Protein AF-0000000087741088 (afdb_homodimer)

pLDDT: mean 84.02, std 15.39, range [29.59, 98.25]

Radius of gyration: 26.21 Å; Cα contacts (8 Å, |Δi|>4): 753; chains: 2; bounding box: 64×84×69 Å

Structure (mmCIF, N/CA/C/O backbone):
data_AF-0000000087741088-model_v1
#
loop_
_entity.id
_entity.type
_entity.pdbx_description
1 polymer 'Carbohydrate ABC transporter permease'
#
loop_
_atom_site.group_PDB
_atom_site.id
_atom_site.type_symbol
_atom_site.label_atom_id
_atom_site.label_alt_id
_atom_site.label_comp_id
_atom_site.label_asym_id
_atom_site.label_entity_id
_atom_site.label_seq_id
_atom_site.pdbx_PDB_ins_code
_atom_site.Cartn_x
_atom_site.Cartn_y
_atom_site.Cartn_z
_atom_site.occupancy
_atom_site.B_iso_or_equiv
_atom_site.auth_seq_id
_atom_site.auth_comp_id
_atom_site.auth_asym_id
_atom_site.auth_atom_id
_atom_site.pdbx_PDB_model_num
ATOM 1 N N . MET A 1 1 ? 29.594 39.812 37.25 1 29.98 1 MET A N 1
ATOM 2 C CA . MET A 1 1 ? 28.469 40.219 36.375 1 29.98 1 MET A CA 1
ATOM 3 C C . MET A 1 1 ? 27.781 38.969 35.812 1 29.98 1 MET A C 1
ATOM 5 O O . MET A 1 1 ? 28.391 38.219 35.062 1 29.98 1 MET A O 1
ATOM 9 N N . LYS A 1 2 ? 26.781 38.438 36.531 1 37.25 2 LYS A N 1
ATOM 10 C CA . LYS A 1 2 ? 25.906 37.281 36.312 1 37.25 2 LYS A CA 1
ATOM 11 C C . LYS A 1 2 ? 25.109 37.469 35 1 37.25 2 LYS A C 1
ATOM 13 O O . LYS A 1 2 ? 24.359 38.438 34.875 1 37.25 2 LYS A O 1
ATOM 18 N N . LYS A 1 3 ? 25.734 37 33.938 1 39.09 3 LYS A N 1
ATOM 19 C CA . LYS A 1 3 ? 24.984 36.938 32.688 1 39.09 3 LYS A CA 1
ATOM 20 C C . LYS A 1 3 ? 23.609 36.344 32.906 1 39.09 3 LYS A C 1
ATOM 22 O O . LYS A 1 3 ? 23.5 35.188 33.375 1 39.09 3 LYS A O 1
ATOM 27 N N . LYS A 1 4 ? 22.609 37.125 33.219 1 37.03 4 LYS A N 1
ATOM 28 C CA . LYS A 1 4 ? 21.219 36.719 33.188 1 37.03 4 LYS A CA 1
ATOM 29 C C . LYS A 1 4 ? 20.906 35.969 31.891 1 37.03 4 LYS A C 1
ATOM 31 O O . LYS A 1 4 ? 21.031 36.5 30.797 1 37.03 4 LYS A O 1
ATOM 36 N N . GLU A 1 5 ? 21.281 34.719 31.891 1 34.88 5 GLU A N 1
ATOM 37 C CA . GLU A 1 5 ? 20.844 33.875 30.797 1 34.88 5 GLU A CA 1
ATOM 38 C C . GLU A 1 5 ? 19.359 34.094 30.516 1 34.88 5 GLU A C 1
ATOM 40 O O . GLU A 1 5 ? 18.516 33.844 31.391 1 34.88 5 GLU A O 1
ATOM 45 N N . LYS A 1 6 ? 19.016 35.125 29.828 1 36.81 6 LYS A N 1
ATOM 46 C CA . LYS A 1 6 ? 17.641 35.281 29.344 1 36.81 6 LYS A CA 1
ATOM 47 C C . LYS A 1 6 ? 17.109 33.938 28.828 1 36.81 6 LYS A C 1
ATOM 49 O O . LYS A 1 6 ? 17.625 33.406 27.844 1 36.81 6 LYS A O 1
ATOM 54 N N . VAL A 1 7 ? 16.578 33.125 29.656 1 36.62 7 VAL A N 1
ATOM 55 C CA . VAL A 1 7 ? 15.773 31.953 29.266 1 36.62 7 VAL A CA 1
ATOM 56 C C . VAL A 1 7 ? 14.719 32.375 28.25 1 36.62 7 VAL A C 1
ATOM 58 O O . VAL A 1 7 ? 13.828 33.188 28.562 1 36.62 7 VAL A O 1
ATOM 61 N N . VAL A 1 8 ? 15.125 32.719 27.062 1 36.69 8 VAL A N 1
ATOM 62 C CA . VAL A 1 8 ? 14.133 32.906 26 1 36.69 8 VAL A CA 1
ATOM 63 C C . VAL A 1 8 ? 12.992 31.906 26.188 1 36.69 8 VAL A C 1
ATOM 65 O O . VAL A 1 8 ? 13.211 30.703 26.234 1 36.69 8 VAL A O 1
ATOM 68 N N . LYS A 1 9 ? 11.984 32.312 26.828 1 35.44 9 LYS A N 1
ATOM 69 C CA . LYS A 1 9 ? 10.734 31.578 26.906 1 35.44 9 LYS A CA 1
ATOM 70 C C . LYS A 1 9 ? 10.383 30.969 25.547 1 35.44 9 LYS A C 1
ATOM 72 O O . LYS A 1 9 ? 10.219 31.672 24.562 1 35.44 9 LYS A O 1
ATOM 77 N N . GLU A 1 10 ? 10.883 29.797 25.188 1 36.38 10 GLU A N 1
ATOM 78 C CA . GLU A 1 10 ? 10.469 28.938 24.078 1 36.38 10 GLU A CA 1
ATOM 79 C C . GLU A 1 10 ? 8.977 29.062 23.812 1 36.38 10 GLU A C 1
ATOM 81 O O . GLU A 1 10 ? 8.148 28.719 24.656 1 36.38 10 GLU A O 1
ATOM 86 N N . LYS A 1 11 ? 8.539 30.125 23.281 1 36.78 11 LYS A N 1
ATOM 87 C CA . LYS A 1 11 ? 7.133 30.125 22.875 1 36.78 11 LYS A CA 1
ATOM 88 C C . LYS A 1 11 ? 6.742 28.781 22.281 1 36.78 11 LYS A C 1
ATOM 90 O O . LYS A 1 11 ? 7.309 28.359 21.266 1 36.78 11 LYS A O 1
ATOM 95 N N . GLU A 1 12 ? 6.355 27.844 22.984 1 37.19 12 GLU A N 1
ATOM 96 C CA . GLU A 1 12 ? 5.863 26.5 22.688 1 37.19 12 GLU A CA 1
ATOM 97 C C . GLU A 1 12 ? 4.949 26.516 21.453 1 37.19 12 GLU A C 1
ATOM 99 O O . GLU A 1 12 ? 3.992 27.297 21.406 1 37.19 12 GLU A O 1
ATOM 104 N N . TYR A 1 13 ? 5.453 26.5 20.25 1 41.31 13 TYR A N 1
ATOM 105 C CA . TYR A 1 13 ? 4.559 26.188 19.141 1 41.31 13 TYR A CA 1
ATOM 106 C C . TYR A 1 13 ? 3.361 25.375 19.609 1 41.31 13 TYR A C 1
ATOM 108 O O . TYR A 1 13 ? 3.521 24.25 20.094 1 41.31 13 TYR A O 1
ATOM 116 N N . ARG A 1 14 ? 2.342 26.141 20.094 1 41.69 14 ARG A N 1
ATOM 117 C CA . ARG A 1 14 ? 1.127 25.453 20.5 1 41.69 14 ARG A CA 1
ATOM 118 C C . ARG A 1 14 ? 0.384 24.891 19.281 1 41.69 14 ARG A C 1
ATOM 120 O O . ARG A 1 14 ? -0.03 25.656 18.406 1 41.69 14 ARG A O 1
ATOM 127 N N . LYS A 1 15 ? 0.575 23.734 19 1 49.81 15 LYS A N 1
ATOM 128 C CA . LYS A 1 15 ? -0.271 23.125 17.969 1 49.81 15 LYS A CA 1
ATOM 129 C C . LYS A 1 15 ? -1.736 23.5 18.172 1 49.81 15 LYS A C 1
ATOM 131 O O . LYS A 1 15 ? -2.23 23.5 19.297 1 49.81 15 LYS A O 1
ATOM 136 N N . PRO A 1 16 ? -2.291 24.266 17.188 1 49.75 16 PRO A N 1
ATOM 137 C CA . PRO A 1 16 ? -3.682 24.672 17.391 1 49.75 16 PRO A CA 1
ATOM 138 C C . PRO A 1 16 ? -4.555 23.562 17.969 1 49.75 16 PRO A C 1
ATOM 140 O O . PRO A 1 16 ? -4.328 22.391 17.688 1 49.75 16 PRO A O 1
ATOM 143 N N . LEU A 1 17 ? -5.273 23.812 19 1 49.59 17 LEU A N 1
ATOM 144 C CA . LEU A 1 17 ? -6.176 22.938 19.734 1 49.59 17 LEU A CA 1
ATOM 145 C C . LEU A 1 17 ? -7.121 22.203 18.797 1 49.59 17 LEU A C 1
ATOM 147 O O . LEU A 1 17 ? -7.777 22.828 17.953 1 49.59 17 LEU A O 1
ATOM 151 N N . VAL A 1 18 ? -6.848 20.984 18.453 1 60.09 18 VAL A N 1
ATOM 152 C CA . VAL A 1 18 ? -7.73 20.172 17.625 1 60.09 18 VAL A CA 1
ATOM 153 C C . VAL A 1 18 ? -8.828 19.562 18.5 1 60.09 18 VAL A C 1
ATOM 155 O O . VAL A 1 18 ? -8.68 18.453 19.031 1 60.09 18 VAL A O 1
ATOM 158 N N . LYS A 1 19 ? -9.664 20.438 19.281 1 64.56 19 LYS A N 1
ATOM 159 C CA . LYS A 1 19 ? -10.789 19.922 20.062 1 64.56 19 LYS A CA 1
ATOM 160 C C . LYS A 1 19 ? -11.906 19.438 19.156 1 64.56 19 LYS A C 1
ATOM 162 O O . LYS A 1 19 ? -12.25 20.078 18.172 1 64.56 19 LYS A O 1
ATOM 167 N N . ARG A 1 20 ? -12.312 18.156 19.438 1 68 20 ARG A N 1
ATOM 168 C CA . ARG A 1 20 ? -13.438 17.625 18.672 1 68 20 ARG A CA 1
ATOM 169 C C . ARG A 1 20 ? -14.758 18.219 19.156 1 68 20 ARG A C 1
ATOM 171 O O . ARG A 1 20 ? -14.922 18.5 20.344 1 68 20 ARG A O 1
ATOM 178 N N . ARG A 1 21 ? -15.688 18.547 18.219 1 71.5 21 ARG A N 1
ATOM 179 C CA . ARG A 1 21 ? -16.984 19.125 18.5 1 71.5 21 ARG A CA 1
ATOM 180 C C . ARG A 1 21 ? -18.062 18.047 18.625 1 71.5 21 ARG A C 1
ATOM 182 O O . ARG A 1 21 ? -17.922 16.953 18.078 1 71.5 21 ARG A O 1
ATOM 189 N N . LYS A 1 22 ? -19.062 18.25 19.422 1 68.75 22 LYS A N 1
ATOM 190 C CA . LYS A 1 22 ? -20.234 17.391 19.469 1 68.75 22 LYS A CA 1
ATOM 191 C C . LYS A 1 22 ? -21.078 17.531 18.203 1 68.75 22 LYS A C 1
ATOM 193 O O . LYS A 1 22 ? -21.25 18.625 17.688 1 68.75 22 LYS A O 1
ATOM 198 N N . PRO A 1 23 ? -21.375 16.438 17.578 1 59.75 23 PRO A N 1
ATOM 199 C CA . PRO A 1 23 ? -22.172 16.547 16.359 1 59.75 23 PRO A CA 1
ATOM 200 C C . PRO A 1 23 ? -23.531 17.234 16.594 1 59.75 23 PRO A C 1
ATOM 202 O O . PRO A 1 23 ? -24.109 17.094 17.672 1 59.75 23 PRO A O 1
ATOM 205 N N . ASN A 1 24 ? -23.875 18.375 15.953 1 58.97 24 ASN A N 1
ATOM 206 C CA . ASN A 1 24 ? -25.156 19.047 16.078 1 58.97 24 ASN A CA 1
ATOM 207 C C . ASN A 1 24 ? -26.297 18.203 15.508 1 58.97 24 ASN A C 1
ATOM 209 O O . ASN A 1 24 ? -26.781 18.469 14.406 1 58.97 24 ASN A O 1
ATOM 213 N N . ARG A 1 25 ? -26.469 16.953 15.945 1 58.84 25 ARG A N 1
ATOM 214 C CA . ARG A 1 25 ? -27.078 15.992 15.047 1 58.84 25 ARG A CA 1
ATOM 215 C C . ARG A 1 25 ? -28.562 15.836 15.359 1 58.84 25 ARG A C 1
ATOM 217 O O . ARG A 1 25 ? -29.016 16.125 16.469 1 58.84 25 ARG A O 1
ATOM 224 N N . SER A 1 26 ? -29.328 16.172 14.328 1 72.44 26 SER A N 1
ATOM 225 C CA . SER A 1 26 ? -30.641 15.547 14.359 1 72.44 26 SER A CA 1
ATOM 226 C C . SER A 1 26 ? -30.562 14.078 14.766 1 72.44 26 SER A C 1
ATOM 228 O O . SER A 1 26 ? -29.578 13.398 14.461 1 72.44 26 SER A O 1
ATOM 230 N N . ILE A 1 27 ? -31.344 13.781 15.695 1 78 27 ILE A N 1
ATOM 231 C CA . ILE A 1 27 ? -31.375 12.422 16.234 1 78 27 ILE A CA 1
ATOM 232 C C . ILE A 1 27 ? -31.438 11.414 15.094 1 78 27 ILE A C 1
ATOM 234 O O . ILE A 1 27 ? -30.75 10.383 15.133 1 78 27 ILE A O 1
ATOM 238 N N . ILE A 1 28 ? -32.156 11.828 14.094 1 80.56 28 ILE A N 1
ATOM 239 C CA . ILE A 1 28 ? -32.312 10.922 12.961 1 80.56 28 ILE A CA 1
ATOM 240 C C . ILE A 1 28 ? -31.016 10.797 12.188 1 80.56 28 ILE A C 1
ATOM 242 O O . ILE A 1 28 ? -30.625 9.695 11.789 1 80.56 28 ILE A O 1
ATOM 246 N N . GLY A 1 29 ? -30.375 11.898 12.031 1 75.25 29 GLY A N 1
ATOM 247 C CA . GLY A 1 29 ? -29.094 11.883 11.359 1 75.25 29 GLY A CA 1
ATOM 248 C C . GLY A 1 29 ? -28.031 11.094 12.125 1 75.25 29 GLY A C 1
ATOM 249 O O . GLY A 1 29 ? -27.266 10.328 11.531 1 75.25 29 GLY A O 1
ATOM 250 N N . ASP A 1 30 ? -28.156 11.156 13.344 1 75.94 30 ASP A N 1
ATOM 251 C CA . ASP A 1 30 ? -27.219 10.43 14.195 1 75.94 30 ASP A CA 1
ATOM 252 C C . ASP A 1 30 ? -27.453 8.922 14.117 1 75.94 30 ASP A C 1
ATOM 254 O O . ASP A 1 30 ? -26.5 8.141 14.039 1 75.94 30 ASP A O 1
ATOM 258 N N . ILE A 1 31 ? -28.703 8.648 14.164 1 82 31 ILE A N 1
ATOM 259 C CA . ILE A 1 31 ? -29.047 7.23 14.117 1 82 31 ILE A CA 1
ATOM 260 C C . ILE A 1 31 ? -28.562 6.621 12.805 1 82 31 ILE A C 1
ATOM 262 O O . ILE A 1 31 ? -27.969 5.543 12.797 1 82 31 ILE A O 1
ATOM 266 N N . PHE A 1 32 ? -28.75 7.316 11.727 1 80.5 32 PHE A N 1
ATOM 267 C CA . PHE A 1 32 ? -28.328 6.824 10.422 1 80.5 32 PHE A CA 1
ATOM 268 C C . PHE A 1 32 ? -26.812 6.723 10.336 1 80.5 32 PHE A C 1
ATOM 270 O O . PHE A 1 32 ? -26.281 5.766 9.773 1 80.5 32 PHE A O 1
ATOM 277 N N . LEU A 1 33 ? -26.25 7.641 10.922 1 74.38 33 LEU A N 1
ATOM 278 C CA . LEU A 1 33 ? -24.781 7.633 10.922 1 74.38 33 LEU A CA 1
ATOM 279 C C . LEU A 1 33 ? -24.25 6.438 11.695 1 74.38 33 LEU A C 1
ATOM 281 O O . LEU A 1 33 ? -23.359 5.734 11.211 1 74.38 33 LEU A O 1
ATOM 285 N N . TYR A 1 34 ? -24.812 6.18 12.773 1 80.19 34 TYR A N 1
ATOM 286 C CA . TYR A 1 34 ? -24.359 5.07 13.609 1 80.19 34 TYR A CA 1
ATOM 287 C C . TYR A 1 34 ? -24.641 3.73 12.938 1 80.19 34 TYR A C 1
ATOM 289 O O . TYR A 1 34 ? -23.812 2.814 12.992 1 80.19 34 TYR A O 1
ATOM 297 N N . LEU A 1 35 ? -25.734 3.691 12.328 1 84.69 35 LEU A N 1
ATOM 298 C CA . LEU A 1 35 ? -26.094 2.463 11.617 1 84.69 35 LEU A CA 1
ATOM 299 C C . LEU A 1 35 ? -25.141 2.217 10.453 1 84.69 35 LEU A C 1
ATOM 301 O O . LEU A 1 35 ? -24.719 1.081 10.219 1 84.69 35 LEU A O 1
ATOM 305 N N . PHE A 1 36 ? -24.812 3.271 9.836 1 80.38 36 PHE A N 1
ATOM 306 C CA . PHE A 1 36 ? -23.891 3.18 8.703 1 80.38 36 PHE A CA 1
ATOM 307 C C . PHE A 1 36 ? -22.5 2.768 9.172 1 80.38 36 PHE A C 1
ATOM 309 O O . PHE A 1 36 ? -21.891 1.875 8.586 1 80.38 36 PHE A O 1
ATOM 316 N N . LEU A 1 37 ? -22.109 3.365 10.25 1 79 37 LEU A N 1
ATOM 317 C CA . LEU A 1 37 ? -20.797 3.037 10.797 1 79 37 LEU A CA 1
ATOM 318 C C . LEU A 1 37 ? -20.766 1.594 11.297 1 79 37 LEU A C 1
ATOM 320 O O . LEU A 1 37 ? -19.766 0.894 11.109 1 79 37 LEU A O 1
ATOM 324 N N . LEU A 1 38 ? -21.812 1.201 11.844 1 82.62 38 LEU A N 1
ATOM 325 C CA . LEU A 1 38 ? -21.906 -0.168 12.336 1 82.62 38 LEU A CA 1
ATOM 326 C C . LEU A 1 38 ? -21.875 -1.166 11.188 1 82.62 38 LEU A C 1
ATOM 328 O O . LEU A 1 38 ? -21.203 -2.193 11.266 1 82.62 38 LEU A O 1
ATOM 332 N N . PHE A 1 39 ? -22.547 -0.873 10.172 1 85.5 39 PHE A N 1
ATOM 333 C CA . PHE A 1 39 ? -22.578 -1.732 8.992 1 85.5 39 PHE A CA 1
ATOM 334 C C . PHE A 1 39 ? -21.188 -1.894 8.398 1 85.5 39 PHE A C 1
ATOM 336 O O . PHE A 1 39 ? -20.75 -3.012 8.125 1 85.5 39 PHE A O 1
ATOM 343 N N . ILE A 1 40 ? -20.5 -0.818 8.297 1 81.19 40 ILE A N 1
ATOM 344 C CA . ILE A 1 40 ? -19.156 -0.844 7.727 1 81.19 40 ILE A CA 1
ATOM 345 C C . ILE A 1 40 ? -18.219 -1.623 8.648 1 81.19 40 ILE A C 1
ATOM 347 O O . ILE A 1 40 ? -17.391 -2.406 8.18 1 81.19 40 ILE A O 1
ATOM 351 N N . ALA A 1 41 ? -18.484 -1.41 9.898 1 82.12 41 ALA A N 1
ATOM 352 C CA . ALA A 1 41 ? -17.641 -2.102 10.875 1 82.12 41 ALA A CA 1
ATOM 353 C C . ALA A 1 41 ? -17.844 -3.613 10.797 1 82.12 41 ALA A C 1
ATOM 355 O O . ALA A 1 41 ? -16.875 -4.375 10.859 1 82.12 41 ALA A O 1
ATOM 356 N N . ILE A 1 42 ? -19.031 -4.004 10.625 1 84.56 42 ILE A N 1
ATOM 357 C CA . ILE A 1 42 ? -19.344 -5.426 10.562 1 84.56 42 ILE A CA 1
ATOM 358 C C . ILE A 1 42 ? -18.75 -6.031 9.297 1 84.56 42 ILE A C 1
ATOM 360 O O . ILE A 1 42 ? -18.141 -7.105 9.344 1 84.56 42 ILE A O 1
ATOM 364 N N . VAL A 1 43 ? -18.828 -5.359 8.266 1 82.06 43 VAL A N 1
ATOM 365 C CA . VAL A 1 43 ? -18.312 -5.844 6.992 1 82.06 43 VAL A CA 1
ATOM 366 C C . VAL A 1 43 ? -16.797 -5.961 7.062 1 82.06 43 VAL A C 1
ATOM 368 O O . VAL A 1 43 ? -16.219 -6.926 6.559 1 82.06 43 VAL A O 1
ATOM 371 N N . MET A 1 44 ? -16.219 -5.031 7.719 1 79.75 44 MET A N 1
ATOM 372 C CA . MET A 1 44 ? -14.758 -5.016 7.805 1 79.75 44 MET A CA 1
ATOM 373 C C . MET A 1 44 ? -14.258 -6.074 8.781 1 79.75 44 MET A C 1
ATOM 375 O O . MET A 1 44 ? -13.156 -6.605 8.617 1 79.75 44 MET A O 1
ATOM 379 N N . ALA A 1 45 ? -15.117 -6.395 9.758 1 84.88 45 ALA A N 1
ATOM 380 C CA . ALA A 1 45 ? -14.727 -7.371 10.773 1 84.88 45 ALA A CA 1
ATOM 381 C C . ALA A 1 45 ? -14.992 -8.797 10.297 1 84.88 45 ALA A C 1
ATOM 383 O O . ALA A 1 45 ? -14.406 -9.75 10.82 1 84.88 45 ALA A O 1
ATOM 384 N N . PHE A 1 46 ? -15.758 -8.93 9.398 1 87.81 46 PHE A N 1
ATOM 385 C CA . PHE A 1 46 ? -16.25 -10.242 8.969 1 87.81 46 PHE A CA 1
ATOM 386 C C . PHE A 1 46 ? -15.086 -11.125 8.508 1 87.81 46 PHE A C 1
ATOM 388 O O . PHE A 1 46 ? -15.016 -12.297 8.875 1 87.81 46 PHE A O 1
ATOM 395 N N . PRO A 1 47 ? -14.188 -10.617 7.727 1 84.88 47 PRO A N 1
ATOM 396 C CA . PRO A 1 47 ? -13.086 -11.477 7.285 1 84.88 47 PRO A CA 1
ATOM 397 C C . PRO A 1 47 ? -12.281 -12.055 8.445 1 84.88 47 PRO A C 1
ATOM 399 O O . PRO A 1 47 ? -11.852 -13.211 8.391 1 84.88 47 PRO A O 1
ATOM 402 N N . ILE A 1 48 ? -12.102 -11.32 9.422 1 84.69 48 ILE A N 1
ATOM 403 C CA . ILE A 1 48 ? -11.359 -11.781 10.586 1 84.69 48 ILE A CA 1
ATOM 404 C C . ILE A 1 48 ? -12.172 -12.852 11.32 1 84.69 48 ILE A C 1
ATOM 406 O O . ILE A 1 48 ? -11.641 -13.914 11.664 1 84.69 48 ILE A O 1
ATOM 410 N N . ILE A 1 49 ? -13.391 -12.523 11.477 1 89.06 49 ILE A N 1
ATOM 411 C CA . ILE A 1 49 ? -14.281 -13.453 12.172 1 89.06 49 ILE A CA 1
ATOM 412 C C . ILE A 1 49 ? -14.352 -14.773 11.398 1 89.06 49 ILE A C 1
ATOM 414 O O . ILE A 1 49 ? -14.234 -15.844 11.992 1 89.06 49 ILE A O 1
ATOM 418 N N . TYR A 1 50 ? -14.453 -14.672 10.133 1 90.69 50 TYR A N 1
ATOM 419 C CA . TYR A 1 50 ? -14.531 -15.859 9.289 1 90.69 50 TYR A CA 1
ATOM 420 C C . TYR A 1 50 ? -13.242 -16.656 9.344 1 90.69 50 TYR A C 1
ATOM 422 O O . TYR A 1 50 ? -13.266 -17.891 9.422 1 90.69 50 TYR A O 1
ATOM 430 N N . ALA A 1 51 ? -12.148 -15.984 9.273 1 89.06 51 ALA A N 1
ATOM 431 C CA . ALA A 1 51 ? -10.852 -16.656 9.305 1 89.06 51 ALA A CA 1
ATOM 432 C C . ALA A 1 51 ? -10.656 -17.406 10.617 1 89.06 51 ALA A C 1
ATOM 434 O O . ALA A 1 51 ? -10.258 -18.578 10.617 1 89.06 51 ALA A O 1
ATOM 435 N N . VAL A 1 52 ? -10.945 -16.781 11.711 1 91.88 52 VAL A N 1
ATOM 436 C CA . VAL A 1 52 ? -10.805 -17.391 13.023 1 91.88 52 VAL A CA 1
ATOM 437 C C . VAL A 1 52 ? -11.781 -18.562 13.156 1 91.88 52 VAL A C 1
ATOM 439 O O . VAL A 1 52 ? -11.406 -19.641 13.617 1 91.88 52 VAL A O 1
ATOM 442 N N . SER A 1 53 ? -12.969 -18.328 12.695 1 95.12 53 SER A N 1
ATOM 443 C CA . SER A 1 53 ? -13.984 -19.375 12.727 1 95.12 53 SER A CA 1
ATOM 444 C C . SER A 1 53 ? -13.562 -20.578 11.898 1 95.12 53 SER A C 1
ATOM 446 O O . SER A 1 53 ? -13.711 -21.734 12.336 1 95.12 53 SER A O 1
ATOM 448 N N . SER A 1 54 ? -13.031 -20.328 10.75 1 93.81 54 SER A N 1
ATOM 449 C CA . SER A 1 54 ? -12.602 -21.406 9.867 1 93.81 54 SER A CA 1
ATOM 450 C C . SER A 1 54 ? -11.484 -22.234 10.5 1 93.81 54 SER A C 1
ATOM 452 O O . SER A 1 54 ? -11.422 -23.453 10.312 1 93.81 54 SER A O 1
ATOM 454 N N . ALA A 1 55 ? -10.664 -21.578 11.227 1 94.81 55 ALA A N 1
ATOM 455 C CA . ALA A 1 55 ? -9.547 -22.266 11.875 1 94.81 55 ALA A CA 1
ATOM 456 C C . ALA A 1 55 ? -10.039 -23.188 12.992 1 94.81 55 ALA A C 1
ATOM 458 O O . ALA A 1 55 ? -9.328 -24.094 13.414 1 94.81 55 ALA A O 1
ATOM 459 N N . LEU A 1 56 ? -11.258 -22.938 13.422 1 97.19 56 LEU A N 1
ATOM 460 C CA . LEU A 1 56 ? -11.812 -23.688 14.547 1 97.19 56 LEU A CA 1
ATOM 461 C C . LEU A 1 56 ? -12.789 -24.766 14.055 1 97.19 56 LEU A C 1
ATOM 463 O O . LEU A 1 56 ? -13.352 -25.516 14.852 1 97.19 56 LEU A O 1
ATOM 467 N N . LYS A 1 57 ? -12.93 -24.875 12.789 1 96.38 57 LYS A N 1
ATOM 468 C CA . LYS A 1 57 ? -13.844 -25.859 12.211 1 96.38 57 LYS A CA 1
ATOM 469 C C . LYS A 1 57 ? -13.133 -27.188 11.969 1 96.38 57 LYS A C 1
ATOM 471 O O . LYS A 1 57 ? -11.984 -27.219 11.523 1 96.38 57 LYS A O 1
ATOM 476 N N . PRO A 1 58 ? -13.852 -28.266 12.227 1 95 58 PRO A N 1
ATOM 477 C CA . PRO A 1 58 ? -13.328 -29.547 11.734 1 95 58 PRO A CA 1
ATOM 478 C C . PRO A 1 58 ? -13.391 -29.672 10.211 1 95 58 PRO A C 1
ATOM 480 O O . PRO A 1 58 ? -14.086 -28.891 9.555 1 95 58 PRO A O 1
ATOM 483 N N . LEU A 1 59 ? -12.617 -30.594 9.719 1 90.94 59 LEU A N 1
ATOM 484 C CA . LEU A 1 59 ? -12.438 -30.719 8.273 1 90.94 59 LEU A CA 1
ATOM 485 C C . LEU A 1 59 ? -13.773 -30.906 7.574 1 90.94 59 LEU A C 1
ATOM 487 O O . LEU A 1 59 ? -14.008 -30.344 6.5 1 90.94 59 LEU A O 1
ATOM 491 N N . ASP A 1 60 ? -14.617 -31.656 8.109 1 91.44 60 ASP A N 1
ATOM 492 C CA . ASP A 1 60 ? -15.898 -31.953 7.477 1 91.44 60 ASP A CA 1
ATOM 493 C C . ASP A 1 60 ? -16.766 -30.703 7.379 1 91.44 60 ASP A C 1
ATOM 495 O O . ASP A 1 60 ? -17.516 -30.531 6.414 1 91.44 60 ASP A O 1
ATOM 499 N N . GLU A 1 61 ? -16.656 -29.766 8.336 1 94.25 61 GLU A N 1
ATOM 500 C CA . GLU A 1 61 ? -17.438 -28.531 8.32 1 94.25 61 GLU A CA 1
ATOM 501 C C . GLU A 1 61 ? -16.859 -27.516 7.34 1 94.25 61 GLU A C 1
ATOM 503 O O . GLU A 1 61 ? -17.578 -26.641 6.859 1 94.25 61 GLU A O 1
ATOM 508 N N . LEU A 1 62 ? -15.625 -27.672 7.059 1 91.5 62 LEU A N 1
ATOM 509 C CA . LEU A 1 62 ? -14.953 -26.734 6.164 1 91.5 62 LEU A CA 1
ATOM 510 C C . LEU A 1 62 ? -15.414 -26.938 4.723 1 91.5 62 LEU A C 1
ATOM 512 O O . LEU A 1 62 ? -15.359 -26.016 3.912 1 91.5 62 LEU A O 1
ATOM 516 N N . PHE A 1 63 ? -15.938 -28.125 4.48 1 89.5 63 PHE A N 1
ATOM 517 C CA . PHE A 1 63 ? -16.297 -28.438 3.104 1 89.5 63 PHE A CA 1
ATOM 518 C C . PHE A 1 63 ? -17.812 -28.484 2.945 1 89.5 63 PHE A C 1
ATOM 520 O O . PHE A 1 63 ? -18.328 -28.844 1.884 1 89.5 63 PHE A O 1
ATOM 527 N N . LYS A 1 64 ? -18.484 -28.078 3.928 1 87.25 64 LYS A N 1
ATOM 528 C CA . LYS A 1 64 ? -19.938 -28.047 3.846 1 87.25 64 LYS A CA 1
ATOM 529 C C . LYS A 1 64 ? -20.422 -26.891 2.969 1 87.25 64 LYS A C 1
ATOM 531 O O . LYS A 1 64 ? -19.797 -25.828 2.934 1 87.25 64 LYS A O 1
ATOM 536 N N . PHE A 1 65 ? -21.5 -27.141 2.252 1 84.62 65 PHE A N 1
ATOM 537 C CA . PHE A 1 65 ? -22.156 -26.125 1.445 1 84.62 65 PHE A CA 1
ATOM 538 C C . PHE A 1 65 ? -23.641 -26.062 1.757 1 84.62 65 PHE A C 1
ATOM 540 O O . PHE A 1 65 ? -24.328 -27.094 1.765 1 84.62 65 PHE A O 1
ATOM 547 N N . PRO A 1 66 ? -24.141 -24.875 2.15 1 83.69 66 PRO A N 1
ATOM 548 C CA . PRO A 1 66 ? -23.453 -23.578 2.193 1 83.69 66 PRO A CA 1
ATOM 549 C C . PRO A 1 66 ? -22.5 -23.453 3.381 1 83.69 66 PRO A C 1
ATOM 551 O O . PRO A 1 66 ? -22.734 -24.062 4.43 1 83.69 66 PRO A O 1
ATOM 554 N N . PRO A 1 67 ? -21.469 -22.672 3.1 1 85.62 67 PRO A N 1
ATOM 555 C CA . PRO A 1 67 ? -20.484 -22.562 4.176 1 85.62 67 PRO A CA 1
ATOM 556 C C . PRO A 1 67 ? -21.062 -21.969 5.457 1 85.62 67 PRO A C 1
ATOM 558 O O . PRO A 1 67 ? -21.906 -21.062 5.395 1 85.62 67 PRO A O 1
ATOM 561 N N . ARG A 1 68 ? -20.656 -22.578 6.527 1 87.44 68 ARG A N 1
ATOM 562 C CA . ARG A 1 68 ? -21.078 -22.062 7.828 1 87.44 68 ARG A CA 1
ATOM 563 C C . ARG A 1 68 ? -20.109 -20.984 8.32 1 87.44 68 ARG A C 1
ATOM 565 O O . ARG A 1 68 ? -18.891 -21.109 8.188 1 87.44 68 ARG A O 1
ATOM 572 N N . ILE A 1 69 ? -20.719 -20.047 8.914 1 88.44 69 ILE A N 1
ATOM 573 C CA . ILE A 1 69 ? -19.906 -18.938 9.398 1 88.44 69 ILE A CA 1
ATOM 574 C C . ILE A 1 69 ? -19.25 -19.312 10.727 1 88.44 69 ILE A C 1
ATOM 576 O O . ILE A 1 69 ? -18.062 -19.062 10.922 1 88.44 69 ILE A O 1
ATOM 580 N N . PHE A 1 70 ? -20.031 -20.047 11.547 1 93.81 70 PHE A N 1
ATOM 581 C CA . PHE A 1 70 ? -19.5 -20.453 12.844 1 93.81 70 PHE A CA 1
ATOM 582 C C . PHE A 1 70 ? -19.422 -21.969 12.938 1 93.81 70 PHE A C 1
ATOM 584 O O . PHE A 1 70 ? -20.266 -22.688 12.383 1 93.81 70 PHE A O 1
ATOM 591 N N . PRO A 1 71 ? -18.391 -22.422 13.617 1 95.12 71 PRO A N 1
ATOM 592 C CA . PRO A 1 71 ? -18.297 -23.875 13.781 1 95.12 71 PRO A CA 1
ATOM 593 C C . PRO A 1 71 ? -19.406 -24.453 14.656 1 95.12 71 PRO A C 1
ATOM 595 O O . PRO A 1 71 ? -19.797 -23.828 15.648 1 95.12 71 PRO A O 1
ATOM 598 N N . GLN A 1 72 ? -19.859 -25.531 14.32 1 95.19 72 GLN A N 1
ATOM 599 C CA . GLN A 1 72 ? -20.812 -26.266 15.141 1 95.19 72 GLN A CA 1
ATOM 600 C C . GLN A 1 72 ? -20.078 -27.109 16.188 1 95.19 72 GLN A C 1
ATOM 602 O O . GLN A 1 72 ? -20.547 -27.219 17.328 1 95.19 72 GLN A O 1
ATOM 607 N N . ASN A 1 73 ? -18.938 -27.656 15.828 1 96.31 73 ASN A N 1
ATOM 608 C CA . ASN A 1 73 ? -18.062 -28.422 16.703 1 96.31 73 ASN A CA 1
ATOM 609 C C . ASN A 1 73 ? -16.641 -27.859 16.719 1 96.31 73 ASN A C 1
ATOM 611 O O . ASN A 1 73 ? -15.742 -28.422 16.109 1 96.31 73 ASN A O 1
ATOM 615 N N . PRO A 1 74 ? -16.547 -26.812 17.484 1 96.81 74 PRO A N 1
ATOM 616 C CA . PRO A 1 74 ? -15.234 -26.141 17.5 1 96.81 74 PRO A CA 1
ATOM 617 C C . PRO A 1 74 ? -14.102 -27.078 17.922 1 96.81 74 PRO A C 1
ATOM 619 O O . PRO A 1 74 ? -14.297 -27.938 18.781 1 96.81 74 PRO A O 1
ATOM 622 N N . THR A 1 75 ? -12.945 -26.938 17.203 1 97.06 75 THR A N 1
ATOM 623 C CA . THR A 1 75 ? -11.766 -27.75 17.5 1 97.06 75 THR A CA 1
ATOM 624 C C . THR A 1 75 ? -10.492 -26.922 17.359 1 97.06 75 THR A C 1
ATOM 626 O O . THR A 1 75 ? -10.5 -25.859 16.719 1 97.06 75 THR A O 1
ATOM 629 N N . LEU A 1 76 ? -9.453 -27.391 18 1 96.88 76 LEU A N 1
ATOM 630 C CA . LEU A 1 76 ? -8.133 -26.781 17.859 1 96.88 76 LEU A CA 1
ATOM 631 C C . LEU A 1 76 ? -7.199 -27.672 17.047 1 96.88 76 LEU A C 1
ATOM 633 O O . LEU A 1 76 ? -6 -27.406 16.953 1 96.88 76 LEU A O 1
ATOM 637 N N . ASP A 1 77 ? -7.766 -28.625 16.375 1 96.44 77 ASP A N 1
ATOM 638 C CA . ASP A 1 77 ? -6.984 -29.625 15.648 1 96.44 77 ASP A CA 1
ATOM 639 C C . ASP A 1 77 ? -6.199 -28.984 14.508 1 96.44 77 ASP A C 1
ATOM 641 O O . ASP A 1 77 ? -5.082 -29.406 14.203 1 96.44 77 ASP A O 1
ATOM 645 N N . ASN A 1 78 ? -6.797 -28.016 13.906 1 96.19 78 ASN A N 1
ATOM 646 C CA . ASN A 1 78 ? -6.121 -27.359 12.789 1 96.19 78 ASN A CA 1
ATOM 647 C C . ASN A 1 78 ? -4.812 -26.703 13.227 1 96.19 78 ASN A C 1
ATOM 649 O O . ASN A 1 78 ? -3.824 -26.734 12.492 1 96.19 78 ASN A O 1
ATOM 653 N N . PHE A 1 79 ? -4.852 -26.219 14.438 1 95.25 79 PHE A N 1
ATOM 654 C CA . PHE A 1 79 ? -3.637 -25.625 14.984 1 95.25 79 PHE A CA 1
ATOM 655 C C . PHE A 1 79 ? -2.635 -26.719 15.375 1 95.25 79 PHE A C 1
ATOM 657 O O . PHE A 1 79 ? -1.445 -26.609 15.07 1 95.25 79 PHE A O 1
ATOM 664 N N . SER A 1 80 ? -3.109 -27.734 16 1 95.38 80 SER A N 1
ATOM 665 C CA . SER A 1 80 ? -2.236 -28.828 16.406 1 95.38 80 SER A CA 1
ATOM 666 C C . SER A 1 80 ? -1.585 -29.5 15.203 1 95.38 80 SER A C 1
ATOM 668 O O . SER A 1 80 ? -0.377 -29.75 15.195 1 95.38 80 SER A O 1
ATOM 670 N N . ASP A 1 81 ? -2.371 -29.688 14.195 1 94.31 81 ASP A N 1
ATOM 671 C CA . ASP A 1 81 ? -1.862 -30.297 12.977 1 94.31 81 ASP A CA 1
ATOM 672 C C . ASP A 1 81 ? -0.825 -29.406 12.297 1 94.31 81 ASP A C 1
ATOM 674 O O . ASP A 1 81 ? 0.166 -29.906 11.758 1 94.31 81 ASP A O 1
ATOM 678 N N . LEU A 1 82 ? -1.109 -28.141 12.305 1 93.19 82 LEU A N 1
ATOM 679 C CA . LEU A 1 82 ? -0.169 -27.188 11.727 1 93.19 82 LEU A CA 1
ATOM 680 C C . LEU A 1 82 ? 1.183 -27.266 12.43 1 93.19 82 LEU A C 1
ATOM 682 O O . LEU A 1 82 ? 2.225 -27.328 11.766 1 93.19 82 LEU A O 1
ATOM 686 N N . PHE A 1 83 ? 1.155 -27.375 13.742 1 91.5 83 PHE A N 1
ATOM 687 C CA . PHE A 1 83 ? 2.395 -27.406 14.508 1 91.5 83 PHE A CA 1
ATOM 688 C C . PHE A 1 83 ? 3.129 -28.734 14.273 1 91.5 83 PHE A C 1
ATOM 690 O O . PHE A 1 83 ? 4.359 -28.75 14.195 1 91.5 83 PHE A O 1
ATOM 697 N N . VAL A 1 84 ? 2.367 -29.766 14.148 1 92.31 84 VAL A N 1
ATOM 698 C CA . VAL A 1 84 ? 2.961 -31.062 13.859 1 92.31 84 VAL A CA 1
ATOM 699 C C . VAL A 1 84 ? 3.615 -31.047 12.484 1 92.31 84 VAL A C 1
ATOM 701 O O . VAL A 1 84 ? 4.754 -31.484 12.32 1 92.31 84 VAL A O 1
ATOM 704 N N . THR A 1 85 ? 2.906 -30.484 11.531 1 92.25 85 THR A N 1
ATOM 705 C CA . THR A 1 85 ? 3.426 -30.422 10.172 1 92.25 85 THR A CA 1
ATOM 706 C C . THR A 1 85 ? 4.684 -29.547 10.117 1 92.25 85 THR A C 1
ATOM 708 O O . THR A 1 85 ? 5.664 -29.922 9.469 1 92.25 85 THR A O 1
ATOM 711 N N . MET A 1 86 ? 4.66 -28.531 10.797 1 89.94 86 MET A N 1
ATOM 712 C CA . MET A 1 86 ? 5.812 -27.625 10.828 1 89.94 86 MET A CA 1
ATOM 713 C C . MET A 1 86 ? 7 -28.297 11.516 1 89.94 86 MET A C 1
ATOM 715 O O . MET A 1 86 ? 8.148 -28.031 11.164 1 89.94 86 MET A O 1
ATOM 719 N N . GLY A 1 87 ? 6.695 -29.141 12.445 1 90.12 87 GLY A N 1
ATOM 720 C CA . GLY A 1 87 ? 7.73 -29.844 13.188 1 90.12 87 GLY A CA 1
ATOM 721 C C . GLY A 1 87 ? 8.422 -30.922 12.367 1 90.12 87 GLY A C 1
ATOM 722 O O . GLY A 1 87 ? 9.516 -31.375 12.727 1 90.12 87 GLY A O 1
ATOM 723 N N . LYS A 1 88 ? 7.855 -31.25 11.312 1 89.38 88 LYS A N 1
ATOM 724 C CA . LYS A 1 88 ? 8.422 -32.312 10.477 1 89.38 88 LYS A CA 1
ATOM 725 C C . LYS A 1 88 ? 9.445 -31.734 9.5 1 89.38 88 LYS A C 1
ATOM 727 O O . LYS A 1 88 ? 10.195 -32.469 8.867 1 89.38 88 LYS A O 1
ATOM 732 N N . SER A 1 89 ? 9.508 -30.484 9.367 1 87.94 89 SER A N 1
ATOM 733 C CA . SER A 1 89 ? 10.469 -29.844 8.484 1 87.94 89 SER A CA 1
ATOM 734 C C . SER A 1 89 ? 11.867 -29.812 9.102 1 87.94 89 SER A C 1
ATOM 736 O O . SER A 1 89 ? 12.008 -29.781 10.32 1 87.94 89 SER A O 1
ATOM 738 N N . TRP A 1 90 ? 12.852 -29.906 8.281 1 92 90 TRP A N 1
ATOM 739 C CA . TRP A 1 90 ? 14.219 -29.828 8.773 1 92 90 TRP A CA 1
ATOM 740 C C . TRP A 1 90 ? 14.539 -28.422 9.266 1 92 90 TRP A C 1
ATOM 742 O O . TRP A 1 90 ? 15.469 -28.219 10.055 1 92 90 TRP A O 1
ATOM 752 N N . VAL A 1 91 ? 13.875 -27.422 8.773 1 94.81 91 VAL A N 1
ATOM 753 C CA . VAL A 1 91 ? 13.969 -26.062 9.305 1 94.81 91 VAL A CA 1
ATOM 754 C C . VAL A 1 91 ? 12.898 -25.844 10.367 1 94.81 91 VAL A C 1
ATOM 756 O O . VAL A 1 91 ? 11.711 -26.094 10.125 1 94.81 91 VAL A O 1
ATOM 759 N N . THR A 1 92 ? 13.344 -25.391 11.492 1 91.88 92 THR A N 1
ATOM 760 C CA . THR A 1 92 ? 12.438 -25.266 12.625 1 91.88 92 THR A CA 1
ATOM 761 C C . THR A 1 92 ? 11.523 -24.047 12.453 1 91.88 92 THR A C 1
ATOM 763 O O . THR A 1 92 ? 11.891 -23.078 11.773 1 91.88 92 THR A O 1
ATOM 766 N N . PHE A 1 93 ? 10.359 -24.156 13.109 1 89.62 93 PHE A N 1
ATOM 767 C CA . PHE A 1 93 ? 9.398 -23.062 13.117 1 89.62 93 PHE A CA 1
ATOM 768 C C . PHE A 1 93 ? 10.055 -21.781 13.641 1 89.62 93 PHE A C 1
ATOM 770 O O . PHE A 1 93 ? 9.836 -20.703 13.094 1 89.62 93 PHE A O 1
ATOM 777 N N . SER A 1 94 ? 10.828 -21.938 14.672 1 91.88 94 SER A N 1
ATOM 778 C CA . SER A 1 94 ? 11.461 -20.797 15.312 1 91.88 94 SER A CA 1
ATOM 779 C C . SER A 1 94 ? 12.422 -20.094 14.359 1 91.88 94 SER A C 1
ATOM 781 O O . SER A 1 94 ? 12.586 -18.875 14.43 1 91.88 94 SER A O 1
ATOM 783 N N . ARG A 1 95 ? 12.969 -20.797 13.453 1 95.69 95 ARG A N 1
ATOM 784 C CA . ARG A 1 95 ? 13.875 -20.188 12.477 1 95.69 95 ARG A CA 1
ATOM 785 C C . ARG A 1 95 ? 13.109 -19.344 11.477 1 95.69 95 ARG A C 1
ATOM 787 O O . ARG A 1 95 ? 13.5 -18.203 11.188 1 95.69 95 ARG A O 1
ATOM 794 N N . TYR A 1 96 ? 11.984 -19.828 11.031 1 94.5 96 TYR A N 1
ATOM 795 C CA . TYR A 1 96 ? 11.133 -19.047 10.133 1 94.5 96 TYR A CA 1
ATOM 796 C C . TYR A 1 96 ? 10.648 -17.781 10.805 1 94.5 96 TYR A C 1
ATOM 798 O O . TYR A 1 96 ? 10.641 -16.703 10.195 1 94.5 96 TYR A O 1
ATOM 806 N N . LEU A 1 97 ? 10.289 -17.984 12.055 1 92.5 97 LEU A N 1
ATOM 807 C CA . LEU A 1 97 ? 9.812 -16.844 12.828 1 92.5 97 LEU A CA 1
ATOM 808 C C . LEU A 1 97 ? 10.922 -15.805 13.016 1 92.5 97 LEU A C 1
ATOM 810 O O . LEU A 1 97 ? 10.695 -14.609 12.828 1 92.5 97 LEU A O 1
ATOM 814 N N . PHE A 1 98 ? 12.062 -16.25 13.359 1 96.06 98 PHE A N 1
ATOM 815 C CA . PHE A 1 98 ? 13.203 -15.359 13.539 1 96.06 98 PHE A CA 1
ATOM 816 C C . PHE A 1 98 ? 13.5 -14.602 12.25 1 96.06 98 PHE A C 1
ATOM 818 O O . PHE A 1 98 ? 13.688 -13.383 12.266 1 96.06 98 PHE A O 1
ATOM 825 N N . ASN A 1 99 ? 13.562 -15.328 11.164 1 97.69 99 ASN A N 1
ATOM 826 C CA . ASN A 1 99 ? 13.836 -14.695 9.883 1 97.69 99 ASN A CA 1
ATOM 827 C C . ASN A 1 99 ? 12.836 -13.586 9.586 1 97.69 99 ASN A C 1
ATOM 829 O O . ASN A 1 99 ? 13.219 -12.492 9.172 1 97.69 99 ASN A O 1
ATOM 833 N N . THR A 1 100 ? 11.57 -13.859 9.852 1 96.38 100 THR A N 1
ATOM 834 C CA . THR A 1 100 ? 10.508 -12.906 9.562 1 96.38 100 THR A CA 1
ATOM 835 C C . THR A 1 100 ? 10.617 -11.68 10.469 1 96.38 100 THR A C 1
ATOM 837 O O . THR A 1 100 ? 10.523 -10.547 9.992 1 96.38 100 THR A O 1
ATOM 840 N N . VAL A 1 101 ? 10.875 -11.93 11.734 1 95 101 VAL A N 1
ATOM 841 C CA . VAL A 1 101 ? 11 -10.844 12.695 1 95 101 VAL A CA 1
ATOM 842 C C . VAL A 1 101 ? 12.219 -9.984 12.352 1 95 101 VAL A C 1
ATOM 844 O O . VAL A 1 101 ? 12.141 -8.758 12.336 1 95 101 VAL A O 1
ATOM 847 N N . TRP A 1 102 ? 13.289 -10.641 12.031 1 97.69 102 TRP A N 1
ATOM 848 C CA . TRP A 1 102 ? 14.531 -9.945 11.719 1 97.69 102 TRP A CA 1
ATOM 849 C C . TRP A 1 102 ? 14.367 -9.086 10.469 1 97.69 102 TRP A C 1
ATOM 851 O O . TRP A 1 102 ? 14.68 -7.895 10.477 1 97.69 102 TRP A O 1
ATOM 861 N N . ILE A 1 103 ? 13.852 -9.641 9.438 1 98.12 103 ILE A N 1
ATOM 862 C CA . ILE A 1 103 ? 13.656 -8.938 8.172 1 98.12 103 ILE A CA 1
ATOM 863 C C . ILE A 1 103 ? 12.688 -7.77 8.375 1 98.12 103 ILE A C 1
ATOM 865 O O . ILE A 1 103 ? 12.945 -6.652 7.918 1 98.12 103 ILE A O 1
ATOM 869 N N . THR A 1 104 ? 11.617 -8.023 9.102 1 96.75 104 THR A N 1
ATOM 870 C CA . THR A 1 104 ? 10.594 -7 9.312 1 96.75 104 THR A CA 1
ATOM 871 C C . THR A 1 104 ? 11.148 -5.855 10.164 1 96.75 104 THR A C 1
ATOM 873 O O . THR A 1 104 ? 10.969 -4.684 9.828 1 96.75 104 THR A O 1
ATOM 876 N N . PHE A 1 105 ? 11.836 -6.23 11.234 1 96.88 105 PHE A N 1
ATOM 877 C CA . PHE A 1 105 ? 12.359 -5.219 12.148 1 96.88 105 PHE A CA 1
ATOM 878 C C . PHE A 1 105 ? 13.461 -4.406 11.477 1 96.88 105 PHE A C 1
ATOM 880 O O . PHE A 1 105 ? 13.383 -3.176 11.422 1 96.88 105 PHE A O 1
ATOM 887 N N . ALA A 1 106 ? 14.43 -5.059 10.961 1 98.25 106 ALA A N 1
ATOM 888 C CA . ALA A 1 106 ? 15.57 -4.375 10.352 1 98.25 106 ALA A CA 1
ATOM 889 C C . ALA A 1 106 ? 15.133 -3.57 9.133 1 98.25 106 ALA A C 1
ATOM 891 O O . ALA A 1 106 ? 15.57 -2.436 8.938 1 98.25 106 ALA A O 1
ATOM 892 N N . GLY A 1 107 ? 14.266 -4.176 8.312 1 98.19 107 GLY A N 1
ATOM 893 C CA . GLY A 1 107 ? 13.758 -3.475 7.141 1 98.19 107 GLY A CA 1
ATOM 894 C C . GLY A 1 107 ? 12.953 -2.238 7.488 1 98.19 107 GLY A C 1
ATOM 895 O O . GLY A 1 107 ? 13.156 -1.174 6.902 1 98.19 107 GLY A O 1
ATOM 896 N N . THR A 1 108 ? 12.039 -2.361 8.43 1 96.94 108 THR A N 1
ATOM 897 C CA . THR A 1 108 ? 11.195 -1.247 8.844 1 96.94 108 THR A CA 1
ATOM 898 C C . THR A 1 108 ? 12.023 -0.153 9.508 1 96.94 108 THR A C 1
ATOM 900 O O . THR A 1 108 ? 11.836 1.033 9.227 1 96.94 108 THR A O 1
ATOM 903 N N . PHE A 1 109 ? 12.93 -0.565 10.367 1 97.62 109 PHE A N 1
ATOM 904 C CA . PHE A 1 109 ? 13.781 0.384 11.078 1 97.62 109 PHE A CA 1
ATOM 905 C C . PHE A 1 109 ? 14.617 1.199 10.102 1 97.62 109 PHE A C 1
ATOM 907 O O . PHE A 1 109 ? 14.648 2.43 10.18 1 97.62 109 PHE A O 1
ATOM 914 N N . GLY A 1 110 ? 15.297 0.55 9.219 1 97.06 110 GLY A N 1
ATOM 915 C CA . GLY A 1 110 ? 16.078 1.246 8.211 1 97.06 110 GLY A CA 1
ATOM 916 C C . GLY A 1 110 ? 15.234 2.129 7.305 1 97.06 110 GLY A C 1
ATOM 917 O O . GLY A 1 110 ? 15.633 3.252 6.984 1 97.06 110 GLY A O 1
ATOM 918 N N . HIS A 1 111 ? 14.094 1.628 6.914 1 96.62 111 HIS A N 1
ATOM 919 C CA . HIS A 1 111 ? 13.156 2.391 6.094 1 96.62 111 HIS A CA 1
ATOM 920 C C . HIS A 1 111 ? 12.734 3.678 6.797 1 96.62 111 HIS A C 1
ATOM 922 O O . HIS A 1 111 ? 12.742 4.75 6.188 1 96.62 111 HIS A O 1
ATOM 928 N N . LEU A 1 112 ? 12.406 3.543 8.031 1 96.94 112 LEU A N 1
ATOM 929 C CA . LEU A 1 112 ? 11.945 4.684 8.82 1 96.94 112 LEU A CA 1
ATOM 930 C C . LEU A 1 112 ? 13.039 5.742 8.93 1 96.94 112 LEU A C 1
ATOM 932 O O . LEU A 1 112 ? 12.797 6.922 8.664 1 96.94 112 LEU A O 1
ATOM 936 N N . ILE A 1 113 ? 14.219 5.336 9.234 1 95.5 113 ILE A N 1
ATOM 937 C CA . ILE A 1 113 ? 15.312 6.266 9.484 1 95.5 113 ILE A CA 1
ATOM 938 C C . ILE A 1 113 ? 15.719 6.949 8.18 1 95.5 113 ILE A C 1
ATOM 940 O O . ILE A 1 113 ? 15.781 8.18 8.109 1 95.5 113 ILE A O 1
ATOM 944 N N . ILE A 1 114 ? 15.914 6.203 7.168 1 92.44 114 ILE A N 1
ATOM 945 C CA . ILE A 1 114 ? 16.422 6.738 5.91 1 92.44 114 ILE A CA 1
ATOM 946 C C . ILE A 1 114 ? 15.352 7.609 5.254 1 92.44 114 ILE A C 1
ATOM 948 O O . ILE A 1 114 ? 15.641 8.727 4.812 1 92.44 114 ILE A O 1
ATOM 952 N N . ALA A 1 115 ? 14.164 7.129 5.234 1 94.06 115 ALA A N 1
ATOM 953 C CA . ALA A 1 115 ? 13.07 7.891 4.637 1 94.06 115 ALA A CA 1
ATOM 954 C C . ALA A 1 115 ? 12.844 9.195 5.391 1 94.06 115 ALA A C 1
ATOM 956 O O . ALA A 1 115 ? 12.641 10.25 4.773 1 94.06 115 ALA A O 1
ATOM 957 N N . SER A 1 116 ? 12.883 9.133 6.676 1 95.88 116 SER A N 1
ATOM 958 C CA . SER A 1 116 ? 12.617 10.32 7.48 1 95.88 116 SER A CA 1
ATOM 959 C C . SER A 1 116 ? 13.727 11.359 7.328 1 95.88 116 SER A C 1
ATOM 961 O O . SER A 1 116 ? 13.453 12.555 7.238 1 95.88 116 SER A O 1
ATOM 963 N N . MET A 1 117 ? 14.922 10.859 7.316 1 92.38 117 MET A N 1
ATOM 964 C CA . MET A 1 117 ? 16.047 11.781 7.137 1 92.38 117 MET A CA 1
ATOM 965 C C . MET A 1 117 ? 15.977 12.461 5.773 1 92.38 117 MET A C 1
ATOM 967 O O . MET A 1 117 ? 16.141 13.68 5.676 1 92.38 117 MET A O 1
ATOM 971 N N . ALA A 1 118 ? 15.781 11.703 4.785 1 90.56 118 ALA A N 1
ATOM 972 C CA . ALA A 1 118 ? 15.664 12.273 3.445 1 90.56 118 ALA A CA 1
ATOM 973 C C . ALA A 1 118 ? 14.469 13.219 3.354 1 90.56 118 ALA A C 1
ATOM 975 O O . ALA A 1 118 ? 14.57 14.289 2.754 1 90.56 118 ALA A O 1
ATOM 976 N N . ALA A 1 119 ? 13.391 12.828 3.939 1 92.81 119 ALA A N 1
ATOM 977 C CA . ALA A 1 119 ? 12.18 13.641 3.938 1 92.81 119 ALA A CA 1
ATOM 978 C C . ALA A 1 119 ? 12.414 14.984 4.633 1 92.81 119 ALA A C 1
ATOM 980 O O . ALA A 1 119 ? 11.922 16.016 4.18 1 92.81 119 ALA A O 1
ATOM 981 N N . PHE A 1 120 ? 13.203 14.969 5.684 1 92.94 120 PHE A N 1
ATOM 982 C CA . PHE A 1 120 ? 13.516 16.172 6.441 1 92.94 120 PHE A CA 1
ATOM 983 C C . PHE A 1 120 ? 14.25 17.188 5.566 1 92.94 120 PHE A C 1
ATOM 985 O O . PHE A 1 120 ? 13.836 18.344 5.473 1 92.94 120 PHE A O 1
ATOM 992 N N . VAL A 1 121 ? 15.172 16.656 4.91 1 88.94 121 VAL A N 1
ATOM 993 C CA . VAL A 1 121 ? 15.984 17.531 4.062 1 88.94 121 VAL A CA 1
ATOM 994 C C . VAL A 1 121 ? 15.148 18.047 2.893 1 88.94 121 VAL A C 1
ATOM 996 O O . VAL A 1 121 ? 15.156 19.234 2.594 1 88.94 121 VAL A O 1
ATOM 999 N N . LEU A 1 122 ? 14.383 17.234 2.348 1 89.44 122 LEU A N 1
ATOM 1000 C CA . LEU A 1 122 ? 13.609 17.609 1.165 1 89.44 122 LEU A CA 1
ATOM 1001 C C . LEU A 1 122 ? 12.453 18.531 1.535 1 89.44 122 LEU A C 1
ATOM 1003 O O . LEU A 1 122 ? 12.055 19.375 0.733 1 89.44 122 LEU A O 1
ATOM 1007 N N . ALA A 1 123 ? 11.969 18.422 2.736 1 90.5 123 ALA A N 1
ATOM 1008 C CA . ALA A 1 123 ? 10.805 19.188 3.17 1 90.5 123 ALA A CA 1
ATOM 1009 C C . ALA A 1 123 ? 11.211 20.578 3.666 1 90.5 123 ALA A C 1
ATOM 1011 O O . ALA A 1 123 ? 10.477 21.547 3.484 1 90.5 123 ALA A O 1
ATOM 1012 N N . LYS A 1 124 ? 12.383 20.641 4.215 1 89.88 124 LYS A N 1
ATOM 1013 C CA . LYS A 1 124 ? 12.664 21.859 4.969 1 89.88 124 LYS A CA 1
ATOM 1014 C C . LYS A 1 124 ? 13.805 22.656 4.336 1 89.88 124 LYS A C 1
ATOM 1016 O O . LYS A 1 124 ? 14.016 23.828 4.66 1 89.88 124 LYS A O 1
ATOM 1021 N N . TYR A 1 125 ? 14.477 22.047 3.475 1 86 125 TYR A N 1
ATOM 1022 C CA . TYR A 1 125 ? 15.625 22.734 2.881 1 86 125 TYR A CA 1
ATOM 1023 C C . TYR A 1 125 ? 15.461 22.859 1.37 1 86 125 TYR A C 1
ATOM 1025 O O . TYR A 1 125 ? 14.867 21.984 0.73 1 86 125 TYR A O 1
ATOM 1033 N N . ASP A 1 126 ? 15.961 23.953 0.906 1 84.19 126 ASP A N 1
ATOM 1034 C CA . ASP A 1 126 ? 15.945 24.203 -0.533 1 84.19 126 ASP A CA 1
ATOM 1035 C C . ASP A 1 126 ? 17.328 24 -1.143 1 84.19 126 ASP A C 1
ATOM 1037 O O . ASP A 1 126 ? 18.312 24.531 -0.646 1 84.19 126 ASP A O 1
ATOM 1041 N N . PHE A 1 127 ? 17.438 23.109 -2.008 1 82.44 127 PHE A N 1
ATOM 1042 C CA . PHE A 1 127 ? 18.688 22.859 -2.73 1 82.44 127 PHE A CA 1
ATOM 1043 C C . PHE A 1 127 ? 18.406 22.422 -4.16 1 82.44 127 PHE A C 1
ATOM 1045 O O . PHE A 1 127 ? 17.344 21.859 -4.445 1 82.44 127 PHE A O 1
ATOM 1052 N N . PRO A 1 128 ? 19.328 22.734 -5.004 1 82.94 128 PRO A N 1
ATOM 1053 C CA . PRO A 1 128 ? 19.109 22.375 -6.41 1 82.94 128 PRO A CA 1
ATOM 1054 C C . PRO A 1 128 ? 18.969 20.875 -6.617 1 82.94 128 PRO A C 1
ATOM 1056 O O . PRO A 1 128 ? 19.75 20.094 -6.066 1 82.94 128 PRO A O 1
ATOM 1059 N N . GLY A 1 129 ? 17.922 20.469 -7.336 1 84.5 129 GLY A N 1
ATOM 1060 C CA . GL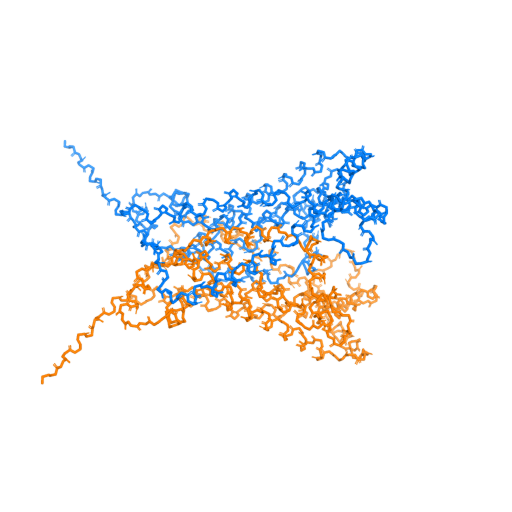Y A 1 129 ? 17.703 19.078 -7.664 1 84.5 129 GLY A CA 1
ATOM 1061 C C . GLY A 1 129 ? 16.828 18.344 -6.664 1 84.5 129 GLY A C 1
ATOM 1062 O O . GLY A 1 129 ? 16.5 17.172 -6.855 1 84.5 129 GLY A O 1
ATOM 1063 N N . GLY A 1 130 ? 16.531 19.047 -5.586 1 86.38 130 GLY A N 1
ATOM 1064 C CA . GLY A 1 130 ? 15.719 18.406 -4.566 1 86.38 130 GLY A CA 1
ATOM 1065 C C . GLY A 1 130 ? 14.344 18 -5.07 1 86.38 130 GLY A C 1
ATOM 1066 O O . GLY A 1 130 ? 13.906 16.875 -4.84 1 86.38 130 GLY A O 1
ATOM 1067 N N . GLN A 1 131 ? 13.797 18.828 -5.844 1 84.25 131 GLN A N 1
ATOM 1068 C CA . GLN A 1 131 ? 12.469 18.562 -6.387 1 84.25 131 GLN A CA 1
ATOM 1069 C C . GLN A 1 131 ? 12.523 17.438 -7.43 1 84.25 131 GLN A C 1
ATOM 1071 O O . GLN A 1 131 ? 11.641 16.578 -7.469 1 84.25 131 GLN A O 1
ATOM 1076 N N . THR A 1 132 ? 13.516 17.516 -8.203 1 84.81 132 THR A N 1
ATOM 1077 C CA . THR A 1 132 ? 13.688 16.484 -9.219 1 84.81 132 THR A CA 1
ATOM 1078 C C . THR A 1 132 ? 13.914 15.117 -8.562 1 84.81 132 THR A C 1
ATOM 1080 O O . THR A 1 132 ? 13.352 14.117 -9.008 1 84.81 132 THR A O 1
ATOM 1083 N N . PHE A 1 133 ? 14.688 15.102 -7.559 1 87.12 133 PHE A N 1
ATOM 1084 C CA . PHE A 1 133 ? 14.938 13.875 -6.816 1 87.12 133 PHE A CA 1
ATOM 1085 C C . PHE A 1 133 ? 13.641 13.305 -6.262 1 87.12 133 PHE A C 1
ATOM 1087 O O . PHE A 1 133 ? 13.359 12.117 -6.426 1 87.12 133 PHE A O 1
ATOM 1094 N N . PHE A 1 134 ? 12.914 14.148 -5.68 1 87 134 PHE A N 1
ATOM 1095 C CA . PHE A 1 134 ? 11.656 13.719 -5.09 1 87 134 PHE A CA 1
ATOM 1096 C C . PHE A 1 134 ? 10.719 13.172 -6.16 1 87 134 PHE A C 1
ATOM 1098 O O . PHE A 1 134 ? 10.062 12.141 -5.953 1 87 134 PHE A O 1
ATOM 1105 N N . LYS A 1 135 ? 10.703 13.766 -7.312 1 83.5 135 LYS A N 1
ATOM 1106 C CA . LYS A 1 135 ? 9.852 13.32 -8.414 1 83.5 135 LYS A CA 1
ATOM 1107 C C . LYS A 1 135 ? 10.273 11.938 -8.898 1 83.5 135 LYS A C 1
ATOM 1109 O O . LYS A 1 135 ? 9.422 11.07 -9.133 1 83.5 135 LYS A O 1
ATOM 1114 N N . ILE A 1 136 ? 11.484 11.711 -8.969 1 83.81 136 ILE A N 1
ATOM 1115 C CA . ILE A 1 136 ? 11.992 10.43 -9.445 1 83.81 136 ILE A CA 1
ATOM 1116 C C . ILE A 1 136 ? 11.609 9.32 -8.461 1 83.81 136 ILE A C 1
ATOM 1118 O O . ILE A 1 136 ? 11.125 8.266 -8.867 1 83.81 136 ILE A O 1
ATOM 1122 N N . ILE A 1 137 ? 11.766 9.57 -7.223 1 82.81 137 ILE A N 1
ATOM 1123 C CA . ILE A 1 137 ? 11.5 8.562 -6.203 1 82.81 137 ILE A CA 1
ATOM 1124 C C . ILE A 1 137 ? 10 8.258 -6.16 1 82.81 137 ILE A C 1
ATOM 1126 O O . ILE A 1 137 ? 9.602 7.094 -6.047 1 82.81 137 ILE A O 1
ATOM 1130 N N . THR A 1 138 ? 9.273 9.25 -6.293 1 79.31 138 THR A N 1
ATOM 1131 C CA . THR A 1 138 ? 7.836 9.055 -6.137 1 79.31 138 THR A CA 1
ATOM 1132 C C . THR A 1 138 ? 7.246 8.375 -7.367 1 79.31 138 THR A C 1
ATOM 1134 O O . THR A 1 138 ? 6.289 7.602 -7.258 1 79.31 138 THR A O 1
ATOM 1137 N N . VAL A 1 139 ? 7.84 8.633 -8.539 1 81 139 VAL A N 1
ATOM 1138 C CA . VAL A 1 139 ? 7.414 7.914 -9.734 1 81 139 VAL A CA 1
ATOM 1139 C C . VAL A 1 139 ? 7.664 6.418 -9.555 1 81 139 VAL A C 1
ATOM 1141 O O . VAL A 1 139 ? 6.879 5.59 -10.031 1 81 139 VAL A O 1
ATOM 1144 N N . ALA A 1 140 ? 8.672 6.109 -8.859 1 79.06 140 ALA A N 1
ATOM 1145 C CA . ALA A 1 140 ? 9.031 4.711 -8.641 1 79.06 140 ALA A CA 1
ATOM 1146 C C . ALA A 1 140 ? 7.957 3.986 -7.84 1 79.06 140 ALA A C 1
ATOM 1148 O O . ALA A 1 140 ? 7.84 2.76 -7.906 1 79.06 140 ALA A O 1
ATOM 1149 N N . MET A 1 141 ? 7.16 4.691 -7.055 1 76.81 141 MET A N 1
ATOM 1150 C CA . MET A 1 141 ? 6.082 4.102 -6.27 1 76.81 141 MET A CA 1
ATOM 1151 C C . MET A 1 141 ? 4.984 3.555 -7.18 1 76.81 141 MET A C 1
ATOM 1153 O O . MET A 1 141 ? 4.191 2.707 -6.762 1 76.81 141 MET A O 1
ATOM 1157 N N . MET A 1 142 ? 5.008 4.031 -8.359 1 75.38 142 MET A N 1
ATOM 1158 C CA . MET A 1 142 ? 3.93 3.656 -9.273 1 75.38 142 MET A CA 1
ATOM 1159 C C . MET A 1 142 ? 4.23 2.326 -9.953 1 75.38 142 MET A C 1
ATOM 1161 O O . MET A 1 142 ? 3.371 1.763 -10.625 1 75.38 142 MET A O 1
ATOM 1165 N N . PHE A 1 143 ? 5.426 1.914 -9.672 1 76.44 143 PHE A N 1
ATOM 1166 C CA . PHE A 1 143 ? 5.797 0.639 -10.273 1 76.44 143 PHE A CA 1
ATOM 1167 C C . PHE A 1 143 ? 5.234 -0.525 -9.469 1 76.44 143 PHE A C 1
ATOM 1169 O O . PHE A 1 143 ? 5.184 -0.471 -8.234 1 76.44 143 PHE A O 1
ATOM 1176 N N . THR A 1 144 ? 4.805 -1.559 -10.203 1 71.31 144 THR A N 1
ATOM 1177 C CA . THR A 1 144 ? 4.387 -2.791 -9.539 1 71.31 144 THR A CA 1
ATOM 1178 C C . THR A 1 144 ? 5.582 -3.701 -9.289 1 71.31 144 THR A C 1
ATOM 1180 O O . THR A 1 144 ? 6.66 -3.496 -9.852 1 71.31 144 THR A O 1
ATOM 1183 N N . GLY A 1 145 ? 5.387 -4.598 -8.469 1 71.81 145 GLY A N 1
ATOM 1184 C CA . GLY A 1 145 ? 6.418 -5.578 -8.172 1 71.81 145 GLY A CA 1
ATOM 1185 C C . GLY A 1 145 ? 6.852 -6.375 -9.391 1 71.81 145 GLY A C 1
ATOM 1186 O O . GLY A 1 145 ? 8.023 -6.711 -9.531 1 71.81 145 GLY A O 1
ATOM 1187 N N . TYR A 1 146 ? 5.988 -6.543 -10.219 1 72 146 TYR A N 1
ATOM 1188 C CA . TYR A 1 146 ? 6.285 -7.312 -11.422 1 72 146 TYR A CA 1
ATOM 1189 C C . TYR A 1 146 ? 7.285 -6.582 -12.312 1 72 146 TYR A C 1
ATOM 1191 O O . TYR A 1 146 ? 8.156 -7.207 -12.922 1 72 146 TYR A O 1
ATOM 1199 N N . VAL A 1 147 ? 7.207 -5.328 -12.297 1 74.25 147 VAL A N 1
ATOM 1200 C CA . VAL A 1 147 ? 8.07 -4.508 -13.141 1 74.25 147 VAL A CA 1
ATOM 1201 C C . VAL A 1 147 ? 9.469 -4.441 -12.531 1 74.25 147 VAL A C 1
ATOM 1203 O O . VAL A 1 147 ? 10.469 -4.426 -13.258 1 74.25 147 VAL A O 1
ATOM 1206 N N . THR A 1 148 ? 9.5 -4.527 -11.258 1 82.5 148 THR A N 1
ATOM 1207 C CA . THR A 1 148 ? 10.773 -4.246 -10.602 1 82.5 148 THR A CA 1
ATOM 1208 C C . THR A 1 148 ? 11.516 -5.543 -10.289 1 82.5 148 THR A C 1
ATOM 1210 O O . THR A 1 148 ? 12.711 -5.52 -9.977 1 82.5 148 THR A O 1
ATOM 1213 N N . GLN A 1 149 ? 10.867 -6.625 -10.477 1 84 149 GLN A N 1
ATOM 1214 C CA . GLN A 1 149 ? 11.43 -7.887 -10 1 84 149 GLN A CA 1
ATOM 1215 C C . GLN A 1 149 ? 12.75 -8.203 -10.695 1 84 149 GLN A C 1
ATOM 1217 O O . GLN A 1 149 ? 13.758 -8.469 -10.039 1 84 149 GLN A O 1
ATOM 1222 N N . ILE A 1 150 ? 12.789 -8.141 -12 1 83.12 150 ILE A N 1
ATOM 1223 C CA . ILE A 1 150 ? 13.953 -8.547 -12.766 1 83.12 150 ILE A CA 1
ATOM 1224 C C . ILE A 1 150 ? 15.086 -7.543 -12.57 1 83.12 150 ILE A C 1
ATOM 1226 O O . ILE A 1 150 ? 16.203 -7.922 -12.188 1 83.12 150 ILE A O 1
ATOM 1230 N N . PRO A 1 151 ? 14.82 -6.273 -12.719 1 85.44 151 PRO A N 1
ATOM 1231 C CA . PRO A 1 151 ? 15.898 -5.309 -12.484 1 85.44 151 PRO A CA 1
ATOM 1232 C C . PRO A 1 151 ? 16.469 -5.395 -11.062 1 85.44 151 PRO A C 1
ATOM 1234 O O . PRO A 1 151 ? 17.672 -5.281 -10.875 1 85.44 151 PRO A O 1
ATOM 1237 N N . ASN A 1 152 ? 15.633 -5.578 -10.141 1 88 152 ASN A N 1
ATOM 1238 C CA . ASN A 1 152 ? 16.109 -5.695 -8.766 1 88 152 ASN A CA 1
ATOM 1239 C C . ASN A 1 152 ? 16.953 -6.945 -8.578 1 88 152 ASN A C 1
ATOM 1241 O O . ASN A 1 152 ? 17.953 -6.918 -7.855 1 88 152 ASN A O 1
ATOM 1245 N N . TYR A 1 153 ? 16.531 -8.008 -9.219 1 89.62 153 TYR A N 1
ATOM 1246 C CA . TYR A 1 153 ? 17.328 -9.234 -9.141 1 89.62 153 TYR A CA 1
ATOM 1247 C C . TYR A 1 153 ? 18.734 -9.016 -9.695 1 89.62 153 TYR A C 1
ATOM 1249 O O . TYR A 1 153 ? 19.719 -9.461 -9.102 1 89.62 153 TYR A O 1
ATOM 1257 N N . LEU A 1 154 ? 18.781 -8.367 -10.797 1 88.31 154 LEU A N 1
ATOM 1258 C CA . LEU A 1 154 ? 20.078 -8.125 -11.438 1 88.31 154 LEU A CA 1
ATOM 1259 C C . LEU A 1 154 ? 20.984 -7.293 -10.531 1 88.31 154 LEU A C 1
ATOM 1261 O O . LEU A 1 154 ? 22.172 -7.598 -10.391 1 88.31 154 LEU A O 1
ATOM 1265 N N . ILE A 1 155 ? 20.375 -6.312 -9.898 1 89.69 155 ILE A N 1
ATOM 1266 C CA . ILE A 1 155 ? 21.141 -5.457 -9 1 89.69 155 ILE A CA 1
ATOM 1267 C C . ILE A 1 155 ? 21.609 -6.266 -7.789 1 89.69 155 ILE A C 1
ATOM 1269 O O . ILE A 1 155 ? 22.781 -6.246 -7.434 1 89.69 155 ILE A O 1
ATOM 1273 N N . LEU A 1 156 ? 20.766 -6.977 -7.242 1 93.56 156 LEU A N 1
ATOM 1274 C CA . LEU A 1 156 ? 21.062 -7.742 -6.035 1 93.56 156 LEU A CA 1
ATOM 1275 C C . LEU A 1 156 ? 22.078 -8.852 -6.332 1 93.56 156 LEU A C 1
ATOM 1277 O O . LEU A 1 156 ? 22.922 -9.156 -5.492 1 93.56 156 LEU A O 1
ATOM 1281 N N . ASN A 1 157 ? 21.891 -9.461 -7.461 1 93.25 157 ASN A N 1
ATOM 1282 C CA . ASN A 1 157 ? 22.828 -10.492 -7.871 1 93.25 157 ASN A CA 1
ATOM 1283 C C . ASN A 1 157 ? 24.234 -9.93 -8.047 1 93.25 157 ASN A C 1
ATOM 1285 O O . ASN A 1 157 ? 25.219 -10.531 -7.594 1 93.25 157 ASN A O 1
ATOM 1289 N N . LYS A 1 158 ? 24.359 -8.797 -8.672 1 91.19 158 LYS A N 1
ATOM 1290 C CA . LYS A 1 158 ? 25.641 -8.148 -8.867 1 91.19 158 LYS A CA 1
ATOM 1291 C C . LYS A 1 158 ? 26.297 -7.789 -7.531 1 91.19 158 LYS A C 1
ATOM 1293 O O . LYS A 1 158 ? 27.516 -7.879 -7.383 1 91.19 158 LYS A O 1
ATOM 1298 N N . LEU A 1 159 ? 25.5 -7.484 -6.531 1 94 159 LEU A N 1
ATOM 1299 C CA . LEU A 1 159 ? 26 -7.09 -5.219 1 94 159 LEU A CA 1
ATOM 1300 C C . LEU A 1 159 ? 26.281 -8.312 -4.355 1 94 159 LEU A C 1
ATOM 1302 O O . LEU A 1 159 ? 26.859 -8.195 -3.271 1 94 159 LEU A O 1
ATOM 1306 N N . GLY A 1 160 ? 25.859 -9.438 -4.809 1 96.44 160 GLY A N 1
ATOM 1307 C CA . GLY A 1 160 ? 26.078 -10.672 -4.066 1 96.44 160 GLY A CA 1
ATOM 1308 C C . GLY A 1 160 ? 25.109 -10.844 -2.906 1 96.44 160 GLY A C 1
ATOM 1309 O O . GLY A 1 160 ? 25.438 -11.516 -1.923 1 96.44 160 GLY A O 1
ATOM 1310 N N . TRP A 1 161 ? 23.953 -10.234 -3.051 1 97.19 161 TRP A N 1
ATOM 1311 C CA . TRP A 1 161 ? 23.031 -10.25 -1.919 1 97.19 161 TRP A CA 1
ATOM 1312 C C . TRP A 1 161 ? 21.938 -11.289 -2.127 1 97.19 161 TRP A C 1
ATOM 1314 O O . TRP A 1 161 ? 21.125 -11.523 -1.234 1 97.19 161 TRP A O 1
ATOM 1324 N N . ILE A 1 162 ? 21.938 -11.984 -3.229 1 97.12 162 ILE A N 1
ATOM 1325 C CA . ILE A 1 162 ? 20.953 -13.055 -3.453 1 97.12 162 ILE A CA 1
ATOM 1326 C C . ILE A 1 162 ? 21.125 -14.133 -2.387 1 97.12 162 ILE A C 1
ATOM 1328 O O . ILE A 1 162 ? 22.25 -14.469 -2.008 1 97.12 162 ILE A O 1
ATOM 1332 N N . ASP A 1 163 ? 19.984 -14.586 -1.915 1 98.19 163 ASP A N 1
ATOM 1333 C CA . ASP A 1 163 ? 19.906 -15.664 -0.932 1 98.19 163 ASP A CA 1
ATOM 1334 C C . ASP A 1 163 ? 20.406 -15.195 0.436 1 98.19 163 ASP A C 1
ATOM 1336 O O . ASP A 1 163 ? 20.922 -15.992 1.22 1 98.19 163 ASP A O 1
ATOM 1340 N N . THR A 1 164 ? 20.391 -13.867 0.627 1 97.94 164 THR A N 1
ATOM 1341 C CA . THR A 1 164 ? 20.641 -13.297 1.945 1 97.94 164 THR A CA 1
ATOM 1342 C C . THR A 1 164 ? 19.484 -12.422 2.396 1 97.94 164 THR A C 1
ATOM 1344 O O . THR A 1 164 ? 18.641 -12.031 1.585 1 97.94 164 THR A O 1
ATOM 1347 N N . TYR A 1 165 ? 19.516 -12.102 3.74 1 97.88 165 TYR A N 1
ATOM 1348 C CA . TYR A 1 165 ? 18.469 -11.234 4.285 1 97.88 165 TYR A CA 1
ATOM 1349 C C . TYR A 1 165 ? 18.547 -9.844 3.676 1 97.88 165 TYR A C 1
ATOM 1351 O O . TYR A 1 165 ? 17.547 -9.141 3.584 1 97.88 165 TYR A O 1
ATOM 1359 N N . TRP A 1 166 ? 19.688 -9.508 3.186 1 97.38 166 TRP A N 1
ATOM 1360 C CA . TRP A 1 166 ? 19.922 -8.164 2.674 1 97.38 166 TRP A CA 1
ATOM 1361 C C . TRP A 1 166 ? 19.141 -7.922 1.388 1 97.38 166 TRP A C 1
ATOM 1363 O O . TRP A 1 166 ? 18.812 -6.781 1.058 1 97.38 166 TRP A O 1
ATOM 1373 N N . ALA A 1 167 ? 18.797 -9.023 0.741 1 97.12 167 ALA A N 1
ATOM 1374 C CA . ALA A 1 167 ? 18.047 -8.93 -0.509 1 97.12 167 ALA A CA 1
ATOM 1375 C C . ALA A 1 167 ? 16.641 -8.391 -0.264 1 97.12 167 ALA A C 1
ATOM 1377 O O . ALA A 1 167 ? 15.977 -7.91 -1.19 1 97.12 167 ALA A O 1
ATOM 1378 N N . ILE A 1 168 ? 16.203 -8.453 0.991 1 97.06 168 ILE A N 1
ATOM 1379 C CA . ILE A 1 168 ? 14.883 -7.961 1.341 1 97.06 168 ILE A CA 1
ATOM 1380 C C . ILE A 1 168 ? 15 -6.684 2.164 1 97.06 168 ILE A C 1
ATOM 1382 O O . ILE A 1 168 ? 14.273 -5.715 1.933 1 97.06 168 ILE A O 1
ATOM 1386 N N . ILE A 1 169 ? 15.977 -6.605 3.029 1 97.5 169 ILE A N 1
ATOM 1387 C CA . ILE A 1 169 ? 16.109 -5.539 4.02 1 97.5 169 ILE A CA 1
ATOM 1388 C C . ILE A 1 169 ? 16.531 -4.246 3.334 1 97.5 169 ILE A C 1
ATOM 1390 O O . ILE A 1 169 ? 15.922 -3.195 3.541 1 97.5 169 ILE A O 1
ATOM 1394 N N . ILE A 1 170 ? 17.5 -4.289 2.498 1 94.12 170 ILE A N 1
ATOM 1395 C CA . ILE A 1 170 ? 18.078 -3.07 1.944 1 94.12 170 ILE A CA 1
ATOM 1396 C C . ILE A 1 170 ? 17.109 -2.432 0.958 1 94.12 170 ILE A C 1
ATOM 1398 O O . ILE A 1 170 ? 16.891 -1.218 0.985 1 94.12 170 ILE A O 1
ATOM 1402 N N . PRO A 1 171 ? 16.484 -3.23 0.106 1 91.44 171 PRO A N 1
ATOM 1403 C CA . PRO A 1 171 ? 15.477 -2.611 -0.758 1 91.44 171 PRO A CA 1
ATOM 1404 C C . PRO A 1 171 ? 14.344 -1.963 0.03 1 91.44 171 PRO A C 1
ATOM 1406 O O . PRO A 1 171 ? 13.766 -0.962 -0.412 1 91.44 171 PRO A O 1
ATOM 1409 N N . ALA A 1 172 ? 14.039 -2.51 1.144 1 93.19 172 ALA A N 1
ATOM 1410 C CA . ALA A 1 172 ? 13.008 -1.909 1.988 1 93.19 172 ALA A CA 1
ATOM 1411 C C . ALA A 1 172 ? 13.414 -0.507 2.434 1 93.19 172 ALA A C 1
ATOM 1413 O O . ALA A 1 172 ? 12.562 0.375 2.576 1 93.19 172 ALA A O 1
ATOM 1414 N N . PHE A 1 173 ? 14.688 -0.266 2.572 1 92.56 173 PHE A N 1
ATOM 1415 C CA . PHE A 1 173 ? 15.188 1.044 2.973 1 92.56 173 PHE A CA 1
ATOM 1416 C C . PHE A 1 173 ? 14.836 2.1 1.933 1 92.56 173 PHE A C 1
ATOM 1418 O O . PHE A 1 173 ? 14.578 3.256 2.275 1 92.56 173 PHE A O 1
ATOM 1425 N N . ALA A 1 174 ? 14.812 1.635 0.746 1 86.12 174 ALA A N 1
ATOM 1426 C CA . ALA A 1 174 ? 14.711 2.564 -0.375 1 86.12 174 ALA A CA 1
ATOM 1427 C C . ALA A 1 174 ? 13.273 2.656 -0.881 1 86.12 174 ALA A C 1
ATOM 1429 O O . ALA A 1 174 ? 13.023 3.211 -1.954 1 86.12 174 ALA A O 1
ATOM 1430 N N . SER A 1 175 ? 12.344 2.086 -0.147 1 87.62 175 SER A N 1
ATOM 1431 C CA . SER A 1 175 ? 10.961 2.166 -0.585 1 87.62 175 SER A CA 1
ATOM 1432 C C . SER A 1 175 ? 10.492 3.613 -0.681 1 87.62 175 SER A C 1
ATOM 1434 O O . SER A 1 175 ? 10.68 4.395 0.253 1 87.62 175 SER A O 1
ATOM 1436 N N . PRO A 1 176 ? 9.859 3.977 -1.774 1 87.31 176 PRO A N 1
ATOM 1437 C CA . PRO A 1 176 ? 9.461 5.371 -1.969 1 87.31 176 PRO A CA 1
ATOM 1438 C C . PRO A 1 176 ? 8.312 5.789 -1.051 1 87.31 176 PRO A C 1
ATOM 1440 O O . PRO A 1 176 ? 8.148 6.98 -0.764 1 87.31 176 PRO A O 1
ATOM 1443 N N . MET A 1 177 ? 7.523 4.891 -0.63 1 87.38 177 MET A N 1
ATOM 1444 C CA . MET A 1 177 ? 6.332 5.195 0.16 1 87.38 177 MET A CA 1
ATOM 1445 C C . MET A 1 177 ? 6.699 5.957 1.427 1 87.38 177 MET A C 1
ATOM 1447 O O . MET A 1 177 ? 6.043 6.938 1.779 1 87.38 177 MET A O 1
ATOM 1451 N N . GLY A 1 178 ? 7.711 5.496 2.07 1 91.19 178 GLY A N 1
ATOM 1452 C CA . GLY A 1 178 ? 8.117 6.152 3.303 1 91.19 178 GLY A CA 1
ATOM 1453 C C . GLY A 1 178 ? 8.57 7.586 3.096 1 91.19 178 GLY A C 1
ATOM 1454 O O . GLY A 1 178 ? 8.18 8.484 3.85 1 91.19 178 GLY A O 1
ATOM 1455 N N . LEU A 1 179 ? 9.391 7.746 2.102 1 91.12 179 LEU A N 1
ATOM 1456 C CA . LEU A 1 179 ? 9.867 9.094 1.791 1 91.12 179 LEU A CA 1
ATOM 1457 C C . LEU A 1 179 ? 8.703 10.016 1.441 1 91.12 179 LEU A C 1
ATOM 1459 O O . LEU A 1 179 ? 8.625 11.141 1.936 1 91.12 179 LEU A O 1
ATOM 1463 N N . PHE A 1 180 ? 7.891 9.5 0.658 1 88 180 PHE A N 1
ATOM 1464 C CA . PHE A 1 180 ? 6.746 10.281 0.213 1 88 180 PHE A CA 1
ATOM 1465 C C . PHE A 1 180 ? 5.867 10.68 1.396 1 88 180 PHE A C 1
ATOM 1467 O O . PHE A 1 180 ? 5.555 11.852 1.575 1 88 180 PHE A O 1
ATOM 1474 N N . LEU A 1 181 ? 5.5 9.766 2.188 1 86.69 181 LEU A N 1
ATOM 1475 C CA . LEU A 1 181 ? 4.609 9.992 3.324 1 86.69 181 LEU A CA 1
ATOM 1476 C C . LEU A 1 181 ? 5.254 10.938 4.332 1 86.69 181 LEU A C 1
ATOM 1478 O O . LEU A 1 181 ? 4.629 11.906 4.766 1 86.69 181 LEU A O 1
ATOM 1482 N N . MET A 1 182 ? 6.453 10.672 4.68 1 91.44 182 MET A N 1
ATOM 1483 C CA . MET A 1 182 ? 7.145 11.484 5.676 1 91.44 182 MET A CA 1
ATOM 1484 C C . MET A 1 182 ? 7.324 12.914 5.18 1 91.44 182 MET A C 1
ATOM 1486 O O . MET A 1 182 ? 7.148 13.867 5.941 1 91.44 182 MET A O 1
ATOM 1490 N N . LYS A 1 183 ? 7.699 13.031 3.977 1 91 183 LYS A N 1
ATOM 1491 C CA . LYS A 1 183 ? 7.883 14.367 3.428 1 91 183 LYS A CA 1
ATOM 1492 C C . LYS A 1 183 ? 6.582 15.164 3.471 1 91 183 LYS A C 1
ATOM 1494 O O . LYS A 1 183 ? 6.582 16.344 3.809 1 91 183 LYS A O 1
ATOM 1499 N N . GLN A 1 184 ? 5.527 14.523 3.115 1 82.75 184 GLN A N 1
ATOM 1500 C CA . GLN A 1 184 ? 4.227 15.188 3.117 1 82.75 184 GLN A CA 1
ATOM 1501 C C . GLN A 1 184 ? 3.879 15.711 4.508 1 82.75 184 GLN A C 1
ATOM 1503 O O . GLN A 1 184 ? 3.383 16.828 4.648 1 82.75 184 GLN A O 1
ATOM 1508 N N . PHE A 1 185 ? 4.148 15 5.484 1 83.75 185 PHE A N 1
ATOM 1509 C CA . PHE A 1 185 ? 3.838 15.398 6.852 1 83.75 185 PHE A CA 1
ATOM 1510 C C . PHE A 1 185 ? 4.812 16.469 7.336 1 83.75 185 PHE A C 1
ATOM 1512 O O . PHE A 1 185 ? 4.41 17.422 8 1 83.75 185 PHE A O 1
ATOM 1519 N N . MET A 1 186 ? 6.023 16.344 6.988 1 89 186 MET A N 1
ATOM 1520 C CA . MET A 1 186 ? 7.047 17.281 7.453 1 89 186 MET A CA 1
ATOM 1521 C C . MET A 1 186 ? 6.891 18.641 6.773 1 89 186 MET A C 1
ATOM 1523 O O . MET A 1 186 ? 7.246 19.672 7.352 1 89 186 MET A O 1
ATOM 1527 N N . GLU A 1 187 ? 6.422 18.594 5.625 1 85.44 187 GLU A N 1
ATOM 1528 C CA . GLU A 1 187 ? 6.156 19.844 4.922 1 85.44 187 GLU A CA 1
ATOM 1529 C C . GLU A 1 187 ? 5.129 20.688 5.672 1 85.44 187 GLU A C 1
ATOM 1531 O O . GLU A 1 187 ? 5.16 21.922 5.598 1 85.44 187 GLU A O 1
ATOM 1536 N N . GLY A 1 188 ? 4.312 20.062 6.383 1 78.31 188 GLY A N 1
ATOM 1537 C CA . GLY A 1 188 ? 3.279 20.766 7.129 1 78.31 188 GLY A CA 1
ATOM 1538 C C . GLY A 1 188 ? 3.799 21.406 8.406 1 78.31 188 GLY A C 1
ATOM 1539 O O . GLY A 1 188 ? 3.133 22.266 8.984 1 78.31 188 GLY A O 1
ATOM 1540 N N . LEU A 1 189 ? 4.988 21.109 8.773 1 82.5 189 LEU A N 1
ATOM 1541 C CA . LEU A 1 189 ? 5.598 21.703 9.961 1 82.5 189 LEU A CA 1
ATOM 1542 C C . LEU A 1 189 ? 6.137 23.094 9.656 1 82.5 189 LEU A C 1
ATOM 1544 O O . LEU A 1 189 ? 6.82 23.297 8.648 1 82.5 189 LEU A O 1
ATOM 1548 N N . PRO A 1 190 ? 5.797 24.047 10.5 1 84.19 190 PRO A N 1
ATOM 1549 C CA . PRO A 1 190 ? 6.352 25.375 10.281 1 84.19 190 PRO A CA 1
ATOM 1550 C C . PRO A 1 190 ? 7.879 25.391 10.312 1 84.19 190 PRO A C 1
ATOM 1552 O O . PRO A 1 190 ? 8.484 24.859 11.242 1 84.19 190 PRO A O 1
ATOM 1555 N N . THR A 1 191 ? 8.406 26.031 9.352 1 86.62 191 THR A N 1
ATOM 1556 C CA . THR A 1 191 ? 9.859 26.125 9.266 1 86.62 191 THR A CA 1
ATOM 1557 C C . THR A 1 191 ? 10.414 26.984 10.406 1 86.62 191 THR A C 1
ATOM 1559 O O . THR A 1 191 ? 11.57 26.812 10.805 1 86.62 191 THR A O 1
ATOM 1562 N N . SER A 1 192 ? 9.609 27.812 10.906 1 87.62 192 SER A N 1
ATOM 1563 C CA . SER A 1 192 ? 10 28.688 12.008 1 87.62 192 SER A CA 1
ATOM 1564 C C . SER A 1 192 ? 10.445 27.875 13.227 1 87.62 192 SER A C 1
ATOM 1566 O O . SER A 1 192 ? 11.289 28.328 14 1 87.62 192 SER A O 1
ATOM 1568 N N . LEU A 1 193 ? 9.867 26.719 13.344 1 85.62 193 LEU A N 1
ATOM 1569 C CA . LEU A 1 193 ? 10.258 25.844 14.438 1 85.62 193 LEU A CA 1
ATOM 1570 C C . LEU A 1 193 ? 11.711 25.406 14.281 1 85.62 193 LEU A C 1
ATOM 1572 O O . LEU A 1 193 ? 12.445 25.328 15.273 1 85.62 193 LEU A O 1
ATOM 1576 N N . ILE A 1 194 ? 12.039 25.188 13.133 1 88.62 194 ILE A N 1
ATOM 1577 C CA . ILE A 1 194 ? 13.398 24.75 12.836 1 88.62 194 ILE A CA 1
ATOM 1578 C C . ILE A 1 194 ? 14.359 25.922 12.992 1 88.62 194 ILE A C 1
ATOM 1580 O O . ILE A 1 194 ? 15.414 25.797 13.609 1 88.62 194 ILE A O 1
ATOM 1584 N N . GLU A 1 195 ? 14.016 27.031 12.539 1 88.69 195 GLU A N 1
ATOM 1585 C CA . GLU A 1 195 ? 14.836 28.234 12.625 1 88.69 195 GLU A CA 1
ATOM 1586 C C . GLU A 1 195 ? 15.078 28.641 14.078 1 88.69 195 GLU A C 1
ATOM 1588 O O . GLU A 1 195 ? 16.188 29.016 14.445 1 88.69 195 GLU A O 1
ATOM 1593 N N . ALA A 1 196 ? 14 28.594 14.797 1 90.06 196 ALA A N 1
ATOM 1594 C CA . ALA A 1 196 ? 14.102 28.938 16.203 1 90.06 196 ALA A CA 1
ATOM 1595 C C . ALA A 1 196 ? 15.094 28.031 16.922 1 90.06 196 ALA A C 1
ATOM 1597 O O . ALA A 1 196 ? 15.914 28.484 17.719 1 90.06 196 ALA A O 1
ATOM 1598 N N . ALA A 1 197 ? 15.055 26.812 16.609 1 91 197 ALA A N 1
ATOM 1599 C CA . ALA A 1 197 ? 15.969 25.844 17.234 1 91 197 ALA A CA 1
ATOM 1600 C C . ALA A 1 197 ? 17.406 26.109 16.797 1 91 197 ALA A C 1
ATOM 1602 O O . ALA A 1 197 ? 18.328 25.969 17.609 1 91 197 ALA A O 1
ATOM 1603 N N . LYS A 1 198 ? 17.562 26.469 15.625 1 90.06 198 LYS A N 1
ATOM 1604 C CA . LYS A 1 198 ? 18.891 26.75 15.109 1 90.06 198 LYS A CA 1
ATOM 1605 C C . LYS A 1 198 ? 19.469 28.016 15.758 1 90.06 198 LYS A C 1
ATOM 1607 O O . LYS A 1 198 ? 20.656 28.078 16.047 1 90.06 198 LYS A O 1
ATOM 1612 N N . ILE A 1 199 ? 18.641 28.938 15.906 1 91.5 199 ILE A N 1
ATOM 1613 C CA . ILE A 1 199 ? 19.031 30.156 16.594 1 91.5 199 ILE A CA 1
ATOM 1614 C C . ILE A 1 199 ? 19.484 29.844 18.016 1 91.5 199 ILE A C 1
ATOM 1616 O O . ILE A 1 199 ? 20.453 30.422 18.516 1 91.5 199 ILE A O 1
ATOM 1620 N N . ASP A 1 200 ? 18.891 28.812 18.641 1 92.94 200 ASP A N 1
ATOM 1621 C CA . ASP A 1 200 ? 19.25 28.375 19.984 1 92.94 200 ASP A CA 1
ATOM 1622 C C . ASP A 1 200 ? 20.484 27.5 19.969 1 92.94 200 ASP A C 1
ATOM 1624 O O . ASP A 1 200 ? 20.922 27 21.016 1 92.94 200 ASP A O 1
ATOM 1628 N N . GLY A 1 201 ? 20.984 27.234 18.828 1 92.12 201 GLY A N 1
ATOM 1629 C CA . GLY A 1 201 ? 22.266 26.547 18.734 1 92.12 201 GLY A CA 1
ATOM 1630 C C . GLY A 1 201 ? 22.125 25.078 18.422 1 92.12 201 GLY A C 1
ATOM 1631 O O . GLY A 1 201 ? 23.109 24.328 18.453 1 92.12 201 GLY A O 1
ATOM 1632 N N . ALA A 1 202 ? 20.938 24.672 18.125 1 92.75 202 ALA A N 1
ATOM 1633 C CA . ALA A 1 202 ? 20.734 23.25 17.828 1 92.75 202 ALA A CA 1
ATOM 1634 C C . ALA A 1 202 ? 21.297 22.891 16.453 1 92.75 202 ALA A C 1
ATOM 1636 O O . ALA A 1 202 ? 21.156 23.656 15.492 1 92.75 202 ALA A O 1
ATOM 1637 N N . ASN A 1 203 ? 21.969 21.75 16.438 1 91.5 203 ASN A N 1
ATOM 1638 C CA . ASN A 1 203 ? 22.406 21.266 15.133 1 91.5 203 ASN A CA 1
ATOM 1639 C C . ASN A 1 203 ? 21.312 20.484 14.414 1 91.5 203 ASN A C 1
ATOM 1641 O O . ASN A 1 203 ? 20.234 20.281 14.961 1 91.5 203 ASN A O 1
ATOM 1645 N N . GLU A 1 204 ? 21.562 20.016 13.195 1 89.06 204 GLU A N 1
ATOM 1646 C CA . GLU A 1 204 ? 20.547 19.375 12.352 1 89.06 204 GLU A CA 1
ATOM 1647 C C . GLU A 1 204 ? 20.062 18.062 12.953 1 89.06 204 GLU A C 1
ATOM 1649 O O . GLU A 1 204 ? 18.891 17.734 12.859 1 89.06 204 GLU A O 1
ATOM 1654 N N . TRP A 1 205 ? 20.969 17.391 13.508 1 91.75 205 TRP A N 1
ATOM 1655 C CA . TRP A 1 205 ? 20.641 16.109 14.109 1 91.75 205 TRP A CA 1
ATOM 1656 C C . TRP A 1 205 ? 19.703 16.297 15.305 1 91.75 205 TRP A C 1
ATOM 1658 O O . TRP A 1 205 ? 18.719 15.547 15.461 1 91.75 205 TRP A O 1
ATOM 1668 N N . ARG A 1 206 ? 20 17.25 16.078 1 93.12 206 ARG A N 1
ATOM 1669 C CA . ARG A 1 206 ? 19.156 17.562 17.234 1 93.12 206 ARG A CA 1
ATOM 1670 C C . ARG A 1 206 ? 17.781 18.031 16.797 1 93.12 206 ARG A C 1
ATOM 1672 O O . ARG A 1 206 ? 16.766 17.609 17.344 1 93.12 206 ARG A O 1
ATOM 1679 N N . VAL A 1 207 ? 17.797 18.922 15.789 1 94.06 207 VAL A N 1
ATOM 1680 C CA . VAL A 1 207 ? 16.531 19.422 15.258 1 94.06 207 VAL A CA 1
ATOM 1681 C C . VAL A 1 207 ? 15.688 18.266 14.742 1 94.06 207 VAL A C 1
ATOM 1683 O O . VAL A 1 207 ? 14.492 18.172 15.039 1 94.06 207 VAL A O 1
ATOM 1686 N N . PHE A 1 208 ? 16.359 17.359 14.078 1 94.88 208 PHE A N 1
ATOM 1687 C CA . PHE A 1 208 ? 15.688 16.203 13.484 1 94.88 208 PHE A CA 1
ATOM 1688 C C . PHE A 1 208 ? 15.086 15.32 14.562 1 94.88 208 PHE A C 1
ATOM 1690 O O . PHE A 1 208 ? 13.883 15.039 14.539 1 94.88 208 PHE A O 1
ATOM 1697 N N . TRP A 1 209 ? 15.766 15.039 15.586 1 95.19 209 TRP A N 1
ATOM 1698 C CA . TRP A 1 209 ? 15.352 14.016 16.547 1 95.19 209 TRP A CA 1
ATOM 1699 C C . TRP A 1 209 ? 14.453 14.617 17.625 1 95.19 209 TRP A C 1
ATOM 1701 O O . TRP A 1 209 ? 13.562 13.945 18.141 1 95.19 209 TRP A O 1
ATOM 1711 N N . THR A 1 210 ? 14.625 15.898 17.938 1 94.5 210 THR A N 1
ATOM 1712 C CA . THR A 1 210 ? 13.938 16.438 19.109 1 94.5 210 THR A CA 1
ATOM 1713 C C . THR A 1 210 ? 12.773 17.328 18.703 1 94.5 210 THR A C 1
ATOM 1715 O O . THR A 1 210 ? 11.859 17.562 19.484 1 94.5 210 THR A O 1
ATOM 1718 N N . ILE A 1 211 ? 12.805 17.734 17.469 1 93 211 ILE A N 1
ATOM 1719 C CA . ILE A 1 211 ? 11.766 18.672 17.062 1 93 211 ILE A CA 1
ATOM 1720 C C . ILE A 1 211 ? 10.93 18.047 15.938 1 93 211 ILE A C 1
ATOM 1722 O O . ILE A 1 211 ? 9.727 17.844 16.094 1 93 211 ILE A O 1
ATOM 1726 N N . VAL A 1 212 ? 11.555 17.641 14.898 1 94.06 212 VAL A N 1
ATOM 1727 C CA . VAL A 1 212 ? 10.828 17.219 13.703 1 94.06 212 VAL A CA 1
ATOM 1728 C C . VAL A 1 212 ? 10.148 15.883 13.953 1 94.06 212 VAL A C 1
ATOM 1730 O O . VAL A 1 212 ? 8.922 15.773 13.836 1 94.06 212 VAL A O 1
ATOM 1733 N N . MET A 1 213 ? 10.875 14.914 14.391 1 94.69 213 MET A N 1
ATOM 1734 C CA . MET A 1 213 ? 10.359 13.555 14.508 1 94.69 213 MET A CA 1
ATOM 1735 C C . MET A 1 2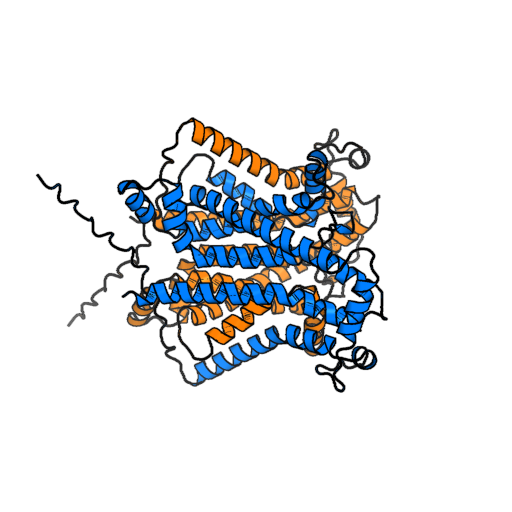13 ? 9.242 13.477 15.539 1 94.69 213 MET A C 1
ATOM 1737 O O . MET A 1 213 ? 8.195 12.867 15.289 1 94.69 213 MET A O 1
ATOM 1741 N N . PRO A 1 214 ? 9.414 14.133 16.672 1 91.81 214 PRO A N 1
ATOM 1742 C CA . PRO A 1 214 ? 8.312 14.086 17.625 1 91.81 214 PRO A CA 1
ATOM 1743 C C . PRO A 1 214 ? 7.031 14.727 17.094 1 91.81 214 PRO A C 1
ATOM 1745 O O . PRO A 1 214 ? 5.93 14.312 17.469 1 91.81 214 PRO A O 1
ATOM 1748 N N . ASN A 1 215 ? 7.195 15.695 16.234 1 87.25 215 ASN A N 1
ATOM 1749 C CA . ASN A 1 215 ? 6.027 16.422 15.734 1 87.25 215 ASN A CA 1
ATOM 1750 C C . ASN A 1 215 ? 5.355 15.695 14.578 1 87.25 215 ASN A C 1
ATOM 1752 O O . ASN A 1 215 ? 4.234 16.031 14.195 1 87.25 215 ASN A O 1
ATOM 1756 N N . VAL A 1 216 ? 5.992 14.664 14.047 1 89.62 216 VAL A N 1
ATOM 1757 C CA . VAL A 1 216 ? 5.383 13.914 12.953 1 89.62 216 VAL A CA 1
ATOM 1758 C C . VAL A 1 216 ? 5.176 12.461 13.375 1 89.62 216 VAL A C 1
ATOM 1760 O O . VAL A 1 216 ? 5.266 11.547 12.547 1 89.62 216 VAL A O 1
ATOM 1763 N N . LYS A 1 217 ? 4.949 12.234 14.578 1 88.5 217 LYS A N 1
ATOM 1764 C CA . LYS A 1 217 ? 4.746 10.906 15.148 1 88.5 217 LYS A CA 1
ATOM 1765 C C . LYS A 1 217 ? 3.643 10.148 14.414 1 88.5 217 LYS A C 1
ATOM 1767 O O . LYS A 1 217 ? 3.801 8.977 14.078 1 88.5 217 LYS A O 1
ATOM 1772 N N . PRO A 1 218 ? 2.506 10.781 14.086 1 80.69 218 PRO A N 1
ATOM 1773 C CA . PRO A 1 218 ? 1.484 10.047 13.328 1 80.69 218 PRO A CA 1
ATOM 1774 C C . PRO A 1 218 ? 2.002 9.523 11.992 1 80.69 218 PRO A C 1
ATOM 1776 O O . PRO A 1 218 ? 1.609 8.438 11.555 1 80.69 218 PRO A O 1
ATOM 1779 N N . ALA A 1 219 ? 2.875 10.328 11.438 1 86.56 219 ALA A N 1
ATOM 1780 C CA . ALA A 1 219 ? 3.418 9.938 10.141 1 86.56 219 ALA A CA 1
ATOM 1781 C C . ALA A 1 219 ? 4.305 8.703 10.258 1 86.56 219 ALA A C 1
ATOM 1783 O O . ALA A 1 219 ? 4.168 7.758 9.477 1 86.56 219 ALA A O 1
ATOM 1784 N N . TRP A 1 220 ? 5.207 8.727 11.18 1 92.31 220 TRP A N 1
ATOM 1785 C CA . TRP A 1 220 ? 6.121 7.586 11.203 1 92.31 220 TRP A CA 1
ATOM 1786 C C . TRP A 1 220 ? 5.461 6.363 11.828 1 92.31 220 TRP A C 1
ATOM 1788 O O . TRP A 1 220 ? 5.832 5.227 11.523 1 92.31 220 TRP A O 1
ATOM 1798 N N . MET A 1 221 ? 4.441 6.531 12.602 1 86.81 221 MET A N 1
ATOM 1799 C CA . MET A 1 221 ? 3.639 5.383 13.008 1 86.81 221 MET A CA 1
ATOM 1800 C C . MET A 1 221 ? 2.932 4.762 11.805 1 86.81 221 MET A C 1
ATOM 1802 O O . MET A 1 221 ? 2.848 3.539 11.695 1 86.81 221 MET A O 1
ATOM 1806 N N . THR A 1 222 ? 2.359 5.648 11.031 1 84.31 222 THR A N 1
ATOM 1807 C CA . THR A 1 222 ? 1.727 5.18 9.805 1 84.31 222 THR A CA 1
ATOM 1808 C C . THR A 1 222 ? 2.732 4.438 8.93 1 84.31 222 THR A C 1
ATOM 1810 O O . THR A 1 222 ? 2.424 3.371 8.391 1 84.31 222 THR A O 1
ATOM 1813 N N . LEU A 1 223 ? 3.906 4.973 8.828 1 91.38 223 LEU A N 1
ATOM 1814 C CA . LEU A 1 223 ? 4.969 4.332 8.062 1 91.38 223 LEU A CA 1
ATOM 1815 C C . LEU A 1 223 ? 5.289 2.951 8.617 1 91.38 223 LEU A C 1
ATOM 1817 O O . LEU A 1 223 ? 5.434 1.989 7.863 1 91.38 223 LEU A O 1
ATOM 1821 N N . ILE A 1 224 ? 5.379 2.885 9.906 1 91.5 224 ILE A N 1
ATOM 1822 C CA . ILE A 1 224 ? 5.672 1.61 10.547 1 91.5 224 ILE A CA 1
ATOM 1823 C C . ILE A 1 224 ? 4.578 0.599 10.219 1 91.5 224 ILE A C 1
ATOM 1825 O O . ILE A 1 224 ? 4.871 -0.548 9.867 1 91.5 224 ILE A O 1
ATOM 1829 N N . ILE A 1 225 ? 3.42 1.003 10.273 1 86.06 225 ILE A N 1
ATOM 1830 C CA . ILE A 1 225 ? 2.289 0.116 10.023 1 86.06 225 ILE A CA 1
ATOM 1831 C C . ILE A 1 225 ? 2.363 -0.428 8.602 1 86.06 225 ILE A C 1
ATOM 1833 O O . ILE A 1 225 ? 2.297 -1.641 8.391 1 86.06 225 ILE A O 1
ATOM 1837 N N . PHE A 1 226 ? 2.562 0.407 7.676 1 86 226 PHE A N 1
ATOM 1838 C CA . PHE A 1 226 ? 2.586 -0.018 6.281 1 86 226 PHE A CA 1
ATOM 1839 C C . PHE A 1 226 ? 3.826 -0.856 5.992 1 86 226 PHE A C 1
ATOM 1841 O O . PHE A 1 226 ? 3.762 -1.832 5.242 1 86 226 PHE A O 1
ATOM 1848 N N . SER A 1 227 ? 4.922 -0.448 6.539 1 92.44 227 SER A N 1
ATOM 1849 C CA . SER A 1 227 ? 6.164 -1.186 6.328 1 92.44 227 SER A CA 1
ATOM 1850 C C . SER A 1 227 ? 6.078 -2.59 6.918 1 92.44 227 SER A C 1
ATOM 1852 O O . SER A 1 227 ? 6.457 -3.566 6.27 1 92.44 227 SER A O 1
ATOM 1854 N N . VAL A 1 228 ? 5.59 -2.648 8.141 1 91 228 VAL A N 1
ATOM 1855 C CA . VAL A 1 228 ? 5.461 -3.943 8.797 1 91 228 VAL A CA 1
ATOM 1856 C C . VAL A 1 228 ? 4.488 -4.828 8.016 1 91 228 VAL A C 1
ATOM 1858 O O . VAL A 1 228 ? 4.75 -6.016 7.809 1 91 228 VAL A O 1
ATOM 1861 N N . GLN A 1 229 ? 3.402 -4.23 7.602 1 86.62 229 GLN A N 1
ATOM 1862 C CA . GLN A 1 229 ? 2.439 -5 6.82 1 86.62 229 GLN A CA 1
ATOM 1863 C C . GLN A 1 229 ? 3.092 -5.594 5.574 1 86.62 229 GLN A C 1
ATOM 1865 O O . GLN A 1 229 ? 2.885 -6.77 5.262 1 86.62 229 GLN A O 1
ATOM 1870 N N . GLY A 1 230 ? 3.828 -4.855 4.914 1 89.25 230 GLY A N 1
ATOM 1871 C CA . GLY A 1 230 ? 4.488 -5.316 3.703 1 89.25 230 GLY A CA 1
ATOM 1872 C C . GLY A 1 230 ? 5.57 -6.348 3.969 1 89.25 230 GLY A C 1
ATOM 1873 O O . GLY A 1 230 ? 5.613 -7.391 3.312 1 89.25 230 GLY A O 1
ATOM 1874 N N . LEU A 1 231 ? 6.395 -6.141 4.938 1 94.31 231 LEU A N 1
ATOM 1875 C CA . LEU A 1 231 ? 7.566 -6.977 5.168 1 94.31 231 LEU A CA 1
ATOM 1876 C C . LEU A 1 231 ? 7.184 -8.258 5.895 1 94.31 231 LEU A C 1
ATOM 1878 O O . LEU A 1 231 ? 7.754 -9.32 5.637 1 94.31 231 LEU A O 1
ATOM 1882 N N . TRP A 1 232 ? 6.246 -8.164 6.797 1 92.25 232 TRP A N 1
ATOM 1883 C CA . TRP A 1 232 ? 5.805 -9.344 7.527 1 92.25 232 TRP A CA 1
ATOM 1884 C C . TRP A 1 232 ? 5.188 -10.375 6.582 1 92.25 232 TRP A C 1
ATOM 1886 O O . TRP A 1 232 ? 5.359 -11.578 6.77 1 92.25 232 TRP A O 1
ATOM 1896 N N . ASN A 1 233 ? 4.578 -9.906 5.598 1 90.12 233 ASN A N 1
ATOM 1897 C CA . ASN A 1 233 ? 3.857 -10.773 4.676 1 90.12 233 ASN A CA 1
ATOM 1898 C C . ASN A 1 233 ? 4.707 -11.133 3.463 1 90.12 233 ASN A C 1
ATOM 1900 O O . ASN A 1 233 ? 4.262 -11.875 2.586 1 90.12 233 ASN A O 1
ATOM 1904 N N . ASN A 1 234 ? 5.859 -10.648 3.441 1 91.75 234 ASN A N 1
ATOM 1905 C CA . ASN A 1 234 ? 6.75 -10.93 2.32 1 91.75 234 ASN A CA 1
ATOM 1906 C C . ASN A 1 234 ? 7.262 -12.367 2.359 1 91.75 234 ASN A C 1
ATOM 1908 O O . ASN A 1 234 ? 7.895 -12.781 3.332 1 91.75 234 ASN A O 1
ATOM 1912 N N . ARG A 1 235 ? 7.082 -13.109 1.339 1 91.81 235 ARG A N 1
ATOM 1913 C CA . ARG A 1 235 ? 7.535 -14.492 1.249 1 91.81 235 ARG A CA 1
ATOM 1914 C C . ARG A 1 235 ? 9.039 -14.562 1.021 1 91.81 235 ARG A C 1
ATOM 1916 O O . ARG A 1 235 ? 9.672 -15.586 1.3 1 91.81 235 ARG A O 1
ATOM 1923 N N . ALA A 1 236 ? 9.617 -13.57 0.474 1 93.19 236 ALA A N 1
ATOM 1924 C CA . ALA A 1 236 ? 11.047 -13.406 0.223 1 93.19 236 ALA A CA 1
ATOM 1925 C C . ALA A 1 236 ? 11.555 -14.461 -0.758 1 93.19 236 ALA A C 1
ATOM 1927 O O . ALA A 1 236 ? 12.742 -14.484 -1.091 1 93.19 236 ALA A O 1
ATOM 1928 N N . SER A 1 237 ? 10.766 -15.281 -1.334 1 92.81 237 SER A N 1
ATOM 1929 C CA . SER A 1 237 ? 11.164 -16.469 -2.086 1 92.81 237 SER A CA 1
ATOM 1930 C C . SER A 1 237 ? 11.719 -16.094 -3.455 1 92.81 237 SER A C 1
ATOM 1932 O O . SER A 1 237 ? 12.352 -16.906 -4.121 1 92.81 237 SER A O 1
ATOM 1934 N N . THR A 1 238 ? 11.547 -14.898 -3.859 1 90.25 238 THR A N 1
ATOM 1935 C CA . THR A 1 238 ? 12.078 -14.469 -5.148 1 90.25 238 THR A CA 1
ATOM 1936 C C . THR A 1 238 ? 13.594 -14.305 -5.078 1 90.25 238 THR A C 1
ATOM 1938 O O . THR A 1 238 ? 14.297 -14.547 -6.066 1 90.25 238 THR A O 1
ATOM 1941 N N . TYR A 1 239 ? 14.078 -14 -3.877 1 95.62 239 TYR A N 1
ATOM 1942 C CA . TYR A 1 239 ? 15.484 -13.641 -3.793 1 95.62 239 TYR A CA 1
ATOM 1943 C C . TYR A 1 239 ? 16.219 -14.555 -2.818 1 95.62 239 TYR A C 1
ATOM 1945 O O . TYR A 1 239 ? 17.453 -14.609 -2.814 1 95.62 239 TYR A O 1
ATOM 1953 N N . ILE A 1 240 ? 15.445 -15.195 -1.988 1 97.44 240 ILE A N 1
ATOM 1954 C CA . ILE A 1 240 ? 16.031 -16.109 -1.014 1 97.44 240 ILE A CA 1
ATOM 1955 C C . ILE A 1 240 ? 15.664 -17.547 -1.365 1 97.44 240 ILE A C 1
ATOM 1957 O O . ILE A 1 240 ? 14.484 -17.922 -1.346 1 97.44 240 ILE A O 1
ATOM 1961 N N . TYR A 1 241 ? 16.734 -18.344 -1.535 1 97 241 TYR A N 1
ATOM 1962 C CA . TYR A 1 241 ? 16.5 -19.703 -2.021 1 97 241 TYR A CA 1
ATOM 1963 C C . TYR A 1 241 ? 16.688 -20.719 -0.903 1 97 241 TYR A C 1
ATOM 1965 O O . TYR A 1 241 ? 15.992 -21.734 -0.855 1 97 241 TYR A O 1
ATOM 1973 N N . SER A 1 242 ? 17.562 -20.438 -0.016 1 97.44 242 SER A N 1
ATOM 1974 C CA . SER A 1 242 ? 17.812 -21.344 1.094 1 97.44 242 SER A CA 1
ATOM 1975 C C . SER A 1 242 ? 16.609 -21.406 2.033 1 97.44 242 SER A C 1
ATOM 1977 O O . SER A 1 242 ? 16.125 -20.375 2.504 1 97.44 242 SER A O 1
ATOM 1979 N N . GLU A 1 243 ? 16.219 -22.547 2.32 1 96 243 GLU A N 1
ATOM 1980 C CA . GLU A 1 243 ? 15.016 -22.75 3.131 1 96 243 GLU A CA 1
ATOM 1981 C C . GLU A 1 243 ? 15.188 -22.156 4.527 1 96 243 GLU A C 1
ATOM 1983 O O . GLU A 1 243 ? 14.25 -21.578 5.074 1 96 243 GLU A O 1
ATOM 1988 N N . GLU A 1 244 ? 16.344 -22.266 5.02 1 96.75 244 GLU A N 1
ATOM 1989 C CA . GLU A 1 244 ? 16.578 -21.828 6.395 1 96.75 244 GLU A CA 1
ATOM 1990 C C . GLU A 1 244 ? 16.531 -20.312 6.508 1 96.75 244 GLU A C 1
ATOM 1992 O O . GLU A 1 244 ? 16.516 -19.766 7.617 1 96.75 244 GLU A O 1
ATOM 1997 N N . ARG A 1 245 ? 16.484 -19.625 5.371 1 97.5 245 ARG A N 1
ATOM 1998 C CA . ARG A 1 245 ? 16.453 -18.172 5.391 1 97.5 245 ARG A CA 1
ATOM 1999 C C . ARG A 1 245 ? 15.078 -17.641 4.969 1 97.5 245 ARG A C 1
ATOM 2001 O O . ARG A 1 245 ? 14.844 -16.438 4.953 1 97.5 245 ARG A O 1
ATOM 2008 N N . LYS A 1 246 ? 14.18 -18.547 4.699 1 96.94 246 LYS A N 1
ATOM 2009 C CA . LYS A 1 246 ? 12.852 -18.156 4.23 1 96.94 246 LYS A CA 1
ATOM 2010 C C . LYS A 1 246 ? 11.992 -17.641 5.383 1 96.94 246 LYS A C 1
ATOM 2012 O O . LYS A 1 246 ? 12.328 -17.844 6.551 1 96.94 246 LYS A O 1
ATOM 2017 N N . THR A 1 247 ? 10.938 -16.984 5.02 1 96.38 247 THR A N 1
ATOM 2018 C CA . THR A 1 247 ? 10.094 -16.344 6.02 1 96.38 247 THR A CA 1
ATOM 2019 C C . THR A 1 247 ? 8.953 -17.281 6.441 1 96.38 247 THR A C 1
ATOM 2021 O O . THR A 1 247 ? 8.711 -18.297 5.801 1 96.38 247 THR A O 1
ATOM 2024 N N . LEU A 1 248 ? 8.367 -16.891 7.535 1 92.81 248 LEU A N 1
ATOM 2025 C CA . LEU A 1 248 ? 7.266 -17.656 8.109 1 92.81 248 LEU A CA 1
ATOM 2026 C C . LEU A 1 248 ? 6.102 -17.75 7.125 1 92.81 248 LEU A C 1
ATOM 2028 O O . LEU A 1 248 ? 5.52 -18.828 6.953 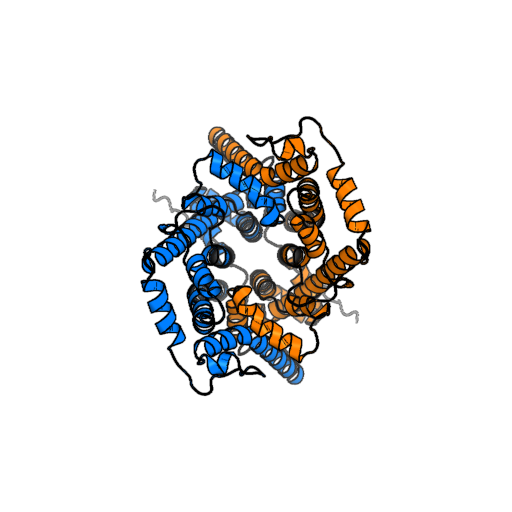1 92.81 248 LEU A O 1
ATOM 2032 N N . VAL A 1 249 ? 5.762 -16.688 6.465 1 91.25 249 VAL A N 1
ATOM 2033 C CA . VAL A 1 249 ? 4.633 -16.672 5.539 1 91.25 249 VAL A CA 1
ATOM 2034 C C . VAL A 1 249 ? 4.895 -17.625 4.383 1 91.25 249 VAL A C 1
ATOM 2036 O O . VAL A 1 249 ? 3.984 -18.328 3.934 1 91.25 249 VAL A O 1
ATOM 2039 N N . TYR A 1 250 ? 6.102 -17.656 3.949 1 93.25 250 TYR A N 1
ATOM 2040 C CA . TYR A 1 250 ? 6.457 -18.625 2.918 1 93.25 250 TYR A CA 1
ATOM 2041 C C . TYR A 1 250 ? 6.195 -20.047 3.389 1 93.25 250 TYR A C 1
ATOM 2043 O O . TYR A 1 250 ? 5.523 -20.828 2.703 1 93.25 250 TYR A O 1
ATOM 2051 N N . ALA A 1 251 ? 6.73 -20.391 4.508 1 92.12 251 ALA A N 1
ATOM 2052 C CA . ALA A 1 251 ? 6.598 -21.75 5.043 1 92.12 251 ALA A CA 1
ATOM 2053 C C . ALA A 1 251 ? 5.129 -22.125 5.215 1 92.12 251 ALA A C 1
ATOM 2055 O O . ALA A 1 251 ? 4.715 -23.234 4.844 1 92.12 251 ALA A O 1
ATOM 2056 N N . LEU A 1 252 ? 4.355 -21.203 5.715 1 89.19 252 LEU A N 1
ATOM 2057 C CA . LEU A 1 252 ? 2.941 -21.453 5.977 1 89.19 252 LEU A CA 1
ATOM 2058 C C . LEU A 1 252 ? 2.166 -21.609 4.676 1 89.19 252 LEU A C 1
ATOM 2060 O O . LEU A 1 252 ? 1.277 -22.469 4.578 1 89.19 252 LEU A O 1
ATOM 2064 N N . GLN A 1 253 ? 2.545 -20.859 3.707 1 87.12 253 GLN A N 1
ATOM 2065 C CA . GLN A 1 253 ? 1.866 -20.969 2.42 1 87.12 253 GLN A CA 1
ATOM 2066 C C . GLN A 1 253 ? 2.236 -22.266 1.706 1 87.12 253 GLN A C 1
ATOM 2068 O O . GLN A 1 253 ? 1.435 -22.812 0.945 1 87.12 253 GLN A O 1
ATOM 2073 N N . GLN A 1 254 ? 3.406 -22.719 1.988 1 89.44 254 GLN A N 1
ATOM 2074 C CA . GLN A 1 254 ? 3.773 -24.031 1.452 1 89.44 254 GLN A CA 1
ATOM 2075 C C . GLN A 1 254 ? 2.893 -25.125 2.035 1 89.44 254 GLN A C 1
ATOM 2077 O O . GLN A 1 254 ? 2.5 -26.062 1.326 1 89.44 254 GLN A O 1
ATOM 2082 N N . ILE A 1 255 ? 2.656 -25.031 3.256 1 88 255 ILE A N 1
ATOM 2083 C CA . ILE A 1 255 ? 1.785 -26 3.906 1 88 255 ILE A CA 1
ATOM 2084 C C . ILE A 1 255 ? 0.376 -25.906 3.326 1 88 255 ILE A C 1
ATOM 2086 O O . ILE A 1 255 ? -0.248 -26.922 3.016 1 88 255 ILE A O 1
ATOM 2090 N N . GLN A 1 256 ? -0.118 -24.703 3.182 1 84.69 256 GLN A N 1
ATOM 2091 C CA . GLN A 1 256 ? -1.443 -24.469 2.619 1 84.69 256 GLN A CA 1
ATOM 2092 C C . GLN A 1 256 ? -1.549 -25.016 1.203 1 84.69 256 GLN A C 1
ATOM 2094 O O . GLN A 1 256 ? -2.615 -25.484 0.79 1 84.69 256 GLN A O 1
ATOM 2099 N N . ALA A 1 257 ? -0.424 -25.094 0.514 1 84.94 257 ALA A N 1
ATOM 2100 C CA . ALA A 1 257 ? -0.394 -25.547 -0.872 1 84.94 257 ALA A CA 1
ATOM 2101 C C . ALA A 1 257 ? -0.415 -27.078 -0.943 1 84.94 257 ALA A C 1
ATOM 2103 O O . ALA A 1 257 ? -0.518 -27.656 -2.029 1 84.94 257 ALA A O 1
ATOM 2104 N N . GLY A 1 258 ? -0.379 -27.734 0.117 1 85.12 258 GLY A N 1
ATOM 2105 C CA . GLY A 1 258 ? -0.348 -29.188 0.179 1 85.12 258 GLY A CA 1
ATOM 2106 C C . GLY A 1 258 ? -1.68 -29.828 -0.164 1 85.12 258 GLY A C 1
ATOM 2107 O O . GLY A 1 258 ? -1.831 -31.047 -0.068 1 85.12 258 GLY A O 1
ATOM 2108 N N . GLY A 1 259 ? -2.721 -29.094 -0.559 1 83.5 259 GLY A N 1
ATOM 2109 C CA . GLY A 1 259 ? -3.947 -29.656 -1.093 1 83.5 259 GLY A CA 1
ATOM 2110 C C . GLY A 1 259 ? -5.094 -29.641 -0.099 1 83.5 259 GLY A C 1
ATOM 2111 O O . GLY A 1 259 ? -5.023 -28.969 0.927 1 83.5 259 GLY A O 1
ATOM 2112 N N . ILE A 1 260 ? -6.082 -30.453 -0.404 1 84.81 260 ILE A N 1
ATOM 2113 C CA . ILE A 1 260 ? -7.352 -30.469 0.311 1 84.81 260 ILE A CA 1
ATOM 2114 C C . ILE A 1 260 ? -7.137 -30.969 1.739 1 84.81 260 ILE A C 1
ATOM 2116 O O . ILE A 1 260 ? -7.785 -30.484 2.674 1 84.81 260 ILE A O 1
ATOM 2120 N N . ALA A 1 261 ? -6.172 -31.828 1.885 1 86.19 261 ALA A N 1
ATOM 2121 C CA . ALA A 1 261 ? -5.887 -32.406 3.197 1 86.19 261 ALA A CA 1
ATOM 2122 C C . ALA A 1 261 ? -5.379 -31.328 4.164 1 86.19 261 ALA A C 1
ATOM 2124 O O . ALA A 1 261 ? -5.445 -31.516 5.383 1 86.19 261 ALA A O 1
ATOM 2125 N N . ARG A 1 262 ? -4.918 -30.203 3.645 1 91.56 262 ARG A N 1
ATOM 2126 C CA . ARG A 1 262 ? -4.309 -29.172 4.484 1 91.56 262 ARG A CA 1
ATOM 2127 C C . ARG A 1 262 ? -5.23 -27.969 4.637 1 91.56 262 ARG A C 1
ATOM 2129 O O . ARG A 1 262 ? -4.809 -26.922 5.117 1 91.56 262 ARG A O 1
ATOM 2136 N N . THR A 1 263 ? -6.465 -28.203 4.332 1 90.62 263 THR A N 1
ATOM 2137 C CA . THR A 1 263 ? -7.395 -27.078 4.332 1 90.62 263 THR A CA 1
ATOM 2138 C C . THR A 1 263 ? -7.566 -26.516 5.738 1 90.62 263 THR A C 1
ATOM 2140 O O . THR A 1 263 ? -7.566 -25.297 5.93 1 90.62 263 THR A O 1
ATOM 2143 N N . GLY A 1 264 ? -7.699 -27.422 6.645 1 93.19 264 GLY A N 1
ATOM 2144 C CA . GLY A 1 264 ? -7.789 -26.984 8.031 1 93.19 264 GLY A CA 1
ATOM 2145 C C . GLY A 1 264 ? -6.547 -26.25 8.5 1 93.19 264 GLY A C 1
ATOM 2146 O O . GLY A 1 264 ? -6.645 -25.188 9.117 1 93.19 264 GLY A O 1
ATOM 2147 N N . GLN A 1 265 ? -5.379 -26.75 8.133 1 92.38 265 GLN A N 1
ATOM 2148 C CA . GLN A 1 265 ? -4.121 -26.094 8.484 1 92.38 265 GLN A CA 1
ATOM 2149 C C . GLN A 1 265 ? -4.004 -24.734 7.812 1 92.38 265 GLN A C 1
ATOM 2151 O O . GLN A 1 265 ? -3.488 -23.781 8.406 1 92.38 265 GLN A O 1
ATOM 2156 N N . GLY A 1 266 ? -4.508 -24.75 6.633 1 90.56 266 GLY A N 1
ATOM 2157 C CA . GLY A 1 266 ? -4.516 -23.484 5.922 1 90.56 266 GLY A CA 1
ATOM 2158 C C . GLY A 1 266 ? -5.316 -22.406 6.633 1 90.56 266 GLY A C 1
ATOM 2159 O O . GLY A 1 266 ? -4.898 -21.25 6.688 1 90.56 266 GLY A O 1
ATOM 2160 N N . ALA A 1 267 ? -6.43 -22.812 7.176 1 91 267 ALA A N 1
ATOM 2161 C CA . ALA A 1 267 ? -7.25 -21.875 7.941 1 91 267 ALA A CA 1
ATOM 2162 C C . ALA A 1 267 ? -6.512 -21.391 9.188 1 91 267 ALA A C 1
ATOM 2164 O O . ALA A 1 267 ? -6.559 -20.203 9.516 1 91 267 ALA A O 1
ATOM 2165 N N . ALA A 1 268 ? -5.852 -22.25 9.773 1 92.31 268 ALA A N 1
ATOM 2166 C CA . ALA A 1 268 ? -5.062 -21.891 10.953 1 92.31 268 ALA A CA 1
ATOM 2167 C C . ALA A 1 268 ? -3.922 -20.938 10.586 1 92.31 268 ALA A C 1
ATOM 2169 O O . ALA A 1 268 ? -3.615 -20.016 11.328 1 92.31 268 ALA A O 1
ATOM 2170 N N . VAL A 1 269 ? -3.307 -21.188 9.453 1 88.75 269 VAL A N 1
ATOM 2171 C CA . VAL A 1 269 ? -2.215 -20.359 8.945 1 88.75 269 VAL A CA 1
ATOM 2172 C C . VAL A 1 269 ? -2.68 -18.922 8.82 1 88.75 269 VAL A C 1
ATOM 2174 O O . VAL A 1 269 ? -1.967 -18 9.219 1 88.75 269 VAL A O 1
ATOM 2177 N N . LEU A 1 270 ? -3.861 -18.703 8.336 1 87.56 270 LEU A N 1
ATOM 2178 C CA . LEU A 1 270 ? -4.383 -17.359 8.133 1 87.56 270 LEU A CA 1
ATOM 2179 C C . LEU A 1 270 ? -4.477 -16.609 9.453 1 87.56 270 LEU A C 1
ATOM 2181 O O . LEU A 1 270 ? -4.129 -15.43 9.523 1 87.56 270 LEU A O 1
ATOM 2185 N N . VAL A 1 271 ? -4.844 -17.297 10.438 1 88.38 271 VAL A N 1
ATOM 2186 C CA . VAL A 1 271 ? -4.992 -16.688 11.75 1 88.38 271 VAL A CA 1
ATOM 2187 C C . VAL A 1 271 ? -3.615 -16.344 12.312 1 88.38 271 VAL A C 1
ATOM 2189 O O . VAL A 1 271 ? -3.404 -15.234 12.82 1 88.38 271 VAL A O 1
ATOM 2192 N N . VAL A 1 272 ? -2.672 -17.219 12.156 1 87.19 272 VAL A N 1
ATOM 2193 C CA . VAL A 1 272 ? -1.334 -17.031 12.711 1 87.19 272 VAL A CA 1
ATOM 2194 C C . VAL A 1 272 ? -0.65 -15.852 12.016 1 87.19 272 VAL A C 1
ATOM 2196 O O . VAL A 1 272 ? -0.014 -15.023 12.672 1 87.19 272 VAL A O 1
ATOM 2199 N N . VAL A 1 273 ? -0.799 -15.766 10.781 1 84.38 273 VAL A N 1
ATOM 2200 C CA . VAL A 1 273 ? -0.123 -14.742 9.992 1 84.38 273 VAL A CA 1
ATOM 2201 C C . VAL A 1 273 ? -0.689 -13.367 10.328 1 84.38 273 VAL A C 1
ATOM 2203 O O . VAL A 1 273 ? 0.034 -12.367 10.312 1 84.38 273 VAL A O 1
ATOM 2206 N N . MET A 1 274 ? -1.898 -13.266 10.781 1 86.75 274 MET A N 1
ATOM 2207 C CA . MET A 1 274 ? -2.553 -11.977 11 1 86.75 274 MET A CA 1
ATOM 2208 C C . MET A 1 274 ? -2.227 -11.43 12.383 1 86.75 274 MET A C 1
ATOM 2210 O O . MET A 1 274 ? -2.352 -10.227 12.625 1 86.75 274 MET A O 1
ATOM 2214 N N . ILE A 1 275 ? -1.793 -12.211 13.266 1 86.62 275 ILE A N 1
ATOM 2215 C CA . ILE A 1 275 ? -1.683 -11.844 14.672 1 86.62 275 ILE A CA 1
ATOM 2216 C C . ILE A 1 275 ? -0.635 -10.75 14.844 1 86.62 275 ILE A C 1
ATOM 2218 O O . ILE A 1 275 ? -0.881 -9.742 15.516 1 86.62 275 ILE A O 1
ATOM 2222 N N . VAL A 1 276 ? 0.463 -10.844 14.195 1 84 276 VAL A N 1
ATOM 2223 C CA . VAL A 1 276 ? 1.577 -9.93 14.43 1 84 276 VAL A CA 1
ATOM 2224 C C . VAL A 1 276 ? 1.249 -8.555 13.867 1 84 276 VAL A C 1
ATOM 2226 O O . VAL A 1 276 ? 1.334 -7.547 14.578 1 84 276 VAL A O 1
ATOM 2229 N N . PRO A 1 277 ? 0.793 -8.523 12.648 1 84.25 277 PRO A N 1
ATOM 2230 C CA . PRO A 1 277 ? 0.425 -7.199 12.148 1 84.25 277 PRO A CA 1
ATOM 2231 C C . PRO A 1 277 ? -0.684 -6.543 12.969 1 84.25 277 PRO A C 1
ATOM 2233 O O . PRO A 1 277 ? -0.659 -5.332 13.188 1 84.25 277 PRO A O 1
ATOM 2236 N N . ILE A 1 278 ? -1.558 -7.32 13.492 1 84.19 278 ILE A N 1
ATOM 2237 C CA . ILE A 1 278 ? -2.654 -6.781 14.289 1 84.19 278 ILE A CA 1
ATOM 2238 C C . ILE A 1 278 ? -2.113 -6.219 15.602 1 84.19 278 ILE A C 1
ATOM 2240 O O . ILE A 1 278 ? -2.492 -5.121 16.016 1 84.19 278 ILE A O 1
ATOM 2244 N N . ILE A 1 279 ? -1.22 -6.883 16.203 1 85.56 279 ILE A N 1
ATOM 2245 C CA . ILE A 1 279 ? -0.634 -6.445 17.469 1 85.56 279 ILE A CA 1
ATOM 2246 C C . ILE A 1 279 ? 0.153 -5.156 17.25 1 85.56 279 ILE A C 1
ATOM 2248 O O . ILE A 1 279 ? 0.03 -4.211 18.031 1 85.56 279 ILE A O 1
ATOM 2252 N N . ILE A 1 280 ? 0.873 -5.098 16.219 1 83.25 280 ILE A N 1
ATOM 2253 C CA . ILE A 1 280 ? 1.677 -3.914 15.93 1 83.25 280 ILE A CA 1
ATOM 2254 C C . ILE A 1 280 ? 0.762 -2.725 15.648 1 83.25 280 ILE A C 1
ATOM 2256 O O . ILE A 1 280 ? 1.041 -1.603 16.078 1 83.25 280 ILE A O 1
ATOM 2260 N N . PHE A 1 281 ? -0.263 -3.006 14.992 1 81.75 281 PHE A N 1
ATOM 2261 C CA . PHE A 1 281 ? -1.22 -1.938 14.719 1 81.75 281 PHE A CA 1
ATOM 2262 C C . PHE A 1 281 ? -1.815 -1.401 16.016 1 81.75 281 PHE A C 1
ATOM 2264 O O . PHE A 1 281 ? -1.878 -0.187 16.219 1 81.75 281 PHE A O 1
ATOM 2271 N N . VAL A 1 282 ? -2.238 -2.268 16.844 1 80.44 282 VAL A N 1
ATOM 2272 C CA . VAL A 1 282 ? -2.891 -1.875 18.078 1 80.44 282 VAL A CA 1
ATOM 2273 C C . VAL A 1 282 ? -1.915 -1.076 18.953 1 80.44 282 VAL A C 1
ATOM 2275 O O . VAL A 1 282 ? -2.293 -0.07 19.547 1 80.44 282 VAL A O 1
ATOM 2278 N N . LEU A 1 283 ? -0.695 -1.374 18.875 1 80.94 283 LEU A N 1
ATOM 2279 C CA . LEU A 1 283 ? 0.318 -0.682 19.672 1 80.94 283 LEU A CA 1
ATOM 2280 C C . LEU A 1 283 ? 0.646 0.678 19.062 1 80.94 283 LEU A C 1
ATOM 2282 O O . LEU A 1 283 ? 0.855 1.652 19.781 1 80.94 283 LEU A O 1
ATOM 2286 N N . SER A 1 284 ? 0.641 0.729 17.766 1 78.5 284 SER A N 1
ATOM 2287 C CA . SER A 1 284 ? 0.979 1.97 17.062 1 78.5 284 SER A CA 1
ATOM 2288 C C . SER A 1 284 ? -0.166 2.975 17.141 1 78.5 284 SER A C 1
ATOM 2290 O O . SER A 1 284 ? 0.063 4.168 17.359 1 78.5 284 SER A O 1
ATOM 2292 N N . GLU A 1 285 ? -1.325 2.504 16.969 1 74.69 285 GLU A N 1
ATOM 2293 C CA . GLU A 1 285 ? -2.5 3.371 16.938 1 74.69 285 GLU A CA 1
ATOM 2294 C C . GLU A 1 285 ? -2.734 4.023 18.297 1 74.69 285 GLU A C 1
ATOM 2296 O O . GLU A 1 285 ? -3.141 5.188 18.375 1 74.69 285 GLU A O 1
ATOM 2301 N N . SER A 1 286 ? -2.502 3.381 19.375 1 72.94 286 SER A N 1
ATOM 2302 C CA . SER A 1 286 ? -2.645 3.947 20.719 1 72.94 286 SER A CA 1
ATOM 2303 C C . SER A 1 286 ? -1.718 5.145 20.906 1 72.94 286 SER A C 1
ATOM 2305 O O . SER A 1 286 ? -2.088 6.125 21.562 1 72.94 286 SER A O 1
ATOM 2307 N N . GLN A 1 287 ? -0.691 5.07 20.219 1 71 287 GLN A N 1
ATOM 2308 C CA . GLN A 1 287 ? 0.281 6.152 20.359 1 71 287 GLN A CA 1
ATOM 2309 C C . GLN A 1 287 ? -0.124 7.355 19.516 1 71 287 GLN A C 1
ATOM 2311 O O . GLN A 1 287 ? 0.102 8.5 19.906 1 71 287 GLN A O 1
ATOM 2316 N N . ILE A 1 288 ? -0.7 7.043 18.438 1 67.94 288 ILE A N 1
ATOM 2317 C CA . ILE A 1 288 ? -1.15 8.109 17.562 1 67.94 288 ILE A CA 1
ATOM 2318 C C . ILE A 1 288 ? -2.254 8.914 18.234 1 67.94 288 ILE A C 1
ATOM 2320 O O . ILE A 1 288 ? -2.221 10.148 18.234 1 67.94 288 ILE A O 1
ATOM 2324 N N . LEU A 1 289 ? -3.15 8.273 18.875 1 63.56 289 LEU A N 1
ATOM 2325 C CA . LEU A 1 289 ? -4.281 8.906 19.531 1 63.56 289 LEU A CA 1
ATOM 2326 C C . LEU A 1 289 ? -3.816 9.727 20.734 1 63.56 289 LEU A C 1
ATOM 2328 O O . LEU A 1 289 ? -4.348 10.805 21 1 63.56 289 LEU A O 1
ATOM 2332 N N . GLU A 1 290 ? -2.848 9.25 21.328 1 61.31 290 GLU A N 1
ATOM 2333 C CA . GLU A 1 290 ? -2.314 9.953 22.5 1 61.31 290 GLU A CA 1
ATOM 2334 C C . GLU A 1 290 ? -1.618 11.242 22.094 1 61.31 290 GLU A C 1
ATOM 2336 O O . GLU A 1 290 ? -1.745 12.266 22.766 1 61.31 290 GLU A O 1
ATOM 2341 N N . THR A 1 291 ? -0.914 11.148 21.016 1 54.38 291 THR A N 1
ATOM 2342 C CA . THR A 1 291 ? -0.177 12.312 20.547 1 54.38 291 THR A CA 1
ATOM 2343 C C . THR A 1 291 ? -1.136 13.406 20.078 1 54.38 291 THR A C 1
ATOM 2345 O O . THR A 1 291 ? -0.914 14.594 20.359 1 54.38 291 THR A O 1
ATOM 2348 N N . MET A 1 292 ? -2.17 12.961 19.547 1 53.09 292 MET A N 1
ATOM 2349 C CA . MET A 1 292 ? -3.154 13.93 19.062 1 53.09 292 MET A CA 1
ATOM 2350 C C . MET A 1 292 ? -3.936 14.539 20.219 1 53.09 292 MET A C 1
ATOM 2352 O O . MET A 1 292 ? -4.246 15.734 20.203 1 53.09 292 MET A O 1
ATOM 2356 N N . ALA A 1 293 ? -4.215 13.711 21.25 1 51.19 293 ALA A N 1
ATOM 2357 C CA . ALA A 1 293 ? -4.922 14.18 22.438 1 51.19 293 ALA A CA 1
ATOM 2358 C C . ALA A 1 293 ? -4.062 15.148 23.234 1 51.19 293 ALA A C 1
ATOM 2360 O O . ALA A 1 293 ? -4.574 16.125 23.797 1 51.19 293 ALA A O 1
ATOM 2361 N N . SER A 1 294 ? -2.836 14.797 23.344 1 48.62 294 SER A N 1
ATOM 2362 C CA . SER A 1 294 ? -1.94 15.617 24.141 1 48.62 294 SER A CA 1
ATOM 2363 C C . SER A 1 294 ? -1.668 16.953 23.469 1 48.62 294 SER A C 1
ATOM 2365 O O . SER A 1 294 ? -1.395 17.953 24.141 1 48.62 294 SER A O 1
ATOM 2367 N N . SER A 1 295 ? -1.639 16.906 22.297 1 46.47 295 SER A N 1
ATOM 2368 C CA . SER A 1 295 ? -1.446 18.172 21.594 1 46.47 295 SER A CA 1
ATOM 2369 C C . SER A 1 295 ? -2.623 19.125 21.828 1 46.47 295 SER A C 1
ATOM 2371 O O . SER A 1 295 ? -2.471 20.344 21.75 1 46.47 295 SER A O 1
ATOM 2373 N N . GLY A 1 296 ? -3.816 18.547 22.141 1 40.5 296 GLY A N 1
ATOM 2374 C CA . GLY A 1 296 ? -4.992 19.328 22.5 1 40.5 296 GLY A CA 1
ATOM 2375 C C . GLY A 1 296 ? -4.992 19.766 23.953 1 40.5 296 GLY A C 1
ATOM 2376 O O . GLY A 1 296 ? -5.676 20.719 24.312 1 40.5 296 GLY A O 1
ATOM 2377 N N . LEU A 1 297 ? -4.613 18.906 24.875 1 37.69 297 LEU A N 1
ATOM 2378 C CA . LEU A 1 297 ? -4.789 19.203 26.297 1 37.69 297 LEU A CA 1
ATOM 2379 C C . LEU A 1 297 ? -3.811 20.281 26.75 1 37.69 297 LEU A C 1
ATOM 2381 O O . LEU A 1 297 ? -3.967 20.859 27.828 1 37.69 297 LEU A O 1
ATOM 2385 N N . LYS A 1 298 ? -2.699 20.516 26.312 1 35.94 298 LYS A N 1
ATOM 2386 C CA . LYS A 1 298 ? -1.848 21.469 27.047 1 35.94 298 LYS A CA 1
ATOM 2387 C C . LYS A 1 298 ? -2.352 22.891 26.891 1 35.94 298 LYS A C 1
ATOM 2389 O O . LYS A 1 298 ? -1.659 23.844 27.25 1 35.94 298 LYS A O 1
ATOM 2394 N N . ASP A 1 299 ? -3.518 23.203 26.469 1 32.88 299 ASP A N 1
ATOM 2395 C CA . ASP A 1 299 ? -3.979 24.5 26.953 1 32.88 299 ASP A CA 1
ATOM 2396 C C . ASP A 1 299 ? -4.719 24.359 28.281 1 32.88 299 ASP A C 1
ATOM 2398 O O . ASP A 1 299 ? -5.438 23.391 28.5 1 32.88 299 ASP A O 1
ATOM 2402 N N . MET B 1 1 ? -32.062 52.375 8.68 1 29.59 1 MET B N 1
ATOM 2403 C CA . MET B 1 1 ? -30.984 51.969 9.578 1 29.59 1 MET B CA 1
ATOM 2404 C C . MET B 1 1 ? -30.188 50.812 8.984 1 29.59 1 MET B C 1
ATOM 2406 O O . MET B 1 1 ? -30.719 49.719 8.781 1 29.59 1 MET B O 1
ATOM 2410 N N . LYS B 1 2 ? -29.172 51.125 8.141 1 38.31 2 LYS B N 1
ATOM 2411 C CA . LYS B 1 2 ? -28.266 50.25 7.383 1 38.31 2 LYS B CA 1
ATOM 2412 C C . LYS B 1 2 ? -27.422 49.406 8.312 1 38.31 2 LYS B C 1
ATOM 2414 O O . LYS B 1 2 ? -26.688 49.906 9.172 1 38.31 2 LYS B O 1
ATOM 2419 N N . LYS B 1 3 ? -27.984 48.219 8.547 1 40.75 3 LYS B N 1
ATOM 2420 C CA . LYS B 1 3 ? -27.188 47.25 9.281 1 40.75 3 LYS B CA 1
ATOM 2421 C C . LYS B 1 3 ? -25.781 47.125 8.688 1 40.75 3 LYS B C 1
ATOM 2423 O O . LYS B 1 3 ? -25.625 46.844 7.508 1 40.75 3 LYS B O 1
ATOM 2428 N N . LYS B 1 4 ? -24.859 47.875 9.203 1 39.03 4 LYS B N 1
ATOM 2429 C CA . LYS B 1 4 ? -23.438 47.656 8.969 1 39.03 4 LYS B CA 1
ATOM 2430 C C . LYS B 1 4 ? -23.078 46.188 9.133 1 39.03 4 LYS B C 1
ATOM 2432 O O . LYS B 1 4 ? -23.188 45.625 10.227 1 39.03 4 LYS B O 1
ATOM 2437 N N . GLU B 1 5 ? -23.328 45.438 8.109 1 34.75 5 GLU B N 1
ATOM 2438 C CA . GLU B 1 5 ? -22.812 44.062 8.133 1 34.75 5 GLU B CA 1
ATOM 2439 C C . GLU B 1 5 ? -21.328 44.062 8.484 1 34.75 5 GLU B C 1
ATOM 2441 O O . GLU B 1 5 ? -20.5 44.656 7.781 1 34.75 5 GLU B O 1
ATOM 2446 N N . LYS B 1 6 ? -20.969 44.125 9.734 1 33.88 6 LYS B N 1
ATOM 2447 C CA . LYS B 1 6 ? -19.594 43.906 10.141 1 33.88 6 LYS B CA 1
ATOM 2448 C C . LYS B 1 6 ? -18.984 42.719 9.375 1 33.88 6 LYS B C 1
ATOM 2450 O O . LYS B 1 6 ? -19.438 41.594 9.5 1 33.88 6 LYS B O 1
ATOM 2455 N N . VAL B 1 7 ? -18.422 42.938 8.281 1 36.72 7 VAL B N 1
ATOM 2456 C CA . VAL B 1 7 ? -17.547 42 7.594 1 36.72 7 VAL B CA 1
ATOM 2457 C C . VAL B 1 7 ? -16.516 41.438 8.57 1 36.72 7 VAL B C 1
ATOM 2459 O O . VAL B 1 7 ? -15.688 42.188 9.094 1 36.72 7 VAL B O 1
ATOM 2462 N N . VAL B 1 8 ? -16.969 40.625 9.477 1 35.88 8 VAL B N 1
ATOM 2463 C CA . VAL B 1 8 ? -15.977 39.906 10.273 1 35.88 8 VAL B CA 1
ATOM 2464 C C . VAL B 1 8 ? -14.766 39.562 9.406 1 35.88 8 VAL B C 1
ATOM 2466 O O . VAL B 1 8 ? -14.906 38.906 8.375 1 35.88 8 VAL B O 1
ATOM 2469 N N . LYS B 1 9 ? -13.797 40.375 9.422 1 35.69 9 LYS B N 1
ATOM 2470 C CA . LYS B 1 9 ? -12.508 40.031 8.805 1 35.69 9 LYS B CA 1
ATOM 2471 C C . LYS B 1 9 ? -12.094 38.594 9.102 1 35.69 9 LYS B C 1
ATOM 2473 O O . LYS B 1 9 ? -11.953 38.219 10.266 1 35.69 9 LYS B O 1
ATOM 2478 N N . GLU B 1 10 ? -12.516 37.625 8.352 1 36.56 10 GLU B N 1
ATOM 2479 C CA . GLU B 1 10 ? -12.031 36.25 8.297 1 36.56 10 GLU B CA 1
ATOM 2480 C C . GLU B 1 10 ? -10.539 36.156 8.602 1 36.56 10 GLU B C 1
ATOM 2482 O O . GLU B 1 10 ? -9.719 36.719 7.855 1 36.56 10 GLU B O 1
ATOM 2487 N N . LYS B 1 11 ? -10.133 36.375 9.797 1 36.69 11 LYS B N 1
ATOM 2488 C CA . LYS B 1 11 ? -8.727 36.094 10.062 1 36.69 11 LYS B CA 1
ATOM 2489 C C . LYS B 1 11 ? -8.258 34.844 9.336 1 36.69 11 LYS B C 1
ATOM 2491 O O . LYS B 1 11 ? -8.781 33.75 9.57 1 36.69 11 LYS B O 1
ATOM 2496 N N . GLU B 1 12 ? -7.836 34.906 8.188 1 37.19 12 GLU B N 1
ATOM 2497 C CA . GLU B 1 12 ? -7.258 33.906 7.305 1 37.19 12 GLU B CA 1
ATOM 2498 C C . GLU B 1 12 ? -6.316 32.969 8.07 1 37.19 12 GLU B C 1
ATOM 2500 O O . GLU B 1 12 ? -5.41 33.438 8.766 1 37.19 12 GLU B O 1
ATOM 2505 N N . TYR B 1 13 ? -6.777 31.938 8.758 1 41.12 13 TYR B N 1
ATOM 2506 C CA . TYR B 1 13 ? -5.859 30.891 9.195 1 41.12 13 TYR B CA 1
ATOM 2507 C C . TYR B 1 13 ? -4.621 30.844 8.305 1 41.12 13 TYR B C 1
ATOM 2509 O O . TYR B 1 13 ? -4.723 30.562 7.109 1 41.12 13 TYR B O 1
ATOM 2517 N N . ARG B 1 14 ? -3.658 31.734 8.664 1 41.31 14 ARG B N 1
ATOM 2518 C CA . ARG B 1 14 ? -2.41 31.703 7.906 1 41.31 14 ARG B CA 1
ATOM 2519 C C . ARG B 1 14 ? -1.617 30.438 8.203 1 41.31 14 ARG B C 1
ATOM 2521 O O . ARG B 1 14 ? -1.229 30.188 9.352 1 41.31 14 ARG B O 1
ATOM 2528 N N . LYS B 1 15 ? -1.733 29.5 7.434 1 49.5 15 LYS B N 1
ATOM 2529 C CA . LYS B 1 15 ? -0.852 28.344 7.578 1 49.5 15 LYS B CA 1
ATOM 2530 C C . LYS B 1 15 ? 0.597 28.781 7.781 1 49.5 15 LYS B C 1
ATOM 2532 O O . LYS B 1 15 ? 1.074 29.703 7.109 1 49.5 15 LYS B O 1
ATOM 2537 N N . PRO B 1 16 ? 1.145 28.469 8.977 1 49.53 16 PRO B N 1
ATOM 2538 C CA . PRO B 1 16 ? 2.516 28.922 9.227 1 49.53 16 PRO B CA 1
ATOM 2539 C C . PRO B 1 16 ? 3.426 28.75 8.016 1 49.53 16 PRO B C 1
ATOM 2541 O O . PRO B 1 16 ? 3.254 27.797 7.242 1 49.53 16 PRO B O 1
ATOM 2544 N N . LEU B 1 17 ? 4.121 29.734 7.578 1 49.28 17 LEU B N 1
ATOM 2545 C CA . LEU B 1 17 ? 5.051 29.828 6.457 1 49.28 17 LEU B CA 1
ATOM 2546 C C . LEU B 1 17 ? 6.039 28.672 6.473 1 49.28 17 LEU B C 1
ATOM 2548 O O . LEU B 1 17 ? 6.691 28.422 7.488 1 49.28 17 LEU B O 1
ATOM 2552 N N . VAL B 1 18 ? 5.824 27.656 5.715 1 60.22 18 VAL B N 1
ATOM 2553 C CA . VAL B 1 18 ? 6.75 26.547 5.594 1 60.22 18 VAL B CA 1
ATOM 2554 C C . VAL B 1 18 ? 7.859 26.891 4.602 1 60.22 18 VAL B C 1
ATOM 2556 O O . VAL B 1 18 ? 7.746 26.594 3.41 1 60.22 18 VAL B O 1
ATOM 2559 N N . LYS B 1 19 ? 8.641 28.094 4.805 1 64.06 19 LYS B N 1
ATOM 2560 C CA . LYS B 1 19 ? 9.758 28.438 3.932 1 64.06 19 LYS B CA 1
ATOM 2561 C C . LYS B 1 19 ? 10.922 27.469 4.125 1 64.06 19 LYS B C 1
ATOM 2563 O O . LYS B 1 19 ? 11.258 27.109 5.258 1 64.06 19 LYS B O 1
ATOM 2568 N N . ARG B 1 20 ? 11.375 26.938 2.967 1 68.06 20 ARG B N 1
ATOM 2569 C CA . ARG B 1 20 ? 12.539 26.062 3.033 1 68.06 20 ARG B CA 1
ATOM 2570 C C . ARG B 1 20 ? 13.812 26.875 3.242 1 68.06 20 ARG B C 1
ATOM 2572 O O . ARG B 1 20 ? 13.938 28 2.746 1 68.06 20 ARG B O 1
ATOM 2579 N N . ARG B 1 21 ? 14.758 26.391 4.09 1 71.19 21 ARG B N 1
ATOM 2580 C CA . ARG B 1 21 ? 16.031 27.047 4.406 1 71.19 21 ARG B CA 1
ATOM 2581 C C . ARG B 1 21 ? 17.141 26.516 3.51 1 71.19 21 ARG B C 1
ATOM 2583 O O . ARG B 1 21 ? 17.062 25.406 2.998 1 71.19 21 ARG B O 1
ATOM 2590 N N . LYS B 1 22 ? 18.125 27.312 3.193 1 68.75 22 LYS B N 1
ATOM 2591 C CA . LYS B 1 22 ? 19.328 26.859 2.506 1 68.75 22 LYS B CA 1
ATOM 2592 C C . LYS B 1 22 ? 20.188 25.984 3.418 1 68.75 22 LYS B C 1
ATOM 2594 O O . LYS B 1 22 ? 20.297 26.25 4.617 1 68.75 22 LYS B O 1
ATOM 2599 N N . PRO B 1 23 ? 20.547 24.828 2.955 1 59.28 23 PRO B N 1
ATOM 2600 C CA . PRO B 1 23 ? 21.359 23.984 3.812 1 59.28 23 PRO B CA 1
ATOM 2601 C C . PRO B 1 23 ? 22.672 24.656 4.227 1 59.28 23 PRO B C 1
ATOM 2603 O O . PRO B 1 23 ? 23.25 25.438 3.457 1 59.28 23 PRO B O 1
ATOM 2606 N N . ASN B 1 24 ? 22.969 24.875 5.508 1 58.38 24 ASN B N 1
ATOM 2607 C CA . ASN B 1 24 ? 24.219 25.453 5.984 1 58.38 24 ASN B CA 1
ATOM 2608 C C . ASN B 1 24 ? 25.406 24.531 5.723 1 58.38 24 ASN B C 1
ATOM 2610 O O . ASN B 1 24 ? 26.391 24.562 6.465 1 58.38 24 ASN B O 1
ATOM 2614 N N . ARG B 1 25 ? 25.547 23.953 4.574 1 59.41 25 ARG B N 1
ATOM 2615 C CA . ARG B 1 25 ? 26.359 22.734 4.594 1 59.41 25 ARG B CA 1
ATOM 2616 C C . ARG B 1 25 ? 27.781 23.031 4.125 1 59.41 25 ARG B C 1
ATOM 2618 O O . ARG B 1 25 ? 28.031 24.062 3.502 1 59.41 25 ARG B O 1
ATOM 2625 N N . SER B 1 26 ? 28.656 22.469 4.887 1 72.38 26 SER B N 1
ATOM 2626 C CA . SER B 1 26 ? 30 22.25 4.371 1 72.38 26 SER B CA 1
ATOM 2627 C C . SER B 1 26 ? 29.969 21.688 2.953 1 72.38 26 SER B C 1
ATOM 2629 O O . SER B 1 26 ? 29.031 20.953 2.592 1 72.38 26 SER B O 1
ATOM 2631 N N . ILE B 1 27 ? 30.719 22.281 2.145 1 78 27 ILE B N 1
ATOM 2632 C CA . ILE B 1 27 ? 30.812 21.891 0.742 1 78 27 ILE B CA 1
ATOM 2633 C C . ILE B 1 27 ? 30.938 20.375 0.637 1 78 27 ILE B C 1
ATOM 2635 O O . ILE B 1 27 ? 30.297 19.75 -0.215 1 78 27 ILE B O 1
ATOM 2639 N N . ILE B 1 28 ? 31.672 19.859 1.589 1 80.62 28 ILE B N 1
ATOM 2640 C CA . ILE B 1 28 ? 31.906 18.422 1.557 1 80.62 28 ILE B CA 1
ATOM 2641 C C . ILE B 1 28 ? 30.625 17.672 1.907 1 80.62 28 ILE B C 1
ATOM 2643 O O . ILE B 1 28 ? 30.297 16.672 1.271 1 80.62 28 ILE B O 1
ATOM 2647 N N . GLY B 1 29 ? 29.953 18.203 2.867 1 75.19 29 GLY B N 1
ATOM 2648 C CA . GLY B 1 29 ? 28.688 17.594 3.236 1 75.19 29 GLY B CA 1
ATOM 2649 C C . GLY B 1 29 ? 27.641 17.672 2.133 1 75.19 29 GLY B C 1
ATOM 2650 O O . GLY B 1 29 ? 26.938 16.703 1.874 1 75.19 29 GLY B O 1
ATOM 2651 N N . ASP B 1 30 ? 27.734 18.672 1.443 1 75.94 30 ASP B N 1
ATOM 2652 C CA . ASP B 1 30 ? 26.797 18.875 0.334 1 75.94 30 ASP B CA 1
ATOM 2653 C C . ASP B 1 30 ? 27.109 17.906 -0.812 1 75.94 30 ASP B C 1
ATOM 2655 O O . ASP B 1 30 ? 26.188 17.328 -1.397 1 75.94 30 ASP B O 1
ATOM 2659 N N . ILE B 1 31 ? 28.359 17.844 -1.047 1 82 31 ILE B N 1
ATOM 2660 C CA . ILE B 1 31 ? 28.766 16.969 -2.141 1 82 31 ILE B CA 1
ATOM 2661 C C . ILE B 1 31 ? 28.359 15.523 -1.833 1 82 31 ILE B C 1
ATOM 2663 O O . ILE B 1 31 ? 27.797 14.836 -2.693 1 82 31 ILE B O 1
ATOM 2667 N N . PHE B 1 32 ? 28.531 15.102 -0.619 1 80.56 32 PHE B N 1
ATOM 2668 C CA . PHE B 1 32 ? 28.172 13.75 -0.221 1 80.56 32 PHE B CA 1
ATOM 2669 C C . PHE B 1 32 ? 26.656 13.547 -0.281 1 80.56 32 PHE B C 1
ATOM 2671 O O . PHE B 1 32 ? 26.188 12.492 -0.707 1 80.56 32 PHE B O 1
ATOM 2678 N N . LEU B 1 33 ? 26.031 14.539 0.085 1 74.38 33 LEU B N 1
ATOM 2679 C CA . LEU B 1 33 ? 24.578 14.461 0.058 1 74.38 33 LEU B CA 1
ATOM 2680 C C . LEU B 1 33 ? 24.062 14.32 -1.373 1 74.38 33 LEU B C 1
ATOM 2682 O O . LEU B 1 33 ? 23.219 13.477 -1.657 1 74.38 33 LEU B O 1
ATOM 2686 N N . TYR B 1 34 ? 24.609 15.055 -2.221 1 79.69 34 TYR B N 1
ATOM 2687 C CA . TYR B 1 34 ? 24.188 15.023 -3.613 1 79.69 34 TYR B CA 1
ATOM 2688 C C . TYR B 1 34 ? 24.547 13.688 -4.262 1 79.69 34 TYR B C 1
ATOM 2690 O O . TYR B 1 34 ? 23.766 13.141 -5.039 1 79.69 34 TYR B O 1
ATOM 2698 N N . LEU B 1 35 ? 25.656 13.227 -3.906 1 84.5 35 LEU B N 1
ATOM 2699 C CA . LEU B 1 35 ? 26.078 11.938 -4.445 1 84.5 35 LEU B CA 1
ATOM 2700 C C . LEU B 1 35 ? 25.172 10.82 -3.949 1 84.5 35 LEU B C 1
ATOM 2702 O O . LEU B 1 35 ? 24.812 9.922 -4.715 1 84.5 35 LEU B O 1
ATOM 2706 N N . PHE B 1 36 ? 24.828 10.953 -2.742 1 80.25 36 PHE B N 1
ATOM 2707 C CA . PHE B 1 36 ? 23.938 9.953 -2.143 1 80.25 36 PHE B CA 1
ATOM 2708 C C . PHE B 1 36 ? 22.562 10 -2.777 1 80.25 36 PHE B C 1
ATOM 2710 O O . PHE B 1 36 ? 22 8.961 -3.133 1 80.25 36 PHE B O 1
ATOM 2717 N N . LEU B 1 37 ? 22.109 11.211 -2.971 1 78.75 37 LEU B N 1
ATOM 2718 C CA . LEU B 1 37 ? 20.797 11.383 -3.592 1 78.75 37 LEU B CA 1
ATOM 2719 C C . LEU B 1 37 ? 20.812 10.891 -5.035 1 78.75 37 LEU B C 1
ATOM 2721 O O . LEU B 1 37 ? 19.859 10.266 -5.492 1 78.75 37 LEU B O 1
ATOM 2725 N N . LEU B 1 38 ? 21.859 11.148 -5.66 1 82.5 38 LEU B N 1
ATOM 2726 C CA . LEU B 1 38 ? 22 10.711 -7.047 1 82.5 38 LEU B CA 1
ATOM 2727 C C . LEU B 1 38 ? 22.047 9.188 -7.133 1 82.5 38 LEU B C 1
ATOM 2729 O O . LEU B 1 38 ? 21.422 8.594 -8.008 1 82.5 38 LEU B O 1
ATOM 2733 N N . PHE B 1 39 ? 22.734 8.594 -6.273 1 85.44 39 PHE B N 1
ATOM 2734 C CA . PHE B 1 39 ? 22.844 7.137 -6.238 1 85.44 39 PHE B CA 1
ATOM 2735 C C . PHE B 1 39 ? 21.469 6.5 -6.027 1 85.44 39 PHE B C 1
ATOM 2737 O O . PHE B 1 39 ? 21.094 5.582 -6.754 1 85.44 39 PHE B O 1
ATOM 2744 N N . ILE B 1 40 ? 20.75 7.039 -5.121 1 80.75 40 ILE B N 1
ATOM 2745 C CA . ILE B 1 40 ? 19.422 6.504 -4.816 1 80.75 40 ILE B CA 1
ATOM 2746 C C . ILE B 1 40 ? 18.484 6.715 -6.012 1 80.75 40 ILE B C 1
ATOM 2748 O O . ILE B 1 40 ? 17.703 5.828 -6.359 1 80.75 40 ILE B O 1
ATOM 2752 N N . ALA B 1 41 ? 18.703 7.848 -6.598 1 82 41 ALA B N 1
ATOM 2753 C CA . ALA B 1 41 ? 17.875 8.164 -7.762 1 82 41 ALA B CA 1
ATOM 2754 C C . ALA B 1 41 ? 18.141 7.188 -8.906 1 82 41 ALA B C 1
ATOM 2756 O O . ALA B 1 41 ? 17.203 6.727 -9.562 1 82 41 ALA B O 1
ATOM 2757 N N . ILE B 1 42 ? 19.344 6.871 -9.094 1 84.5 42 ILE B N 1
ATOM 2758 C CA . ILE B 1 42 ? 19.734 5.969 -10.172 1 84.5 42 ILE B CA 1
ATOM 2759 C C . ILE B 1 42 ? 19.188 4.57 -9.898 1 84.5 42 ILE B C 1
ATOM 2761 O O . ILE B 1 42 ? 18.625 3.926 -10.789 1 84.5 42 ILE B O 1
ATOM 2765 N N . VAL B 1 43 ? 19.266 4.172 -8.727 1 82.12 43 VAL B N 1
ATOM 2766 C CA . VAL B 1 43 ? 18.812 2.84 -8.352 1 82.12 43 VAL B CA 1
ATOM 2767 C C . VAL B 1 43 ? 17.297 2.75 -8.516 1 82.12 43 VAL B C 1
ATOM 2769 O O . VAL B 1 43 ? 16.766 1.734 -8.984 1 82.12 43 VAL B O 1
ATOM 2772 N N . MET B 1 44 ? 16.656 3.803 -8.188 1 79.62 44 MET B N 1
ATOM 2773 C CA . MET B 1 44 ? 15.195 3.812 -8.258 1 79.62 44 MET B CA 1
ATOM 2774 C C . MET B 1 44 ? 14.719 3.918 -9.703 1 79.62 44 MET B C 1
ATOM 2776 O O . MET B 1 44 ? 13.648 3.412 -10.039 1 79.62 44 MET B O 1
ATOM 2780 N N . ALA B 1 45 ? 15.57 4.539 -10.531 1 84.81 45 ALA B N 1
ATOM 2781 C CA . ALA B 1 45 ? 15.195 4.734 -11.938 1 84.81 45 ALA B CA 1
ATOM 2782 C C . ALA B 1 45 ? 15.539 3.502 -12.766 1 84.81 45 ALA B C 1
ATOM 2784 O O . ALA B 1 45 ? 14.984 3.309 -13.852 1 84.81 45 ALA B O 1
ATOM 2785 N N . PHE B 1 46 ? 16.344 2.734 -12.312 1 87.88 46 PHE B N 1
ATOM 2786 C CA . PHE B 1 46 ? 16.891 1.627 -13.078 1 87.88 46 PHE B CA 1
ATOM 2787 C C . PHE B 1 46 ? 15.789 0.674 -13.523 1 87.88 46 PHE B C 1
ATOM 2789 O O . PHE B 1 46 ? 15.766 0.245 -14.68 1 87.88 46 PHE B O 1
ATOM 2796 N N . PRO B 1 47 ? 14.875 0.325 -12.672 1 85.12 47 PRO B N 1
ATOM 2797 C CA . PRO B 1 47 ? 13.828 -0.6 -13.109 1 85.12 47 PRO B CA 1
ATOM 2798 C C . PRO B 1 47 ? 13.031 -0.063 -14.289 1 85.12 47 PRO B C 1
ATOM 2800 O O . PRO B 1 47 ? 12.656 -0.827 -15.188 1 85.12 47 PRO B O 1
ATOM 2803 N N . ILE B 1 48 ? 12.797 1.147 -14.297 1 84.88 48 ILE B N 1
ATOM 2804 C CA . ILE B 1 48 ? 12.055 1.758 -15.398 1 84.88 48 ILE B CA 1
ATOM 2805 C C . ILE B 1 48 ? 12.898 1.722 -16.672 1 84.88 48 ILE B C 1
ATOM 2807 O O . ILE B 1 48 ? 12.414 1.329 -17.734 1 84.88 48 ILE B O 1
ATOM 2811 N N . ILE B 1 49 ? 14.102 2.104 -16.484 1 89.06 49 ILE B N 1
ATOM 2812 C CA . ILE B 1 49 ? 15.016 2.131 -17.625 1 89.06 49 ILE B CA 1
ATOM 2813 C C . ILE B 1 49 ? 15.172 0.724 -18.203 1 89.06 49 ILE B C 1
ATOM 2815 O O . ILE B 1 49 ? 15.094 0.532 -19.406 1 89.06 49 ILE B O 1
ATOM 2819 N N . TYR B 1 50 ? 15.297 -0.217 -17.328 1 90.81 50 TYR B N 1
ATOM 2820 C CA . TYR B 1 50 ? 15.461 -1.602 -17.75 1 90.81 50 TYR B CA 1
ATOM 2821 C C . TYR B 1 50 ? 14.203 -2.107 -18.453 1 90.81 50 TYR B C 1
ATOM 2823 O O . TYR B 1 50 ? 14.281 -2.797 -19.469 1 90.81 50 TYR B O 1
ATOM 2831 N N . ALA B 1 51 ? 13.086 -1.812 -17.906 1 89.06 51 ALA B N 1
ATOM 2832 C CA . ALA B 1 51 ? 11.82 -2.258 -18.484 1 89.06 51 ALA B CA 1
ATOM 2833 C C . ALA B 1 51 ? 11.633 -1.686 -19.891 1 89.06 51 ALA B C 1
ATOM 2835 O O . ALA B 1 51 ? 11.289 -2.414 -20.828 1 89.06 51 ALA B O 1
ATOM 2836 N N . VAL B 1 52 ? 11.859 -0.414 -20.062 1 91.88 52 VAL B N 1
ATOM 2837 C CA . VAL B 1 52 ? 11.719 0.241 -21.359 1 91.88 52 VAL B CA 1
ATOM 2838 C C . VAL B 1 52 ? 12.75 -0.322 -22.328 1 91.88 52 VAL B C 1
ATOM 2840 O O . VAL B 1 52 ? 12.414 -0.625 -23.484 1 91.88 52 VAL B O 1
ATOM 2843 N N . SER B 1 53 ? 13.938 -0.484 -21.844 1 95.12 53 SER B N 1
ATOM 2844 C CA . SER B 1 53 ? 15 -1.051 -22.656 1 95.12 53 SER B CA 1
ATOM 2845 C C . SER B 1 53 ? 14.656 -2.463 -23.125 1 95.12 53 SER B C 1
ATOM 2847 O O . SER B 1 53 ? 14.852 -2.807 -24.281 1 95.12 53 SER B O 1
ATOM 2849 N N . SER B 1 54 ? 14.141 -3.242 -22.234 1 93.81 54 SER B N 1
ATOM 2850 C CA . SER B 1 54 ? 13.781 -4.621 -22.562 1 93.81 54 SER B CA 1
ATOM 2851 C C . SER B 1 54 ? 12.688 -4.672 -23.625 1 93.81 54 SER B C 1
ATOM 2853 O O . SER B 1 54 ? 12.688 -5.559 -24.484 1 93.81 54 SER B O 1
ATOM 2855 N N . ALA B 1 55 ? 11.82 -3.74 -23.578 1 94.75 55 ALA B N 1
ATOM 2856 C CA . ALA B 1 55 ? 10.727 -3.697 -24.531 1 94.75 55 ALA B CA 1
ATOM 2857 C C . ALA B 1 55 ? 11.234 -3.346 -25.922 1 94.75 55 ALA B C 1
ATOM 2859 O O . ALA B 1 55 ? 10.562 -3.605 -26.922 1 94.75 55 ALA B O 1
ATOM 2860 N N . LEU B 1 56 ? 12.43 -2.795 -25.969 1 97.19 56 LEU B N 1
ATOM 2861 C CA . LEU B 1 56 ? 12.992 -2.344 -27.234 1 97.19 56 LEU B CA 1
ATOM 2862 C C . LEU B 1 56 ? 14.023 -3.336 -27.766 1 97.19 56 LEU B C 1
ATOM 2864 O O . LEU B 1 56 ? 14.602 -3.135 -28.828 1 97.19 56 LEU B O 1
ATOM 2868 N N . LYS B 1 57 ? 14.211 -4.402 -27.078 1 96.38 57 LYS B N 1
ATOM 2869 C CA . LYS B 1 57 ? 15.18 -5.414 -27.484 1 96.38 57 LYS B CA 1
ATOM 2870 C C . LYS B 1 57 ? 14.547 -6.449 -28.406 1 96.38 57 LYS B C 1
ATOM 2872 O O . LYS B 1 57 ? 13.406 -6.871 -28.188 1 96.38 57 LYS B O 1
ATOM 2877 N N . PRO B 1 58 ? 15.312 -6.871 -29.406 1 95 58 PRO B N 1
ATOM 2878 C CA . PRO B 1 58 ? 14.867 -8.062 -30.125 1 95 58 PRO B CA 1
ATOM 2879 C C . PRO B 1 58 ? 14.969 -9.336 -29.281 1 95 58 PRO B C 1
ATOM 2881 O O . PRO B 1 58 ? 15.648 -9.344 -28.25 1 95 58 PRO B O 1
ATOM 2884 N N . LEU B 1 59 ? 14.273 -10.328 -29.75 1 90.94 59 LEU B N 1
ATOM 2885 C CA . LEU B 1 59 ? 14.133 -11.555 -28.969 1 90.94 59 LEU B CA 1
ATOM 2886 C C . LEU B 1 59 ? 15.492 -12.164 -28.656 1 90.94 59 LEU B C 1
ATOM 2888 O O . LEU B 1 59 ? 15.719 -12.656 -27.547 1 90.94 59 LEU B O 1
ATOM 2892 N N . ASP B 1 60 ? 16.359 -12.148 -29.562 1 91.38 60 ASP B N 1
ATOM 2893 C CA . ASP B 1 60 ? 17.672 -12.773 -29.375 1 91.38 60 ASP B CA 1
ATOM 2894 C C . ASP B 1 60 ? 18.484 -12.047 -28.297 1 91.38 60 ASP B C 1
ATOM 2896 O O . ASP B 1 60 ? 19.25 -12.672 -27.562 1 91.38 60 ASP B O 1
ATOM 2900 N N . GLU B 1 61 ? 18.281 -10.727 -28.141 1 94.25 61 GLU B N 1
ATOM 2901 C CA . GLU B 1 61 ? 19 -9.945 -27.141 1 94.25 61 GLU B CA 1
ATOM 2902 C C . GLU B 1 61 ? 18.391 -10.141 -25.75 1 94.25 61 GLU B C 1
ATOM 2904 O O . GLU B 1 61 ? 19.078 -9.938 -24.734 1 94.25 61 GLU B O 1
ATOM 2909 N N . LEU B 1 62 ? 17.188 -10.523 -25.734 1 91.5 62 LEU B N 1
ATOM 2910 C CA . LEU B 1 62 ? 16.5 -10.695 -24.469 1 91.5 62 LEU B CA 1
ATOM 2911 C C . LEU B 1 62 ? 17 -11.938 -23.734 1 91.5 62 LEU B C 1
ATOM 2913 O O . LEU B 1 62 ? 16.906 -12.016 -22.516 1 91.5 62 LEU B O 1
ATOM 2917 N N . PHE B 1 63 ? 17.578 -12.812 -24.531 1 89.5 63 PHE B N 1
ATOM 2918 C CA . PHE B 1 63 ? 17.984 -14.07 -23.922 1 89.5 63 PHE B CA 1
ATOM 2919 C C . PHE B 1 63 ? 19.5 -14.148 -23.828 1 89.5 63 PHE B C 1
ATOM 2921 O O . PHE B 1 63 ? 20.062 -15.188 -23.453 1 89.5 63 PHE B O 1
ATOM 2928 N N . LYS B 1 64 ? 20.125 -13.102 -24.078 1 87.25 64 LYS B N 1
ATOM 2929 C CA . LYS B 1 64 ? 21.578 -13.078 -23.969 1 87.25 64 LYS B CA 1
ATOM 2930 C C . LYS B 1 64 ? 22.031 -13.055 -22.516 1 87.25 64 LYS B C 1
ATOM 2932 O O . LYS B 1 64 ? 21.344 -12.477 -21.656 1 87.25 64 LYS B O 1
ATOM 2937 N N . PHE B 1 65 ? 23.141 -13.719 -22.25 1 84.56 65 PHE B N 1
ATOM 2938 C CA . PHE B 1 65 ? 23.766 -13.711 -20.938 1 84.56 65 PHE B CA 1
ATOM 2939 C C . PHE B 1 65 ? 25.234 -13.352 -21.047 1 84.56 65 PHE B C 1
ATOM 2941 O O . PHE B 1 65 ? 25.969 -13.938 -21.844 1 84.56 65 PHE B O 1
ATOM 2948 N N . PRO B 1 66 ? 25.656 -12.281 -20.328 1 83.44 66 PRO B N 1
ATOM 2949 C CA . PRO B 1 66 ? 24.906 -11.5 -19.344 1 83.44 66 PRO B CA 1
ATOM 2950 C C . PRO B 1 66 ? 23.922 -10.539 -20 1 83.44 66 PRO B C 1
ATOM 2952 O O . PRO B 1 66 ? 24.156 -10.055 -21.109 1 83.44 66 PRO B O 1
ATOM 2955 N N . PRO B 1 67 ? 22.859 -10.336 -19.234 1 85.62 67 PRO B N 1
ATOM 2956 C CA . PRO B 1 67 ? 21.828 -9.461 -19.812 1 85.62 67 PRO B CA 1
ATOM 2957 C C . PRO B 1 67 ? 22.359 -8.062 -20.109 1 85.62 67 PRO B C 1
ATOM 2959 O O . PRO B 1 67 ? 23.141 -7.508 -19.328 1 85.62 67 PRO B O 1
ATOM 2962 N N . ARG B 1 68 ? 21.953 -7.598 -21.25 1 87.5 68 ARG B N 1
ATOM 2963 C CA . ARG B 1 68 ? 22.297 -6.234 -21.625 1 87.5 68 ARG B CA 1
ATOM 2964 C C . ARG B 1 68 ? 21.281 -5.234 -21.078 1 87.5 68 ARG B C 1
ATOM 2966 O O . ARG B 1 68 ? 20.078 -5.488 -21.125 1 87.5 68 ARG B O 1
ATOM 2973 N N . ILE B 1 69 ? 21.812 -4.152 -20.703 1 88.5 69 ILE B N 1
ATOM 2974 C CA . ILE B 1 69 ? 20.938 -3.129 -20.141 1 88.5 69 ILE B CA 1
ATOM 2975 C C . ILE B 1 69 ? 20.266 -2.352 -21.266 1 88.5 69 ILE B C 1
ATOM 2977 O O . ILE B 1 69 ? 19.062 -2.109 -21.234 1 88.5 69 ILE B O 1
ATOM 2981 N N . PHE B 1 70 ? 21.062 -2.121 -22.328 1 93.75 70 PHE B N 1
ATOM 2982 C CA . PHE B 1 70 ? 20.531 -1.369 -23.453 1 93.75 70 PHE B CA 1
ATOM 2983 C C . PHE B 1 70 ? 20.531 -2.219 -24.719 1 93.75 70 PHE B C 1
ATOM 2985 O O . PHE B 1 70 ? 21.422 -3.049 -24.922 1 93.75 70 PHE B O 1
ATOM 2992 N N . PRO B 1 71 ? 19.516 -2.002 -25.516 1 95.19 71 PRO B N 1
ATOM 2993 C CA . PRO B 1 71 ? 19.484 -2.758 -26.766 1 95.19 71 PRO B CA 1
ATOM 2994 C C . PRO B 1 71 ? 20.609 -2.357 -27.734 1 95.19 71 PRO B C 1
ATOM 2996 O O . PRO B 1 71 ? 20.953 -1.175 -27.828 1 95.19 71 PRO B O 1
ATOM 2999 N N . GLN B 1 72 ? 21.125 -3.252 -28.359 1 95.25 72 GLN B N 1
ATOM 3000 C CA . GLN B 1 72 ? 22.094 -3.006 -29.422 1 95.25 72 GLN B CA 1
ATOM 3001 C C . GLN B 1 72 ? 21.391 -2.713 -30.75 1 95.25 72 GLN B C 1
ATOM 3003 O O . GLN B 1 72 ? 21.828 -1.856 -31.516 1 95.25 72 GLN B O 1
ATOM 3008 N N . ASN B 1 73 ? 20.281 -3.377 -31 1 96.38 73 ASN B N 1
ATOM 3009 C CA . ASN B 1 73 ? 19.422 -3.193 -32.156 1 96.38 73 ASN B CA 1
ATOM 3010 C C . ASN B 1 73 ? 17.984 -2.914 -31.766 1 96.38 73 ASN B C 1
ATOM 3012 O O . ASN B 1 73 ? 17.125 -3.793 -31.859 1 96.38 73 ASN B O 1
ATOM 3016 N N . PRO B 1 74 ? 17.781 -1.679 -31.391 1 96.81 74 PRO B N 1
ATOM 3017 C CA . PRO B 1 74 ? 16.453 -1.338 -30.906 1 96.81 74 PRO B CA 1
ATOM 3018 C C . PRO B 1 74 ? 15.359 -1.627 -31.938 1 96.81 74 PRO B C 1
ATOM 3020 O O . PRO B 1 74 ? 15.57 -1.448 -33.125 1 96.81 74 PRO B O 1
ATOM 3023 N N . THR B 1 75 ? 14.219 -2.164 -31.422 1 97.06 75 THR B N 1
ATOM 3024 C CA . THR B 1 75 ? 13.078 -2.48 -32.281 1 97.06 75 THR B CA 1
ATOM 3025 C C . THR B 1 75 ? 11.766 -2.154 -31.562 1 97.06 75 THR B C 1
ATOM 3027 O O . THR B 1 75 ? 11.742 -2.01 -30.344 1 97.06 75 THR B O 1
ATOM 3030 N N . LEU B 1 76 ? 10.734 -1.984 -32.344 1 96.88 76 LEU B N 1
ATOM 3031 C CA . LEU B 1 76 ? 9.391 -1.782 -31.812 1 96.88 76 LEU B CA 1
ATOM 3032 C C . LEU B 1 76 ? 8.523 -3.012 -32.062 1 96.88 76 LEU B C 1
ATOM 3034 O O . LEU B 1 76 ? 7.312 -2.979 -31.812 1 96.88 76 LEU B O 1
ATOM 3038 N N . ASP B 1 77 ? 9.141 -4.102 -32.375 1 96.44 77 ASP B N 1
ATOM 3039 C CA . ASP B 1 77 ? 8.43 -5.32 -32.75 1 96.44 77 ASP B CA 1
ATOM 3040 C C . ASP B 1 77 ? 7.641 -5.871 -31.562 1 96.44 77 ASP B C 1
ATOM 3042 O O . ASP B 1 77 ? 6.555 -6.43 -31.734 1 96.44 77 ASP B O 1
ATOM 3046 N N . ASN B 1 78 ? 8.203 -5.727 -30.406 1 96.25 78 ASN B N 1
ATOM 3047 C CA . ASN B 1 78 ? 7.523 -6.242 -29.219 1 96.25 78 ASN B CA 1
ATOM 3048 C C . ASN B 1 78 ? 6.176 -5.562 -29 1 96.25 78 ASN B C 1
ATOM 3050 O O . ASN B 1 78 ? 5.207 -6.207 -28.609 1 96.25 78 ASN B O 1
ATOM 3054 N N . PHE B 1 79 ? 6.156 -4.316 -29.359 1 95.25 79 PHE B N 1
ATOM 3055 C CA . PHE B 1 79 ? 4.902 -3.578 -29.25 1 95.25 79 PHE B CA 1
ATOM 3056 C C . PHE B 1 79 ? 3.945 -3.975 -30.375 1 95.25 79 PHE B C 1
ATOM 3058 O O . PHE B 1 79 ? 2.76 -4.207 -30.125 1 95.25 79 PHE B O 1
ATOM 3065 N N . SER B 1 80 ? 4.457 -4.074 -31.547 1 95.38 80 SER B N 1
ATOM 3066 C CA . SER B 1 80 ? 3.627 -4.465 -32.688 1 95.38 80 SER B CA 1
ATOM 3067 C C . SER B 1 80 ? 3.039 -5.855 -32.5 1 95.38 80 SER B C 1
ATOM 3069 O O . SER B 1 80 ? 1.845 -6.07 -32.719 1 95.38 80 SER B O 1
ATOM 3071 N N . ASP B 1 81 ? 3.854 -6.727 -32 1 94.31 81 ASP B N 1
ATOM 3072 C CA . ASP B 1 81 ? 3.406 -8.094 -31.766 1 94.31 81 ASP B CA 1
ATOM 3073 C C . ASP B 1 81 ? 2.344 -8.141 -30.672 1 94.31 81 ASP B C 1
ATOM 3075 O O . ASP B 1 81 ? 1.389 -8.914 -30.766 1 94.31 81 ASP B O 1
ATOM 3079 N N . LEU B 1 82 ? 2.562 -7.352 -29.672 1 93.25 82 LEU B N 1
ATOM 3080 C CA . LEU B 1 82 ? 1.593 -7.277 -28.578 1 93.25 82 LEU B CA 1
ATOM 3081 C C . LEU B 1 82 ? 0.229 -6.836 -29.094 1 93.25 82 LEU B C 1
ATOM 3083 O O . LEU B 1 82 ? -0.792 -7.445 -28.766 1 93.25 82 LEU B O 1
ATOM 3087 N N . PHE B 1 83 ? 0.228 -5.848 -29.984 1 91.5 83 PHE B N 1
ATOM 3088 C CA . PHE B 1 83 ? -1.026 -5.332 -30.516 1 91.5 83 PHE B CA 1
ATOM 3089 C C . PHE B 1 83 ? -1.688 -6.352 -31.422 1 91.5 83 PHE B C 1
ATOM 3091 O O . PHE B 1 83 ? -2.914 -6.488 -31.438 1 91.5 83 PHE B O 1
ATOM 3098 N N . VAL B 1 84 ? -0.879 -7.043 -32.156 1 92.31 84 VAL B N 1
ATOM 3099 C CA . VAL B 1 84 ? -1.403 -8.094 -33.031 1 92.31 84 VAL B CA 1
ATOM 3100 C C . VAL B 1 84 ? -2.025 -9.203 -32.188 1 92.31 84 VAL B C 1
ATOM 3102 O O . VAL B 1 84 ? -3.139 -9.656 -32.469 1 92.31 84 VAL B O 1
ATOM 3105 N N . THR B 1 85 ? -1.323 -9.586 -31.156 1 92.31 85 THR B N 1
ATOM 3106 C CA . THR B 1 85 ? -1.814 -10.648 -30.281 1 92.31 85 THR B CA 1
ATOM 3107 C C . THR B 1 85 ? -3.109 -10.227 -29.594 1 92.31 85 THR B C 1
ATOM 3109 O O . THR B 1 85 ? -4.059 -11.008 -29.5 1 92.31 85 THR B O 1
ATOM 3112 N N . MET B 1 86 ? -3.146 -9.055 -29.188 1 90 86 MET B N 1
ATOM 3113 C CA . MET B 1 86 ? -4.344 -8.539 -28.531 1 90 86 MET B CA 1
ATOM 3114 C C . MET B 1 86 ? -5.512 -8.453 -29.5 1 90 86 MET B C 1
ATOM 3116 O O . MET B 1 86 ? -6.668 -8.625 -29.109 1 90 86 MET B O 1
ATOM 3120 N N . GLY B 1 87 ? -5.191 -8.211 -30.719 1 90.19 87 GLY B N 1
ATOM 3121 C CA . GLY B 1 87 ? -6.203 -8.102 -31.766 1 90.19 87 GLY B CA 1
ATOM 3122 C C . GLY B 1 87 ? -6.828 -9.438 -32.125 1 90.19 87 GLY B C 1
ATOM 3123 O O . GLY B 1 87 ? -7.906 -9.477 -32.719 1 90.19 87 GLY B O 1
ATOM 3124 N N . LYS B 1 88 ? -6.223 -10.445 -31.734 1 89.62 88 LYS B N 1
ATOM 3125 C CA . LYS B 1 88 ? -6.719 -11.773 -32.062 1 89.62 88 LYS B CA 1
ATOM 3126 C C . LYS B 1 88 ? -7.746 -12.25 -31.047 1 89.62 88 LYS B C 1
ATOM 3128 O O . LYS B 1 88 ? -8.445 -13.242 -31.281 1 89.62 88 LYS B O 1
ATOM 3133 N N . SER B 1 89 ? -7.855 -11.617 -29.984 1 88 89 SER B N 1
ATOM 3134 C CA . SER B 1 89 ? -8.828 -11.969 -28.953 1 88 89 SER B CA 1
ATOM 3135 C C . SER B 1 89 ? -10.234 -11.531 -29.344 1 88 89 SER B C 1
ATOM 3137 O O . SER B 1 89 ? -10.406 -10.547 -30.062 1 88 89 SER B O 1
ATOM 3139 N N . TRP B 1 90 ? -11.195 -12.273 -28.938 1 92.06 90 TRP B N 1
ATOM 3140 C CA . TRP B 1 90 ? -12.578 -11.891 -29.219 1 92.06 90 TRP B CA 1
ATOM 3141 C C . TRP B 1 90 ? -12.977 -10.664 -28.391 1 92.06 90 TRP B C 1
ATOM 3143 O O . TRP B 1 90 ? -13.93 -9.961 -28.75 1 92.06 90 TRP B O 1
ATOM 3153 N N . VAL B 1 91 ? -12.336 -10.422 -27.297 1 94.81 91 VAL B N 1
ATOM 3154 C CA . VAL B 1 91 ? -12.508 -9.188 -26.531 1 94.81 91 VAL B CA 1
ATOM 3155 C C . VAL B 1 91 ? -11.469 -8.156 -26.984 1 94.81 91 VAL B C 1
ATOM 3157 O O . VAL B 1 91 ? -10.273 -8.445 -27.016 1 94.81 91 VAL B O 1
ATOM 3160 N N . THR B 1 92 ? -11.953 -7.016 -27.328 1 91.81 92 THR B N 1
ATOM 3161 C CA . THR B 1 92 ? -11.086 -5.992 -27.891 1 91.81 92 THR B CA 1
ATOM 3162 C C . THR B 1 92 ? -10.227 -5.352 -26.812 1 91.81 92 THR B C 1
ATOM 3164 O O . THR B 1 92 ? -10.617 -5.32 -25.641 1 91.81 92 THR B O 1
ATOM 3167 N N . PHE B 1 93 ? -9.078 -4.844 -27.25 1 89.75 93 PHE B N 1
ATOM 3168 C CA . PHE B 1 93 ? -8.18 -4.117 -26.359 1 89.75 93 PHE B CA 1
ATOM 3169 C C . PHE B 1 93 ? -8.898 -2.959 -25.688 1 89.75 93 PHE B C 1
ATOM 3171 O O . PHE B 1 93 ? -8.727 -2.725 -24.5 1 89.75 93 PHE B O 1
ATOM 3178 N N . SER B 1 94 ? -9.695 -2.271 -26.453 1 91.81 94 SER B N 1
ATOM 3179 C CA . SER B 1 94 ? -10.398 -1.098 -25.953 1 91.81 94 SER B CA 1
ATOM 3180 C C . SER B 1 94 ? -11.367 -1.471 -24.828 1 91.81 94 SER B C 1
ATOM 3182 O O . SER B 1 94 ? -11.594 -0.684 -23.906 1 91.81 94 SER B O 1
ATOM 3184 N N . ARG B 1 95 ? -11.859 -2.65 -24.859 1 95.62 95 ARG B N 1
ATOM 3185 C CA . ARG B 1 95 ? -12.773 -3.104 -23.812 1 95.62 95 ARG B CA 1
ATOM 3186 C C . ARG B 1 95 ? -12.023 -3.348 -22.5 1 95.62 95 ARG B C 1
ATOM 3188 O O . ARG B 1 95 ? -12.461 -2.902 -21.438 1 95.62 95 ARG B O 1
ATOM 3195 N N . TYR B 1 96 ? -10.867 -3.945 -22.594 1 94.5 96 TYR B N 1
ATOM 3196 C CA . TYR B 1 96 ? -10.031 -4.145 -21.422 1 94.5 96 TYR B CA 1
ATOM 3197 C C . TYR B 1 96 ? -9.625 -2.811 -20.812 1 94.5 96 TYR B C 1
ATOM 3199 O O . TYR B 1 96 ? -9.648 -2.646 -19.578 1 94.5 96 TYR B O 1
ATOM 3207 N N . LEU B 1 97 ? -9.289 -1.92 -21.719 1 92.5 97 LEU B N 1
ATOM 3208 C CA . LEU B 1 97 ? -8.891 -0.589 -21.266 1 92.5 97 LEU B CA 1
ATOM 3209 C C . LEU B 1 97 ? -10.055 0.128 -20.594 1 92.5 97 LEU B C 1
ATOM 3211 O O . LEU B 1 97 ? -9.883 0.72 -19.516 1 92.5 97 LEU B O 1
ATOM 3215 N N . PHE B 1 98 ? -11.18 0.078 -21.188 1 96 98 PHE B N 1
ATOM 3216 C CA . PHE B 1 98 ? -12.367 0.704 -20.609 1 96 98 PHE B CA 1
ATOM 3217 C C . PHE B 1 98 ? -12.672 0.126 -19.234 1 96 98 PHE B C 1
ATOM 3219 O O . PHE B 1 98 ? -12.914 0.871 -18.281 1 96 98 PHE B O 1
ATOM 3226 N N . ASN B 1 99 ? -12.672 -1.179 -19.156 1 97.62 99 ASN B N 1
ATOM 3227 C CA . ASN B 1 99 ? -12.938 -1.829 -17.875 1 97.62 99 ASN B CA 1
ATOM 3228 C C . ASN B 1 99 ? -11.992 -1.336 -16.781 1 97.62 99 ASN B C 1
ATOM 3230 O O . ASN B 1 99 ? -12.422 -1.018 -15.672 1 97.62 99 ASN B O 1
ATOM 3234 N N . THR B 1 100 ? -10.719 -1.237 -17.141 1 96.44 100 THR B N 1
ATOM 3235 C CA . THR B 1 100 ? -9.695 -0.83 -16.188 1 96.44 100 THR B CA 1
ATOM 3236 C C . THR B 1 100 ? -9.891 0.624 -15.758 1 96.44 100 THR B C 1
ATOM 3238 O O . THR B 1 100 ? -9.844 0.943 -14.57 1 96.44 100 THR B O 1
ATOM 3241 N N . VAL B 1 101 ? -10.164 1.46 -16.734 1 95.06 101 VAL B N 1
ATOM 3242 C CA . VAL B 1 101 ? -10.367 2.879 -16.453 1 95.06 101 VAL B CA 1
ATOM 3243 C C . VAL B 1 101 ? -11.617 3.068 -15.602 1 95.06 101 VAL B C 1
ATOM 3245 O O . VAL B 1 101 ? -11.602 3.811 -14.617 1 95.06 101 VAL B O 1
ATOM 3248 N N . TRP B 1 102 ? -12.648 2.367 -15.953 1 97.69 102 TRP B N 1
ATOM 3249 C CA . TRP B 1 102 ? -13.914 2.486 -15.234 1 97.69 102 TRP B CA 1
ATOM 3250 C C . TRP B 1 102 ? -13.766 2.021 -13.789 1 97.69 102 TRP B C 1
ATOM 3252 O O . TRP B 1 102 ? -14.133 2.742 -12.859 1 97.69 102 TRP B O 1
ATOM 3262 N N . ILE B 1 103 ? -13.188 0.896 -13.586 1 98.12 103 ILE B N 1
ATOM 3263 C CA . ILE B 1 103 ? -13 0.335 -12.258 1 98.12 103 ILE B CA 1
ATOM 3264 C C . ILE B 1 103 ? -12.094 1.251 -11.438 1 98.12 103 ILE B C 1
ATOM 3266 O O . ILE B 1 103 ? -12.391 1.553 -10.273 1 98.12 103 ILE B O 1
ATOM 3270 N N . THR B 1 104 ? -11.031 1.723 -12.055 1 96.81 104 THR B N 1
ATOM 3271 C CA . THR B 1 104 ? -10.062 2.561 -11.352 1 96.81 104 THR B CA 1
ATOM 3272 C C . THR B 1 104 ? -10.688 3.902 -10.969 1 96.81 104 THR B C 1
ATOM 3274 O O . THR B 1 104 ? -10.555 4.355 -9.836 1 96.81 104 THR B O 1
ATOM 3277 N N . PHE B 1 105 ? -11.375 4.5 -11.938 1 96.94 105 PHE B N 1
ATOM 3278 C CA . PHE B 1 105 ? -11.969 5.812 -11.703 1 96.94 105 PHE B CA 1
ATOM 3279 C C . PHE B 1 105 ? -13.094 5.723 -10.68 1 96.94 105 PHE B C 1
ATOM 3281 O O . PHE B 1 105 ? -13.078 6.43 -9.672 1 96.94 105 PHE B O 1
ATOM 3288 N N . ALA B 1 106 ? -14.023 4.867 -10.914 1 98.19 106 ALA B N 1
ATOM 3289 C CA . ALA B 1 106 ? -15.18 4.742 -10.023 1 98.19 106 ALA B CA 1
ATOM 3290 C C . ALA B 1 106 ? -14.758 4.281 -8.633 1 98.19 106 ALA B C 1
ATOM 3292 O O . ALA B 1 106 ? -15.25 4.801 -7.625 1 98.19 106 ALA B O 1
ATOM 3293 N N . GLY B 1 107 ? -13.836 3.312 -8.594 1 98.12 107 GLY B N 1
ATOM 3294 C CA . GLY B 1 107 ? -13.344 2.832 -7.312 1 98.12 107 GLY B CA 1
ATOM 3295 C C . GLY B 1 107 ? -12.602 3.895 -6.523 1 98.12 107 GLY B C 1
ATOM 3296 O O . GLY B 1 107 ? -12.836 4.062 -5.324 1 98.12 107 GLY B O 1
ATOM 3297 N N . THR B 1 108 ? -11.703 4.602 -7.172 1 96.94 108 THR B N 1
ATOM 3298 C CA . THR B 1 108 ? -10.922 5.648 -6.52 1 96.94 108 THR B CA 1
ATOM 3299 C C . THR B 1 108 ? -11.82 6.797 -6.074 1 96.94 108 THR B C 1
ATOM 3301 O O . THR B 1 108 ? -11.68 7.309 -4.961 1 96.94 108 THR B O 1
ATOM 3304 N N . PHE B 1 109 ? -12.727 7.191 -6.949 1 97.62 109 PHE B N 1
ATOM 3305 C CA . PHE B 1 109 ? -13.641 8.289 -6.648 1 97.62 109 PHE B CA 1
ATOM 3306 C C . PHE B 1 109 ? -14.492 7.973 -5.426 1 97.62 109 PHE B C 1
ATOM 3308 O O . PHE B 1 109 ? -14.578 8.781 -4.5 1 97.62 109 PHE B O 1
ATOM 3315 N N . GLY B 1 110 ? -15.117 6.844 -5.418 1 97.06 110 GLY B N 1
ATOM 3316 C CA . GLY B 1 110 ? -15.914 6.434 -4.27 1 97.06 110 GLY B CA 1
ATOM 3317 C C 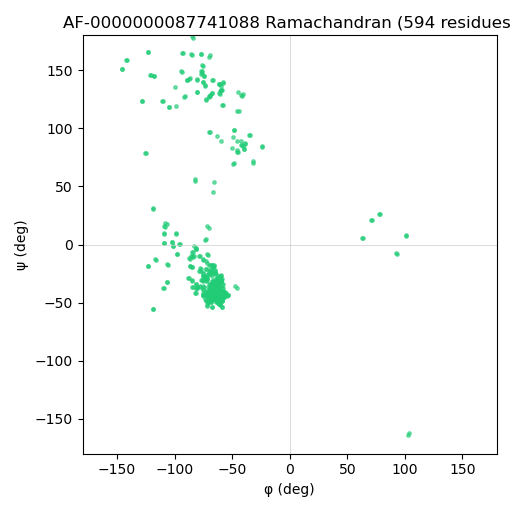. GLY B 1 110 ? -15.094 6.293 -2.998 1 97.06 110 GLY B C 1
ATOM 3318 O O . GLY B 1 110 ? -15.531 6.707 -1.924 1 97.06 110 GLY B O 1
ATOM 3319 N N . HIS B 1 111 ? -13.922 5.73 -3.127 1 96.62 111 HIS B N 1
ATOM 3320 C CA . HIS B 1 111 ? -13 5.59 -2.004 1 96.62 111 HIS B CA 1
ATOM 3321 C C . HIS B 1 111 ? -12.656 6.949 -1.401 1 96.62 111 HIS B C 1
ATOM 3323 O O . HIS B 1 111 ? -12.703 7.121 -0.181 1 96.62 111 HIS B O 1
ATOM 3329 N N . LEU B 1 112 ? -12.359 7.859 -2.254 1 96.94 112 LEU B N 1
ATOM 3330 C CA . LEU B 1 112 ? -11.969 9.195 -1.817 1 96.94 112 LEU B CA 1
ATOM 3331 C C . LEU B 1 112 ? -13.117 9.883 -1.073 1 96.94 112 LEU B C 1
ATOM 3333 O O . LEU B 1 112 ? -12.922 10.398 0.029 1 96.94 112 LEU B O 1
ATOM 3337 N N . ILE B 1 113 ? -14.281 9.828 -1.612 1 95.5 113 ILE B N 1
ATOM 3338 C CA . ILE B 1 113 ? -15.422 10.539 -1.054 1 95.5 113 ILE B CA 1
ATOM 3339 C C . ILE B 1 113 ? -15.828 9.898 0.271 1 95.5 113 ILE B C 1
ATOM 3341 O O . ILE B 1 113 ? -15.945 10.586 1.29 1 95.5 113 ILE B O 1
ATOM 3345 N N . ILE B 1 114 ? -15.961 8.633 0.298 1 92.44 114 ILE B N 1
ATOM 3346 C CA . ILE B 1 114 ? -16.469 7.934 1.477 1 92.44 114 ILE B CA 1
ATOM 3347 C C . ILE B 1 114 ? -15.43 7.996 2.596 1 92.44 114 ILE B C 1
ATOM 3349 O O . ILE B 1 114 ? -15.758 8.312 3.74 1 92.44 114 ILE B O 1
ATOM 3353 N N . ALA B 1 115 ? -14.219 7.742 2.258 1 94.06 115 ALA B N 1
ATOM 3354 C CA . ALA B 1 115 ? -13.148 7.785 3.25 1 94.06 115 ALA B CA 1
ATOM 3355 C C . ALA B 1 115 ? -12.992 9.188 3.834 1 94.06 115 ALA B C 1
ATOM 3357 O O . ALA B 1 115 ? -12.828 9.352 5.043 1 94.06 115 ALA B O 1
ATOM 3358 N N . SER B 1 116 ? -13.062 10.172 2.994 1 96 116 SER B N 1
ATOM 3359 C CA . SER B 1 116 ? -12.867 11.539 3.449 1 96 116 SER B CA 1
ATOM 3360 C C . SER B 1 116 ? -14.023 11.992 4.34 1 96 116 SER B C 1
ATOM 3362 O O . SER B 1 116 ? -13.805 12.672 5.348 1 96 116 SER B O 1
ATOM 3364 N N . MET B 1 117 ? -15.203 11.625 3.932 1 92.31 117 MET B N 1
ATOM 3365 C CA . MET B 1 117 ? -16.359 11.992 4.746 1 92.31 117 MET B CA 1
ATOM 3366 C C . MET B 1 117 ? -16.297 11.328 6.117 1 92.31 117 MET B C 1
ATOM 3368 O O . MET B 1 117 ? -16.5 11.984 7.141 1 92.31 117 MET B O 1
ATOM 3372 N N . ALA B 1 118 ? -16.031 10.102 6.121 1 90.75 118 ALA B N 1
ATOM 3373 C CA . ALA B 1 118 ? -15.906 9.391 7.391 1 90.75 118 ALA B CA 1
ATOM 3374 C C . ALA B 1 118 ? -14.758 9.953 8.227 1 90.75 118 ALA B C 1
ATOM 3376 O O . ALA B 1 118 ? -14.891 10.125 9.438 1 90.75 118 ALA B O 1
ATOM 3377 N N . ALA B 1 119 ? -13.672 10.227 7.574 1 92.88 119 ALA B N 1
ATOM 3378 C CA . ALA B 1 119 ? -12.5 10.773 8.25 1 92.88 119 ALA B CA 1
ATOM 3379 C C . ALA B 1 119 ? -12.82 12.125 8.883 1 92.88 119 ALA B C 1
ATOM 3381 O O . ALA B 1 119 ? -12.367 12.422 9.992 1 92.88 119 ALA B O 1
ATOM 3382 N N . PHE B 1 120 ? -13.625 12.93 8.219 1 93.12 120 PHE B N 1
ATOM 3383 C CA . PHE B 1 120 ? -14.008 14.242 8.703 1 93.12 120 PHE B CA 1
ATOM 3384 C C . PHE B 1 120 ? -14.766 14.133 10.023 1 93.12 120 PHE B C 1
ATOM 3386 O O . PHE B 1 120 ? -14.406 14.781 11.008 1 93.12 120 PHE B O 1
ATOM 3393 N N . VAL B 1 121 ? -15.664 13.25 9.984 1 89.19 121 VAL B N 1
ATOM 3394 C CA . VAL B 1 121 ? -16.5 13.07 11.172 1 89.19 121 VAL B CA 1
ATOM 3395 C C . VAL B 1 121 ? -15.656 12.492 12.312 1 89.19 121 VAL B C 1
ATOM 3397 O O . VAL B 1 121 ? -15.711 12.984 13.438 1 89.19 121 VAL B O 1
ATOM 3400 N N . LEU B 1 122 ? -14.836 11.609 12.023 1 89.69 122 LEU B N 1
ATOM 3401 C CA . LEU B 1 122 ? -14.055 10.93 13.047 1 89.69 122 LEU B CA 1
ATOM 3402 C C . LEU B 1 122 ? -12.945 11.836 13.586 1 89.69 122 LEU B C 1
ATOM 3404 O O . LEU B 1 122 ? -12.562 11.734 14.75 1 89.69 122 LEU B O 1
ATOM 3408 N N . ALA B 1 123 ? -12.484 12.75 12.781 1 90.62 123 ALA B N 1
ATOM 3409 C CA . ALA B 1 123 ? -11.367 13.617 13.156 1 90.62 123 ALA B CA 1
ATOM 3410 C C . ALA B 1 123 ? -11.852 14.828 13.945 1 90.62 123 ALA B C 1
ATOM 3412 O O . ALA B 1 123 ? -11.156 15.305 14.844 1 90.62 123 ALA B O 1
ATOM 3413 N N . LYS B 1 124 ? -13.039 15.242 13.641 1 90.06 124 LYS B N 1
ATOM 3414 C CA . LYS B 1 124 ? -13.391 16.562 14.141 1 90.06 124 LYS B CA 1
ATOM 3415 C C . LYS B 1 124 ? -14.555 16.5 15.125 1 90.06 124 LYS B C 1
ATOM 3417 O O . LYS B 1 124 ? -14.82 17.453 15.852 1 90.06 124 LYS B O 1
ATOM 3422 N N . TYR B 1 125 ? -15.18 15.422 15.172 1 86.31 125 TYR B N 1
ATOM 3423 C CA . TYR B 1 125 ? -16.344 15.312 16.047 1 86.31 125 TYR B CA 1
ATOM 3424 C C . TYR B 1 125 ? -16.141 14.195 17.062 1 86.31 125 TYR B C 1
ATOM 3426 O O . TYR B 1 125 ? -15.492 13.188 16.781 1 86.31 125 TYR B O 1
ATOM 3434 N N . ASP B 1 126 ? -16.688 14.469 18.203 1 84.25 126 ASP B N 1
ATOM 3435 C CA . ASP B 1 126 ? -16.641 13.484 19.281 1 84.25 126 ASP B CA 1
ATOM 3436 C C . ASP B 1 126 ? -18 12.805 19.453 1 84.25 126 ASP B C 1
ATOM 3438 O O . ASP B 1 126 ? -19.031 13.477 19.578 1 84.25 126 ASP B O 1
ATOM 3442 N N . PHE B 1 127 ? -18.062 11.57 19.266 1 82.69 127 PHE B N 1
ATOM 3443 C CA . PHE B 1 127 ? -19.266 10.789 19.484 1 82.69 127 PHE B CA 1
ATOM 3444 C C . PHE B 1 127 ? -18.938 9.398 20 1 82.69 127 PHE B C 1
ATOM 3446 O O . PHE B 1 127 ? -17.844 8.883 19.75 1 82.69 127 PHE B O 1
ATOM 3453 N N . PRO B 1 128 ? -19.859 8.867 20.75 1 83.19 128 PRO B N 1
ATOM 3454 C CA . PRO B 1 128 ? -19.594 7.547 21.312 1 83.19 128 PRO B CA 1
ATOM 3455 C C . PRO B 1 128 ? -19.375 6.477 20.25 1 83.19 128 PRO B C 1
ATOM 3457 O O . PRO B 1 128 ? -20.125 6.406 19.266 1 83.19 128 PRO B O 1
ATOM 3460 N N . GLY B 1 129 ? -18.281 5.715 20.391 1 84.81 129 GLY B N 1
ATOM 3461 C CA . GLY B 1 129 ? -18.016 4.617 19.484 1 84.81 129 GLY B CA 1
ATOM 3462 C C . GLY B 1 129 ? -17.125 5.016 18.312 1 84.81 129 GLY B C 1
ATOM 3463 O O . GLY B 1 129 ? -16.734 4.168 17.5 1 84.81 129 GLY B O 1
ATOM 3464 N N . GLY B 1 130 ? -16.891 6.301 18.219 1 86.5 130 GLY B N 1
ATOM 3465 C CA . GLY B 1 130 ? -16.062 6.773 17.109 1 86.5 130 GLY B CA 1
ATOM 3466 C C . GLY B 1 130 ? -14.656 6.188 17.125 1 86.5 130 GLY B C 1
ATOM 3467 O O . GLY B 1 130 ? -14.172 5.707 16.094 1 86.5 130 GLY B O 1
ATOM 3468 N N . GLN B 1 131 ? -14.133 6.105 18.281 1 84.25 131 GLN B N 1
ATOM 3469 C CA . GLN B 1 131 ? -12.781 5.574 18.406 1 84.25 131 GLN B CA 1
ATOM 3470 C C . GLN B 1 131 ? -12.75 4.066 18.172 1 84.25 131 GLN B C 1
ATOM 3472 O O . GLN B 1 131 ? -11.836 3.551 17.531 1 84.25 131 GLN B O 1
ATOM 3477 N N . THR B 1 132 ? -13.727 3.438 18.688 1 84.88 132 THR B N 1
ATOM 3478 C CA . THR B 1 132 ? -13.82 1.997 18.469 1 84.88 132 THR B CA 1
ATOM 3479 C C . THR B 1 132 ? -14 1.673 17 1 84.88 132 THR B C 1
ATOM 3481 O O . THR B 1 132 ? -13.383 0.74 16.484 1 84.88 132 THR B O 1
ATOM 3484 N N . PHE B 1 133 ? -14.812 2.428 16.344 1 87.31 133 PHE B N 1
ATOM 3485 C CA . PHE B 1 133 ? -15.016 2.256 14.914 1 87.31 133 PHE B CA 1
ATOM 3486 C C . PHE B 1 133 ? -13.711 2.412 14.156 1 87.31 133 PHE B C 1
ATOM 3488 O O . PHE B 1 133 ? -13.367 1.572 13.32 1 87.31 133 PHE B O 1
ATOM 3495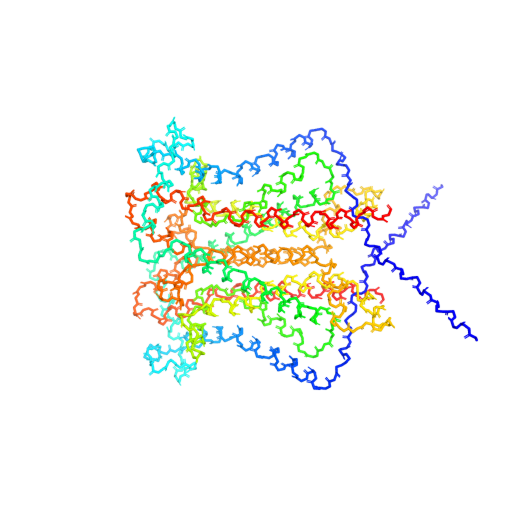 N N . PHE B 1 134 ? -13.031 3.424 14.484 1 87.12 134 PHE B N 1
ATOM 3496 C CA . PHE B 1 134 ? -11.766 3.691 13.812 1 87.12 134 PHE B CA 1
ATOM 3497 C C . PHE B 1 134 ? -10.781 2.557 14.047 1 87.12 134 PHE B C 1
ATOM 3499 O O . PHE B 1 134 ? -10.086 2.123 13.125 1 87.12 134 PHE B O 1
ATOM 3506 N N . LYS B 1 135 ? -10.758 2.008 15.219 1 83.56 135 LYS B N 1
ATOM 3507 C CA . LYS B 1 135 ? -9.859 0.908 15.555 1 83.56 135 LYS B CA 1
ATOM 3508 C C . LYS B 1 135 ? -10.203 -0.344 14.75 1 83.56 135 LYS B C 1
ATOM 3510 O O . LYS B 1 135 ? -9.312 -1.014 14.227 1 83.56 135 LYS B O 1
ATOM 3515 N N . ILE B 1 136 ? -11.406 -0.588 14.586 1 83.88 136 ILE B N 1
ATOM 3516 C CA . ILE B 1 136 ? -11.844 -1.771 13.859 1 83.88 136 ILE B CA 1
ATOM 3517 C C . ILE B 1 136 ? -11.438 -1.65 12.391 1 83.88 136 ILE B C 1
ATOM 3519 O O . ILE B 1 136 ? -10.891 -2.594 11.812 1 83.88 136 ILE B O 1
ATOM 3523 N N . ILE B 1 137 ? -11.641 -0.528 11.82 1 83.06 137 ILE B N 1
ATOM 3524 C CA . ILE B 1 137 ? -11.352 -0.318 10.406 1 83.06 137 ILE B CA 1
ATOM 3525 C C . ILE B 1 137 ? -9.844 -0.398 10.172 1 83.06 137 ILE B C 1
ATOM 3527 O O . ILE B 1 137 ? -9.398 -0.997 9.195 1 83.06 137 ILE B O 1
ATOM 3531 N N . THR B 1 138 ? -9.156 0.134 11.062 1 79.38 138 THR B N 1
ATOM 3532 C CA . THR B 1 138 ? -7.715 0.212 10.844 1 79.38 138 THR B CA 1
ATOM 3533 C C . THR B 1 138 ? -7.059 -1.146 11.07 1 79.38 138 THR B C 1
ATOM 3535 O O . THR B 1 138 ? -6.07 -1.48 10.414 1 79.38 138 THR B O 1
ATOM 3538 N N . VAL B 1 139 ? -7.633 -1.95 11.969 1 81.12 139 VAL B N 1
ATOM 3539 C CA . VAL B 1 139 ? -7.141 -3.312 12.148 1 81.12 139 VAL B CA 1
ATOM 3540 C C . VAL B 1 139 ? -7.32 -4.098 10.852 1 81.12 139 VAL B C 1
ATOM 3542 O O . VAL B 1 139 ? -6.488 -4.941 10.508 1 81.12 139 VAL B O 1
ATOM 3545 N N . ALA B 1 140 ? -8.336 -3.775 10.148 1 79.38 140 ALA B N 1
ATOM 3546 C CA . ALA B 1 140 ? -8.633 -4.477 8.906 1 79.38 140 ALA B CA 1
ATOM 3547 C C . ALA B 1 140 ? -7.535 -4.23 7.867 1 79.38 140 ALA B C 1
ATOM 3549 O O . ALA B 1 140 ? -7.359 -5.031 6.945 1 79.38 140 ALA B O 1
ATOM 3550 N N . MET B 1 141 ? -6.797 -3.15 7.961 1 76.88 141 MET B N 1
ATOM 3551 C CA . MET B 1 141 ? -5.707 -2.836 7.043 1 76.88 141 MET B CA 1
ATOM 3552 C C . MET B 1 141 ? -4.566 -3.836 7.191 1 76.88 141 MET B C 1
ATOM 3554 O O . MET B 1 141 ? -3.744 -3.984 6.285 1 76.88 141 MET B O 1
ATOM 3558 N N . MET B 1 142 ? -4.578 -4.477 8.289 1 75.5 142 MET B N 1
ATOM 3559 C CA . MET B 1 142 ? -3.463 -5.379 8.57 1 75.5 142 MET B CA 1
ATOM 3560 C C . MET B 1 142 ? -3.688 -6.742 7.926 1 75.5 142 MET B C 1
ATOM 3562 O O . MET B 1 142 ? -2.789 -7.582 7.914 1 75.5 142 MET B O 1
ATOM 3566 N N . PHE B 1 143 ? -4.875 -6.824 7.402 1 76.5 143 PHE B N 1
ATOM 3567 C CA . PHE B 1 143 ? -5.176 -8.094 6.754 1 76.5 143 PHE B CA 1
ATOM 3568 C C . PHE B 1 143 ? -4.582 -8.141 5.352 1 76.5 143 PHE B C 1
ATOM 3570 O O . PHE B 1 143 ? -4.574 -7.133 4.645 1 76.5 143 PHE B O 1
ATOM 3577 N N . THR B 1 144 ? -4.074 -9.32 4.992 1 71.12 144 THR B N 1
ATOM 3578 C CA . THR B 1 144 ? -3.613 -9.531 3.623 1 71.12 144 THR B CA 1
ATOM 3579 C C . THR B 1 144 ? -4.773 -9.93 2.717 1 71.12 144 THR B C 1
ATOM 3581 O O . THR B 1 144 ? -5.844 -10.305 3.199 1 71.12 144 THR B O 1
ATOM 3584 N N . GLY B 1 145 ? -4.547 -9.805 1.512 1 71.94 145 GLY B N 1
ATOM 3585 C CA . GLY B 1 145 ? -5.539 -10.211 0.53 1 71.94 145 GLY B CA 1
ATOM 3586 C C . GLY B 1 145 ? -5.906 -11.68 0.627 1 71.94 145 GLY B C 1
ATOM 3587 O O . GLY B 1 145 ? -7.062 -12.055 0.417 1 71.94 145 GLY B O 1
ATOM 3588 N N . TYR B 1 146 ? -5.016 -12.398 1.008 1 71.88 146 TYR B N 1
ATOM 3589 C CA . TYR B 1 146 ? -5.242 -13.836 1.114 1 71.88 146 TYR B CA 1
ATOM 3590 C C . TYR B 1 146 ? -6.258 -14.148 2.207 1 71.88 146 TYR B C 1
ATOM 3592 O O . TYR B 1 146 ? -7.078 -15.055 2.062 1 71.88 146 TYR B O 1
ATOM 3600 N N . VAL B 1 147 ? -6.234 -13.383 3.217 1 74.44 147 VAL B N 1
ATOM 3601 C CA . VAL B 1 147 ? -7.117 -13.594 4.359 1 74.44 147 VAL B CA 1
ATOM 3602 C C . VAL B 1 147 ? -8.531 -13.141 4.008 1 74.44 147 VAL B C 1
ATOM 3604 O O . VAL B 1 147 ? -9.516 -13.758 4.438 1 74.44 147 VAL B O 1
ATOM 3607 N N . THR B 1 148 ? -8.586 -12.172 3.162 1 82.56 148 THR B N 1
ATOM 3608 C CA . THR B 1 148 ? -9.891 -11.555 2.961 1 82.56 148 THR B CA 1
ATOM 3609 C C . THR B 1 148 ? -10.578 -12.125 1.727 1 82.56 148 THR B C 1
ATOM 3611 O O . THR B 1 148 ? -11.781 -11.922 1.527 1 82.56 148 THR B O 1
ATOM 3614 N N . GLN B 1 149 ? -9.883 -12.898 0.99 1 84.19 149 GLN B N 1
ATOM 3615 C CA . GLN B 1 149 ? -10.391 -13.312 -0.313 1 84.19 149 GLN B CA 1
ATOM 3616 C C . GLN B 1 149 ? -11.68 -14.117 -0.17 1 84.19 149 GLN B C 1
ATOM 3618 O O . GLN B 1 149 ? -12.688 -13.805 -0.801 1 84.19 149 GLN B O 1
ATOM 3623 N N . ILE B 1 150 ? -11.688 -15.117 0.667 1 83 150 ILE B N 1
ATOM 3624 C CA . ILE B 1 150 ? -12.82 -16.031 0.778 1 83 150 ILE B CA 1
ATOM 3625 C C . ILE B 1 150 ? -14 -15.32 1.425 1 83 150 ILE B C 1
ATOM 3627 O O . ILE B 1 150 ? -15.102 -15.305 0.871 1 83 150 ILE B O 1
ATOM 3631 N N . PRO B 1 151 ? -13.789 -14.664 2.541 1 85.25 151 PRO B N 1
ATOM 3632 C CA . PRO B 1 151 ? -14.914 -13.938 3.137 1 85.25 151 PRO B CA 1
ATOM 3633 C C . PRO B 1 151 ? -15.508 -12.898 2.193 1 85.25 151 PRO B C 1
ATOM 3635 O O . PRO B 1 151 ? -16.734 -12.734 2.135 1 85.25 151 PRO B O 1
ATOM 3638 N N . ASN B 1 152 ? -14.695 -12.234 1.505 1 87.94 152 ASN B N 1
ATOM 3639 C CA . ASN B 1 152 ? -15.195 -11.242 0.563 1 87.94 152 ASN B CA 1
ATOM 3640 C C . ASN B 1 152 ? -15.992 -11.891 -0.566 1 87.94 152 ASN B C 1
ATOM 3642 O O . ASN B 1 152 ? -17 -11.344 -1.008 1 87.94 152 ASN B O 1
ATOM 3646 N N . TYR B 1 153 ? -15.5 -13.016 -1.011 1 89.62 153 TYR B N 1
ATOM 3647 C CA . TYR B 1 153 ? -16.234 -13.734 -2.049 1 89.62 153 TYR B CA 1
ATOM 3648 C C . TYR B 1 153 ? -17.625 -14.109 -1.572 1 89.62 153 TYR B C 1
ATOM 3650 O O . TYR B 1 153 ? -18.609 -13.961 -2.311 1 89.62 153 TYR B O 1
ATOM 3658 N N . LEU B 1 154 ? -17.688 -14.602 -0.382 1 88.31 154 LEU B N 1
ATOM 3659 C CA . LEU B 1 154 ? -18.969 -15.023 0.167 1 88.31 154 LEU B CA 1
ATOM 3660 C C . LEU B 1 154 ? -19.938 -13.852 0.25 1 88.31 154 LEU B C 1
ATOM 3662 O O . LEU B 1 154 ? -21.109 -13.977 -0.109 1 88.31 154 LEU B O 1
ATOM 3666 N N . ILE B 1 155 ? -19.406 -12.727 0.66 1 89.69 155 ILE B N 1
ATOM 3667 C CA . ILE B 1 155 ? -20.234 -11.531 0.771 1 89.69 155 ILE B CA 1
ATOM 3668 C C . ILE B 1 155 ? -20.688 -11.086 -0.618 1 89.69 155 ILE B C 1
ATOM 3670 O O . ILE B 1 155 ? -21.875 -10.852 -0.848 1 89.69 155 ILE B O 1
ATOM 3674 N N . LEU B 1 156 ? -19.828 -11.039 -1.497 1 93.5 156 LEU B N 1
ATOM 3675 C CA . LEU B 1 156 ? -20.109 -10.562 -2.846 1 93.5 156 LEU B CA 1
ATOM 3676 C C . LEU B 1 156 ? -21.062 -11.523 -3.568 1 93.5 156 LEU B C 1
ATOM 3678 O O . LEU B 1 156 ? -21.906 -11.086 -4.344 1 93.5 156 LEU B O 1
ATOM 3682 N N . ASN B 1 157 ? -20.812 -12.781 -3.359 1 93.25 157 ASN B N 1
ATOM 3683 C CA . ASN B 1 157 ? -21.703 -13.781 -3.951 1 93.25 157 ASN B CA 1
ATOM 3684 C C . ASN B 1 157 ? -23.125 -13.648 -3.432 1 93.25 157 ASN B C 1
ATOM 3686 O O . ASN B 1 157 ? -24.078 -13.703 -4.207 1 93.25 157 ASN B O 1
ATOM 3690 N N . LYS B 1 158 ? -23.281 -13.453 -2.162 1 91.19 158 LYS B N 1
ATOM 3691 C CA . LYS B 1 158 ? -24.594 -13.281 -1.561 1 91.19 158 LYS B CA 1
ATOM 3692 C C . LYS B 1 158 ? -25.297 -12.039 -2.111 1 91.19 158 LYS B C 1
ATOM 3694 O O . LYS B 1 158 ? -26.516 -12.039 -2.305 1 91.19 158 LYS B O 1
ATOM 3699 N N . LEU B 1 159 ? -24.547 -11.023 -2.449 1 94 159 LEU B N 1
ATOM 3700 C CA . LEU B 1 159 ? -25.094 -9.766 -2.955 1 94 159 LEU B CA 1
ATOM 3701 C C . LEU B 1 159 ? -25.328 -9.844 -4.457 1 94 159 LEU B C 1
ATOM 3703 O O . LEU B 1 159 ? -25.938 -8.945 -5.043 1 94 159 LEU B O 1
ATOM 3707 N N . GLY B 1 160 ? -24.844 -10.875 -5.062 1 96.38 160 GLY B N 1
ATOM 3708 C CA . GLY B 1 160 ? -25.016 -11.047 -6.496 1 96.38 160 GLY B CA 1
ATOM 3709 C C . GLY B 1 160 ? -24.078 -10.188 -7.316 1 96.38 160 GLY B C 1
ATOM 3710 O O . GLY B 1 160 ? -24.391 -9.828 -8.453 1 96.38 160 GLY B O 1
ATOM 3711 N N . TRP B 1 161 ? -22.953 -9.859 -6.719 1 97.19 161 TRP B N 1
ATOM 3712 C CA . TRP B 1 161 ? -22.062 -8.93 -7.402 1 97.19 161 TRP B CA 1
ATOM 3713 C C . TRP B 1 161 ? -20.906 -9.664 -8.07 1 97.19 161 TRP B C 1
ATOM 3715 O O . TRP B 1 161 ? -20.109 -9.062 -8.789 1 97.19 161 TRP B O 1
ATOM 3725 N N . ILE B 1 162 ? -20.828 -10.961 -7.941 1 97.12 162 ILE B N 1
ATOM 3726 C CA . ILE B 1 162 ? -19.812 -11.742 -8.625 1 97.12 162 ILE B CA 1
ATOM 3727 C C . ILE B 1 162 ? -19.938 -11.57 -10.133 1 97.12 162 ILE B C 1
ATOM 3729 O O . ILE B 1 162 ? -21.062 -11.531 -10.664 1 97.12 162 ILE B O 1
ATOM 3733 N N . ASP B 1 163 ? -18.797 -11.406 -10.75 1 98.19 163 ASP B N 1
ATOM 3734 C CA . ASP B 1 163 ? -18.688 -11.281 -12.203 1 98.19 163 ASP B CA 1
ATOM 3735 C C . ASP B 1 163 ? -19.234 -9.938 -12.68 1 98.19 163 ASP B C 1
ATOM 3737 O O . ASP B 1 163 ? -19.703 -9.82 -13.805 1 98.19 163 ASP B O 1
ATOM 3741 N N . THR B 1 164 ? -19.281 -8.977 -11.727 1 97.94 164 THR B N 1
ATOM 3742 C CA . THR B 1 164 ? -19.609 -7.598 -12.086 1 97.94 164 THR B CA 1
ATOM 3743 C C . THR B 1 164 ? -18.5 -6.652 -11.641 1 97.94 164 THR B C 1
ATOM 3745 O O . THR B 1 164 ? -17.656 -7.02 -10.812 1 97.94 164 THR B O 1
ATOM 3748 N N . TYR B 1 165 ? -18.578 -5.395 -12.211 1 97.81 165 TYR B N 1
ATOM 3749 C CA . TYR B 1 165 ? -17.594 -4.387 -11.828 1 97.81 165 TYR B CA 1
ATOM 3750 C C . TYR B 1 165 ? -17.734 -4.027 -10.352 1 97.81 165 TYR B C 1
ATOM 3752 O O . TYR B 1 165 ? -16.75 -3.623 -9.719 1 97.81 165 TYR B O 1
ATOM 3760 N N . TRP B 1 166 ? -18.859 -4.266 -9.82 1 97.31 166 TRP B N 1
ATOM 3761 C CA . TRP B 1 166 ? -19.156 -3.871 -8.445 1 97.31 166 TRP B CA 1
ATOM 3762 C C . TRP B 1 166 ? -18.359 -4.707 -7.457 1 97.31 166 TRP B C 1
ATOM 3764 O O . TRP B 1 166 ? -18.078 -4.258 -6.34 1 97.31 166 TRP B O 1
ATOM 3774 N N . ALA B 1 167 ? -17.938 -5.863 -7.93 1 97.12 167 ALA B N 1
ATOM 3775 C CA . ALA B 1 167 ? -17.156 -6.758 -7.074 1 97.12 167 ALA B CA 1
ATOM 3776 C C . ALA B 1 167 ? -15.781 -6.164 -6.762 1 97.12 167 ALA B C 1
ATOM 3778 O O . ALA B 1 167 ? -15.125 -6.574 -5.805 1 97.12 167 ALA B O 1
ATOM 3779 N N . ILE B 1 168 ? -15.391 -5.191 -7.562 1 97.06 168 ILE B N 1
ATOM 3780 C CA . ILE B 1 168 ? -14.102 -4.551 -7.355 1 97.06 168 ILE B CA 1
ATOM 3781 C C . ILE B 1 168 ? -14.305 -3.127 -6.844 1 97.06 168 ILE B C 1
ATOM 3783 O O . ILE B 1 168 ? -13.617 -2.686 -5.922 1 97.06 168 ILE B O 1
ATOM 3787 N N . ILE B 1 169 ? -15.305 -2.447 -7.332 1 97.5 169 ILE B N 1
ATOM 3788 C CA . ILE B 1 169 ? -15.508 -1.022 -7.094 1 97.5 169 ILE B CA 1
ATOM 3789 C C . ILE B 1 169 ? -15.984 -0.802 -5.656 1 97.5 169 ILE B C 1
ATOM 3791 O O . ILE B 1 169 ? -15.43 0.031 -4.938 1 97.5 169 ILE B O 1
ATOM 3795 N N . ILE B 1 170 ? -16.922 -1.533 -5.211 1 94.06 170 ILE B N 1
ATOM 3796 C CA . ILE B 1 170 ? -17.547 -1.265 -3.922 1 94.06 170 ILE B CA 1
ATOM 3797 C C . ILE B 1 170 ? -16.578 -1.61 -2.795 1 94.06 170 ILE B C 1
ATOM 3799 O O . ILE B 1 170 ? -16.422 -0.84 -1.844 1 94.06 170 ILE B O 1
ATOM 3803 N N . PRO B 1 171 ? -15.898 -2.744 -2.898 1 91.31 171 PRO B N 1
ATOM 3804 C CA . PRO B 1 171 ? -14.898 -3.002 -1.86 1 91.31 171 PRO B CA 1
ATOM 3805 C C . PRO B 1 171 ? -13.812 -1.928 -1.804 1 91.31 171 PRO B C 1
ATOM 3807 O O . PRO B 1 171 ? -13.281 -1.642 -0.729 1 91.31 171 PRO B O 1
ATOM 3810 N N . ALA B 1 172 ? -13.516 -1.372 -2.904 1 93.12 172 ALA B N 1
ATOM 3811 C CA . ALA B 1 172 ? -12.539 -0.287 -2.922 1 93.12 172 ALA B CA 1
ATOM 3812 C C . ALA B 1 172 ? -13.023 0.9 -2.094 1 93.12 172 ALA B C 1
ATOM 3814 O O . ALA B 1 172 ? -12.219 1.596 -1.467 1 93.12 172 ALA B O 1
ATOM 3815 N N . PHE B 1 173 ? -14.312 1.102 -2.018 1 92.56 173 PHE B N 1
ATOM 3816 C CA . PHE B 1 173 ? -14.883 2.191 -1.237 1 92.56 173 PHE B CA 1
ATOM 3817 C C . PHE B 1 173 ? -14.555 2.027 0.242 1 92.56 173 PHE B C 1
ATOM 3819 O O . PHE B 1 173 ? -14.375 3.016 0.956 1 92.56 173 PHE B O 1
ATOM 3826 N N . ALA B 1 174 ? -14.484 0.811 0.598 1 86.06 174 ALA B N 1
ATOM 3827 C CA . ALA B 1 174 ? -14.398 0.496 2.021 1 86.06 174 ALA B CA 1
ATOM 3828 C C . ALA B 1 174 ? -12.953 0.228 2.438 1 86.06 174 ALA B C 1
ATOM 3830 O O . ALA B 1 174 ? -12.703 -0.263 3.541 1 86.06 174 ALA B O 1
ATOM 3831 N N . SER B 1 175 ? -12.023 0.493 1.567 1 87.56 175 SER B N 1
ATOM 3832 C CA . SER B 1 175 ? -10.633 0.266 1.932 1 87.56 175 SER B CA 1
ATOM 3833 C C . SER B 1 175 ? -10.234 1.095 3.148 1 87.56 175 SER B C 1
ATOM 3835 O O . SER B 1 175 ? -10.484 2.301 3.193 1 87.56 175 SER B O 1
ATOM 3837 N N . PRO B 1 176 ? -9.586 0.485 4.105 1 87.31 176 PRO B N 1
ATOM 3838 C CA . PRO B 1 176 ? -9.258 1.201 5.34 1 87.31 176 PRO B CA 1
ATOM 3839 C C . PRO B 1 176 ? -8.156 2.24 5.145 1 87.31 176 PRO B C 1
ATOM 3841 O O . PRO B 1 176 ? -8.055 3.195 5.918 1 87.31 176 PRO B O 1
ATOM 3844 N N . MET B 1 177 ? -7.328 2.066 4.203 1 87.44 177 MET B N 1
ATOM 3845 C CA . MET B 1 177 ? -6.176 2.938 3.992 1 87.44 177 MET B CA 1
ATOM 3846 C C . MET B 1 177 ? -6.613 4.387 3.822 1 87.44 177 MET B C 1
ATOM 3848 O O . MET B 1 177 ? -6.016 5.293 4.406 1 87.44 177 MET B O 1
ATOM 3852 N N . GLY B 1 178 ? -7.625 4.57 3.037 1 91.12 178 GLY B N 1
ATOM 3853 C CA . GLY B 1 178 ? -8.086 5.93 2.799 1 91.12 178 GLY B CA 1
ATOM 3854 C C . GLY B 1 178 ? -8.602 6.609 4.055 1 91.12 178 GLY B C 1
ATOM 3855 O O . GLY B 1 178 ? -8.273 7.77 4.312 1 91.12 178 GLY B O 1
ATOM 3856 N N . LEU B 1 179 ? -9.406 5.875 4.77 1 91.25 179 LEU B N 1
ATOM 3857 C CA . LEU B 1 179 ? -9.938 6.418 6.016 1 91.25 179 LEU B CA 1
ATOM 3858 C C . LEU B 1 179 ? -8.805 6.758 6.984 1 91.25 179 LEU B C 1
ATOM 3860 O O . LEU B 1 179 ? -8.797 7.84 7.578 1 91.25 179 LEU B O 1
ATOM 3864 N N . PHE B 1 180 ? -7.957 5.867 7.074 1 88 180 PHE B N 1
ATOM 3865 C CA . PHE B 1 180 ? -6.836 6.047 7.988 1 88 180 PHE B CA 1
ATOM 3866 C C . PHE B 1 180 ? -6.008 7.266 7.602 1 88 180 PHE B C 1
ATOM 3868 O O . PHE B 1 180 ? -5.758 8.141 8.43 1 88 180 PHE B O 1
ATOM 3875 N N . LEU B 1 181 ? -5.613 7.355 6.402 1 86.75 181 LEU B N 1
ATOM 3876 C CA . LEU B 1 181 ? -4.766 8.438 5.91 1 86.75 181 LEU B CA 1
ATOM 3877 C C . LEU B 1 181 ? -5.473 9.781 6.027 1 86.75 181 LEU B C 1
ATOM 3879 O O . LEU B 1 181 ? -4.906 10.742 6.551 1 86.75 181 LEU B O 1
ATOM 3883 N N . MET B 1 182 ? -6.664 9.836 5.578 1 91.5 182 MET B N 1
ATOM 3884 C CA . MET B 1 182 ? -7.414 11.086 5.598 1 91.5 182 MET B CA 1
ATOM 3885 C C . MET B 1 182 ? -7.652 11.555 7.027 1 91.5 182 MET B C 1
ATOM 3887 O O . MET B 1 182 ? -7.539 12.75 7.32 1 91.5 182 MET B O 1
ATOM 3891 N N . LYS B 1 183 ? -8.008 10.656 7.84 1 91 183 LYS B N 1
ATOM 3892 C CA . LYS B 1 183 ? -8.242 11.031 9.234 1 91 183 LYS B CA 1
ATOM 3893 C C . LYS B 1 183 ? -6.98 11.602 9.867 1 91 183 LYS B C 1
ATOM 3895 O O . LYS B 1 183 ? -7.043 12.594 10.594 1 91 183 LYS B O 1
ATOM 3900 N N . GLN B 1 184 ? -5.879 10.984 9.602 1 82.69 184 GLN B N 1
ATOM 3901 C CA . GLN B 1 184 ? -4.613 11.453 10.148 1 82.69 184 GLN B CA 1
ATOM 3902 C C . GLN B 1 184 ? -4.324 12.891 9.727 1 8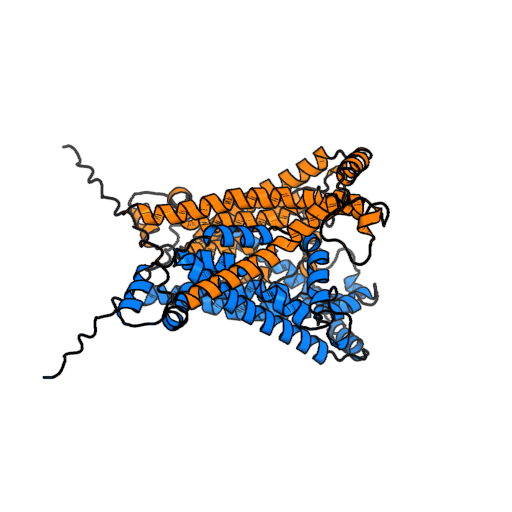2.69 184 GLN B C 1
ATOM 3904 O O . GLN B 1 184 ? -3.883 13.703 10.539 1 82.69 184 GLN B O 1
ATOM 3909 N N . PHE B 1 185 ? -4.586 13.227 8.555 1 83.81 185 PHE B N 1
ATOM 3910 C CA . PHE B 1 185 ? -4.332 14.57 8.055 1 83.81 185 PHE B CA 1
ATOM 3911 C C . PHE B 1 185 ? -5.363 15.555 8.586 1 83.81 185 PHE B C 1
ATOM 3913 O O . PHE B 1 185 ? -5.023 16.672 8.953 1 83.81 185 PHE B O 1
ATOM 3920 N N . MET B 1 186 ? -6.562 15.141 8.68 1 89.12 186 MET B N 1
ATOM 3921 C CA . MET B 1 186 ? -7.637 16.031 9.109 1 89.12 186 MET B CA 1
ATOM 3922 C C . MET B 1 186 ? -7.527 16.328 10.602 1 89.12 186 MET B C 1
ATOM 3924 O O . MET B 1 186 ? -7.945 17.391 11.062 1 89.12 186 MET B O 1
ATOM 3928 N N . GLU B 1 187 ? -7.043 15.406 11.273 1 85.5 187 GLU B N 1
ATOM 3929 C CA . GLU B 1 187 ? -6.816 15.625 12.703 1 85.5 187 GLU B CA 1
ATOM 3930 C C . GLU B 1 187 ? -5.848 16.781 12.938 1 85.5 187 GLU B C 1
ATOM 3932 O O . GLU B 1 187 ? -5.934 17.484 13.953 1 85.5 187 GLU B O 1
ATOM 3937 N N . GLY B 1 188 ? -5.012 17.016 12.023 1 78.44 188 GLY B N 1
ATOM 3938 C CA . GLY B 1 188 ? -4.035 18.078 12.141 1 78.44 188 GLY B CA 1
ATOM 3939 C C . GLY B 1 188 ? -4.617 19.453 11.867 1 78.44 188 GLY B C 1
ATOM 3940 O O . GLY B 1 188 ? -4.008 20.469 12.211 1 78.44 188 GLY B O 1
ATOM 3941 N N . LEU B 1 189 ? -5.805 19.5 11.383 1 82.62 189 LEU B N 1
ATOM 3942 C CA . LEU B 1 189 ? -6.469 20.781 11.117 1 82.62 189 LEU B CA 1
ATOM 3943 C C . LEU B 1 189 ? -7.062 21.359 12.391 1 82.62 189 LEU B C 1
ATOM 3945 O O . LEU B 1 189 ? -7.727 20.656 13.156 1 82.62 189 LEU B O 1
ATOM 3949 N N . PRO B 1 190 ? -6.785 22.609 12.641 1 84.38 190 PRO B N 1
ATOM 3950 C CA . PRO B 1 190 ? -7.395 23.219 13.828 1 84.38 190 PRO B CA 1
ATOM 3951 C C . PRO B 1 190 ? -8.922 23.188 13.789 1 84.38 190 PRO B C 1
ATOM 3953 O O . PRO B 1 190 ? -9.531 23.578 12.789 1 84.38 190 PRO B O 1
ATOM 3956 N N . THR B 1 191 ? -9.453 22.781 14.867 1 86.75 191 THR B N 1
ATOM 3957 C CA . THR B 1 191 ? -10.906 22.703 14.961 1 86.75 191 THR B CA 1
ATOM 3958 C C . THR B 1 191 ? -11.531 24.094 14.938 1 86.75 191 THR B C 1
ATOM 3960 O O . THR B 1 191 ? -12.688 24.25 14.539 1 86.75 191 THR B O 1
ATOM 3963 N N . SER B 1 192 ? -10.766 25.031 15.297 1 87.81 192 SER B N 1
ATOM 3964 C CA . SER B 1 192 ? -11.227 26.422 15.32 1 87.81 192 SER B CA 1
ATOM 3965 C C . SER B 1 192 ? -11.664 26.875 13.93 1 87.81 192 SER B C 1
ATOM 3967 O O . SER B 1 192 ? -12.555 27.719 13.797 1 87.81 192 SER B O 1
ATOM 3969 N N . LEU B 1 193 ? -11.031 26.297 12.945 1 85.88 193 LEU B N 1
ATOM 3970 C CA . LEU B 1 193 ? -11.414 26.609 11.578 1 85.88 193 LEU B CA 1
ATOM 3971 C C . LEU B 1 193 ? -12.836 26.172 11.289 1 85.88 193 LEU B C 1
ATOM 3973 O O . LEU B 1 193 ? -13.594 26.875 10.617 1 85.88 193 LEU B O 1
ATOM 3977 N N . ILE B 1 194 ? -13.133 25.094 11.812 1 88.81 194 ILE B N 1
ATOM 3978 C CA . ILE B 1 194 ? -14.469 24.531 11.617 1 88.81 194 ILE B CA 1
ATOM 3979 C C . ILE B 1 194 ? -15.484 25.328 12.43 1 88.81 194 ILE B C 1
ATOM 3981 O O . ILE B 1 194 ? -16.547 25.688 11.93 1 88.81 194 ILE B O 1
ATOM 3985 N N . GLU B 1 195 ? -15.188 25.656 13.594 1 89.06 195 GLU B N 1
ATOM 3986 C CA . GLU B 1 195 ? -16.062 26.406 14.477 1 89.06 195 GLU B CA 1
ATOM 3987 C C . GLU B 1 195 ? -16.359 27.797 13.906 1 89.06 195 GLU B C 1
ATOM 3989 O O . GLU B 1 195 ? -17.5 28.266 13.953 1 89.06 195 GLU B O 1
ATOM 3994 N N . ALA B 1 196 ? -15.297 28.391 13.453 1 90.19 196 ALA B N 1
ATOM 3995 C CA . ALA B 1 196 ? -15.453 29.719 12.867 1 90.19 196 ALA B CA 1
ATOM 3996 C C . ALA B 1 196 ? -16.406 29.688 11.68 1 90.19 196 ALA B C 1
ATOM 3998 O O . ALA B 1 196 ? -17.266 30.562 11.547 1 90.19 196 ALA B O 1
ATOM 3999 N N . ALA B 1 197 ? -16.312 28.703 10.906 1 91.19 197 ALA B N 1
ATOM 4000 C CA . ALA B 1 197 ? -17.188 28.562 9.75 1 91.19 197 ALA B CA 1
ATOM 4001 C C . ALA B 1 197 ? -18.625 28.312 10.188 1 91.19 197 ALA B C 1
ATOM 4003 O O . ALA B 1 197 ? -19.562 28.828 9.57 1 91.19 197 ALA B O 1
ATOM 4004 N N . LYS B 1 198 ? -18.766 27.594 11.18 1 90.38 198 LYS B N 1
ATOM 4005 C CA . LYS B 1 198 ? -20.109 27.297 11.688 1 90.38 198 LYS B CA 1
ATOM 4006 C C . LYS B 1 198 ? -20.75 28.547 12.281 1 90.38 198 LYS B C 1
ATOM 4008 O O . LYS B 1 198 ? -21.953 28.766 12.133 1 90.38 198 LYS B O 1
ATOM 4013 N N . ILE B 1 199 ? -19.969 29.266 12.938 1 91.69 199 ILE B N 1
ATOM 4014 C CA . ILE B 1 199 ? -20.438 30.531 13.484 1 91.69 199 ILE B CA 1
ATOM 4015 C C . ILE B 1 199 ? -20.906 31.438 12.352 1 91.69 199 ILE B C 1
ATOM 4017 O O . ILE B 1 199 ? -21.906 32.156 12.484 1 91.69 199 ILE B O 1
ATOM 4021 N N . ASP B 1 200 ? -20.297 31.328 11.172 1 93 200 ASP B N 1
ATOM 4022 C CA . ASP B 1 200 ? -20.656 32.125 10 1 93 200 ASP B CA 1
ATOM 4023 C C . ASP B 1 200 ? -21.844 31.5 9.273 1 93 200 ASP B C 1
ATOM 4025 O O . ASP B 1 200 ? -22.281 32.031 8.242 1 93 200 ASP B O 1
ATOM 4029 N N . GLY B 1 201 ? -22.297 30.422 9.766 1 92.19 201 GLY B N 1
ATOM 4030 C CA . GLY B 1 201 ? -23.547 29.875 9.25 1 92.19 201 GLY B CA 1
ATOM 4031 C C . GLY B 1 201 ? -23.328 28.734 8.273 1 92.19 201 GLY B C 1
ATOM 4032 O O . GLY B 1 201 ? -24.281 28.25 7.652 1 92.19 201 GLY B O 1
ATOM 4033 N N . ALA B 1 202 ? -22.109 28.312 8.156 1 92.94 202 ALA B N 1
ATOM 4034 C CA . ALA B 1 202 ? -21.844 27.219 7.219 1 92.94 202 ALA B CA 1
ATOM 4035 C C . ALA B 1 202 ? -22.344 25.891 7.758 1 92.94 202 ALA B C 1
ATOM 4037 O O . ALA B 1 202 ? -22.219 25.609 8.953 1 92.94 202 ALA B O 1
ATOM 4038 N N . ASN B 1 203 ? -22.953 25.156 6.836 1 91.69 203 ASN B N 1
ATOM 4039 C CA . ASN B 1 203 ? -23.344 23.797 7.246 1 91.69 203 ASN B CA 1
ATOM 4040 C C . ASN B 1 203 ? -22.203 22.812 7.086 1 91.69 203 ASN B C 1
ATOM 4042 O O . ASN B 1 203 ? -21.125 23.172 6.609 1 91.69 203 ASN B O 1
ATOM 4046 N N . GLU B 1 204 ? -22.406 21.531 7.441 1 89.12 204 GLU B N 1
ATOM 4047 C CA . GLU B 1 204 ? -21.344 20.531 7.48 1 89.12 204 GLU B CA 1
ATOM 4048 C C . GLU B 1 204 ? -20.812 20.234 6.082 1 89.12 204 GLU B C 1
ATOM 4050 O O . GLU B 1 204 ? -19.6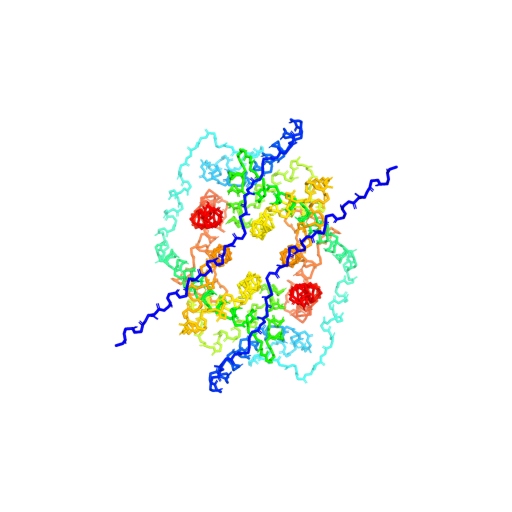09 20.016 5.898 1 89.12 204 GLU B O 1
ATOM 4055 N N . TRP B 1 205 ? -21.688 20.234 5.176 1 91.81 205 TRP B N 1
ATOM 4056 C CA . TRP B 1 205 ? -21.312 19.938 3.799 1 91.81 205 TRP B CA 1
ATOM 4057 C C . TRP B 1 205 ? -20.406 21.047 3.246 1 91.81 205 TRP B C 1
ATOM 4059 O O . TRP B 1 205 ? -19.406 20.766 2.584 1 91.81 205 TRP B O 1
ATOM 4069 N N . ARG B 1 206 ? -20.781 22.234 3.531 1 93.31 206 ARG B N 1
ATOM 4070 C CA . ARG B 1 206 ? -19.984 23.375 3.09 1 93.31 206 ARG B CA 1
ATOM 4071 C C . ARG B 1 206 ? -18.625 23.375 3.766 1 93.31 206 ARG B C 1
ATOM 4073 O O . ARG B 1 206 ? -17.609 23.625 3.113 1 93.31 206 ARG B O 1
ATOM 4080 N N . VAL B 1 207 ? -18.656 23.109 5.086 1 94.19 207 VAL B N 1
ATOM 4081 C CA . VAL B 1 207 ? -17.406 23.062 5.836 1 94.19 207 VAL B CA 1
ATOM 4082 C C . VAL B 1 207 ? -16.5 21.984 5.242 1 94.19 207 VAL B C 1
ATOM 4084 O O . VAL B 1 207 ? -15.305 22.219 5.016 1 94.19 207 VAL B O 1
ATOM 4087 N N . PHE B 1 208 ? -17.125 20.891 4.914 1 95.06 208 PHE B N 1
ATOM 4088 C CA . PHE B 1 208 ? -16.375 19.75 4.379 1 95.06 208 PHE B CA 1
ATOM 4089 C C . PHE B 1 208 ? -15.75 20.094 3.033 1 95.06 208 PHE B C 1
ATOM 4091 O O . PHE B 1 208 ? -14.539 19.953 2.852 1 95.06 208 PHE B O 1
ATOM 4098 N N . TRP B 1 209 ? -16.438 20.688 2.17 1 95.31 209 TRP B N 1
ATOM 4099 C CA . TRP B 1 209 ? -16 20.859 0.791 1 95.31 209 TRP B CA 1
ATOM 4100 C C . TRP B 1 209 ? -15.164 22.125 0.635 1 95.31 209 TRP B C 1
ATOM 4102 O O . TRP B 1 209 ? -14.25 22.172 -0.192 1 95.31 209 TRP B O 1
ATOM 4112 N N . THR B 1 210 ? -15.391 23.141 1.451 1 94.56 210 THR B N 1
ATOM 4113 C CA . THR B 1 210 ? -14.758 24.438 1.183 1 94.56 210 THR B CA 1
ATOM 4114 C C . THR B 1 210 ? -13.633 24.703 2.176 1 94.56 210 THR B C 1
ATOM 4116 O O . THR B 1 210 ? -12.75 25.516 1.912 1 94.56 210 THR B O 1
ATOM 4119 N N . ILE B 1 211 ? -13.656 23.953 3.25 1 93.12 211 ILE B N 1
ATOM 4120 C CA . ILE B 1 211 ? -12.648 24.25 4.27 1 93.12 211 ILE B CA 1
ATOM 4121 C C . ILE B 1 211 ? -11.758 23.031 4.473 1 93.12 211 ILE B C 1
ATOM 4123 O O . ILE B 1 211 ? -10.547 23.094 4.242 1 93.12 211 ILE B O 1
ATOM 4127 N N . VAL B 1 212 ? -12.344 21.938 4.77 1 94.12 212 VAL B N 1
ATOM 4128 C CA . VAL B 1 212 ? -11.57 20.766 5.18 1 94.12 212 VAL B CA 1
ATOM 4129 C C . VAL B 1 212 ? -10.836 20.172 3.979 1 94.12 212 VAL B C 1
ATOM 4131 O O . VAL B 1 212 ? -9.602 20.078 3.988 1 94.12 212 VAL B O 1
ATOM 4134 N N . MET B 1 213 ? -11.523 19.906 2.928 1 94.69 213 MET B N 1
ATOM 4135 C CA . MET B 1 213 ? -10.953 19.203 1.787 1 94.69 213 MET B CA 1
ATOM 4136 C C . MET B 1 213 ? -9.859 20.031 1.128 1 94.69 213 MET B C 1
ATOM 4138 O O . MET B 1 213 ? -8.781 19.5 0.821 1 94.69 213 MET B O 1
ATOM 4142 N N . PRO B 1 214 ? -10.086 21.312 0.962 1 91.81 214 PRO B N 1
ATOM 4143 C CA . PRO B 1 214 ? -9.008 22.094 0.357 1 91.81 214 PRO B CA 1
ATOM 4144 C C . PRO B 1 214 ? -7.746 22.125 1.219 1 91.81 214 PRO B C 1
ATOM 4146 O O . PRO B 1 214 ? -6.633 22.219 0.691 1 91.81 214 PRO B O 1
ATOM 4149 N N . ASN B 1 215 ? -7.926 22.016 2.52 1 87.31 215 ASN B N 1
ATOM 4150 C CA . ASN B 1 215 ? -6.785 22.125 3.422 1 87.31 215 ASN B CA 1
ATOM 4151 C C . ASN B 1 215 ? -6.051 20.797 3.559 1 87.31 215 ASN B C 1
ATOM 4153 O O . ASN B 1 215 ? -4.938 20.75 4.09 1 87.31 215 ASN B O 1
ATOM 4157 N N . VAL B 1 216 ? -6.629 19.719 3.053 1 89.56 216 VAL B N 1
ATOM 4158 C CA . VAL B 1 216 ? -5.957 18.422 3.143 1 89.56 216 VAL B CA 1
ATOM 4159 C C . VAL B 1 216 ? -5.691 17.891 1.739 1 89.56 216 VAL B C 1
ATOM 4161 O O . VAL B 1 216 ? -5.719 16.672 1.521 1 89.56 216 VAL B O 1
ATOM 4164 N N . LYS B 1 217 ? -5.492 18.719 0.823 1 88.62 217 LYS B N 1
ATOM 4165 C CA . LYS B 1 217 ? -5.242 18.359 -0.573 1 88.62 217 LYS B CA 1
ATOM 4166 C C . LYS B 1 217 ? -4.086 17.375 -0.696 1 88.62 217 LYS B C 1
ATOM 4168 O O . LYS B 1 217 ? -4.184 16.391 -1.431 1 88.62 217 LYS B O 1
ATOM 4173 N N . PRO B 1 218 ? -2.975 17.562 0.025 1 80.69 218 PRO B N 1
ATOM 4174 C CA . PRO B 1 218 ? -1.901 16.562 -0.074 1 80.69 218 PRO B CA 1
ATOM 4175 C C . PRO B 1 218 ? -2.359 15.164 0.313 1 80.69 218 PRO B C 1
ATOM 4177 O O . PRO B 1 218 ? -1.9 14.18 -0.27 1 80.69 218 PRO B O 1
ATOM 4180 N N . ALA B 1 219 ? -3.26 15.164 1.257 1 86.56 219 ALA B N 1
ATOM 4181 C CA . ALA B 1 219 ? -3.75 13.875 1.73 1 86.56 219 ALA B CA 1
ATOM 4182 C C . ALA B 1 219 ? -4.578 13.18 0.657 1 86.56 219 ALA B C 1
ATOM 4184 O O . ALA B 1 219 ? -4.379 11.992 0.384 1 86.56 219 ALA B O 1
ATOM 4185 N N . TRP B 1 220 ? -5.5 13.867 0.1 1 92.38 220 TRP B N 1
ATOM 4186 C CA . TRP B 1 220 ? -6.359 13.148 -0.831 1 92.38 220 TRP B CA 1
ATOM 4187 C C . TRP B 1 220 ? -5.656 12.938 -2.168 1 92.38 220 TRP B C 1
ATOM 4189 O O . TRP B 1 220 ? -5.965 11.984 -2.895 1 92.38 220 TRP B O 1
ATOM 4199 N N . MET B 1 221 ? -4.66 13.695 -2.484 1 86.94 221 MET B N 1
ATOM 4200 C CA . MET B 1 221 ? -3.812 13.359 -3.625 1 86.94 221 MET B CA 1
ATOM 4201 C C . MET B 1 221 ? -3.047 12.07 -3.367 1 86.94 221 MET B C 1
ATOM 4203 O O . MET B 1 221 ? -2.9 11.234 -4.266 1 86.94 221 MET B O 1
ATOM 4207 N N . THR B 1 222 ? -2.5 12.023 -2.186 1 84.31 222 THR B N 1
ATOM 4208 C CA . THR B 1 222 ? -1.815 10.797 -1.793 1 84.31 222 THR B CA 1
ATOM 4209 C C . THR B 1 222 ? -2.76 9.594 -1.87 1 84.31 222 THR B C 1
ATOM 4211 O O . THR B 1 222 ? -2.389 8.539 -2.377 1 84.31 222 THR B O 1
ATOM 4214 N N . LEU B 1 223 ? -3.951 9.789 -1.411 1 91.38 223 LEU B N 1
ATOM 4215 C CA . LEU B 1 223 ? -4.961 8.734 -1.472 1 91.38 223 LEU B CA 1
ATOM 4216 C C . LEU B 1 223 ? -5.227 8.32 -2.914 1 91.38 223 LEU B C 1
ATOM 4218 O O . LEU B 1 223 ? -5.309 7.129 -3.217 1 91.38 223 LEU B O 1
ATOM 4222 N N . ILE B 1 224 ? -5.352 9.289 -3.752 1 91.56 224 ILE B N 1
ATOM 4223 C CA . ILE B 1 224 ? -5.605 9.008 -5.16 1 91.56 224 ILE B CA 1
ATOM 4224 C C . ILE B 1 224 ? -4.457 8.188 -5.734 1 91.56 224 ILE B C 1
ATOM 4226 O O . ILE B 1 224 ? -4.684 7.195 -6.438 1 91.56 224 ILE B O 1
ATOM 4230 N N . ILE B 1 225 ? -3.311 8.539 -5.422 1 86.25 225 ILE B N 1
ATOM 4231 C CA . ILE B 1 225 ? -2.135 7.855 -5.949 1 86.25 225 ILE B CA 1
ATOM 4232 C C . ILE B 1 225 ? -2.146 6.391 -5.508 1 86.25 225 ILE B C 1
ATOM 4234 O O . ILE B 1 225 ? -2.014 5.488 -6.336 1 86.25 225 ILE B O 1
ATOM 4238 N N . PHE B 1 226 ? -2.367 6.16 -4.289 1 86 226 PHE B N 1
ATOM 4239 C CA . PHE B 1 226 ? -2.338 4.797 -3.773 1 86 226 PHE B CA 1
ATOM 4240 C C . PHE B 1 226 ? -3.527 3.996 -4.289 1 86 226 PHE B C 1
ATOM 4242 O O . PHE B 1 226 ? -3.395 2.811 -4.605 1 86 226 PHE B O 1
ATOM 4249 N N . SER B 1 227 ? -4.652 4.625 -4.324 1 92.38 227 SER B N 1
ATOM 4250 C CA . SER B 1 227 ? -5.852 3.947 -4.809 1 92.38 227 SER B CA 1
ATOM 4251 C C . SER B 1 227 ? -5.711 3.562 -6.281 1 92.38 227 SER B C 1
ATOM 4253 O O . SER B 1 227 ? -6.027 2.436 -6.664 1 92.38 227 SER B O 1
ATOM 4255 N N . VAL B 1 228 ? -5.246 4.516 -7.059 1 91.06 228 VAL B N 1
ATOM 4256 C CA . VAL B 1 228 ? -5.066 4.258 -8.484 1 91.06 228 VAL B CA 1
ATOM 4257 C C . VAL B 1 228 ? -4.035 3.146 -8.68 1 91.06 228 VAL B C 1
ATOM 4259 O O . VAL B 1 228 ? -4.234 2.246 -9.5 1 91.06 228 VAL B O 1
ATOM 4262 N N . GLN B 1 229 ? -2.973 3.232 -7.93 1 86.62 229 GLN B N 1
ATOM 4263 C CA . GLN B 1 229 ? -1.955 2.193 -8.039 1 86.62 229 GLN B CA 1
ATOM 4264 C C . GLN B 1 229 ? -2.547 0.813 -7.762 1 86.62 229 GLN B C 1
ATOM 4266 O O . GLN B 1 229 ? -2.275 -0.141 -8.492 1 86.62 229 GLN B O 1
ATOM 4271 N N . GLY B 1 230 ? -3.305 0.707 -6.797 1 89.31 230 GLY B N 1
ATOM 4272 C CA . GLY B 1 230 ? -3.912 -0.564 -6.438 1 89.31 230 GLY B CA 1
ATOM 4273 C C . GLY B 1 230 ? -4.949 -1.033 -7.441 1 89.31 230 GLY B C 1
ATOM 4274 O O . GLY B 1 230 ? -4.926 -2.189 -7.871 1 89.31 230 GLY B O 1
ATOM 4275 N N . LEU B 1 231 ? -5.809 -0.178 -7.887 1 94.31 231 LEU B N 1
ATOM 4276 C CA . LEU B 1 231 ? -6.945 -0.563 -8.719 1 94.31 231 LEU B CA 1
ATOM 4277 C C . LEU B 1 231 ? -6.516 -0.746 -10.172 1 94.31 231 LEU B C 1
ATOM 4279 O O . LEU B 1 231 ? -7.027 -1.625 -10.867 1 94.31 231 LEU B O 1
ATOM 4283 N N . TRP B 1 232 ? -5.609 0.075 -10.617 1 92.38 232 TRP B N 1
ATOM 4284 C CA . TRP B 1 232 ? -5.125 -0.04 -11.992 1 92.38 232 TRP B CA 1
ATOM 4285 C C . TRP B 1 232 ? -4.441 -1.384 -12.219 1 92.38 232 TRP B C 1
ATOM 4287 O O . TRP B 1 232 ? -4.559 -1.975 -13.297 1 92.38 232 TRP B O 1
ATOM 4297 N N . ASN B 1 233 ? -3.838 -1.859 -11.227 1 90.25 233 ASN B N 1
ATOM 4298 C CA . ASN B 1 233 ? -3.051 -3.082 -11.344 1 90.25 233 ASN B CA 1
ATOM 4299 C C . ASN B 1 233 ? -3.854 -4.309 -10.914 1 90.25 233 ASN B C 1
ATOM 4301 O O . ASN B 1 233 ? -3.354 -5.434 -10.961 1 90.25 233 ASN B O 1
ATOM 4305 N N . ASN B 1 234 ? -5.023 -4.078 -10.547 1 91.81 234 ASN B N 1
ATOM 4306 C CA . ASN B 1 234 ? -5.867 -5.184 -10.109 1 91.81 234 ASN B CA 1
ATOM 4307 C C . ASN B 1 234 ? -6.312 -6.047 -11.281 1 91.81 234 ASN B C 1
ATOM 4309 O O . ASN B 1 234 ? -6.949 -5.555 -12.219 1 91.81 234 ASN B O 1
ATOM 4313 N N . ARG B 1 235 ? -6.07 -7.297 -11.242 1 91.75 235 ARG B N 1
ATOM 4314 C CA . ARG B 1 235 ? -6.453 -8.234 -12.297 1 91.75 235 ARG B CA 1
ATOM 4315 C C . ARG B 1 235 ? -7.949 -8.531 -12.25 1 91.75 235 ARG B C 1
ATOM 4317 O O . ARG B 1 235 ? -8.531 -8.969 -13.242 1 91.75 235 ARG B O 1
ATOM 4324 N N . ALA B 1 236 ? -8.555 -8.383 -11.164 1 93.19 236 ALA B N 1
ATOM 4325 C CA . ALA B 1 236 ? -9.984 -8.562 -10.914 1 93.19 236 ALA B CA 1
ATOM 4326 C C . ALA B 1 236 ? -10.414 -10 -11.156 1 93.19 236 ALA B C 1
ATOM 4328 O O . ALA B 1 236 ? -11.586 -10.344 -11.008 1 93.19 236 ALA B O 1
ATOM 4329 N N . SER B 1 237 ? -9.57 -10.914 -11.43 1 92.69 237 SER B N 1
ATOM 4330 C CA . SER B 1 237 ? -9.883 -12.25 -11.914 1 92.69 237 SER B CA 1
ATOM 4331 C C . SER B 1 237 ? -10.43 -13.133 -10.797 1 92.69 237 SER B C 1
ATOM 4333 O O . SER B 1 237 ? -11 -14.195 -11.055 1 92.69 237 SER B O 1
ATOM 4335 N N . THR B 1 238 ? -10.297 -12.711 -9.609 1 90.19 238 THR B N 1
ATOM 4336 C CA . THR B 1 238 ? -10.812 -13.492 -8.492 1 90.19 238 THR B CA 1
ATOM 4337 C C . THR B 1 238 ? -12.336 -13.422 -8.438 1 90.19 238 THR B C 1
ATOM 4339 O O . THR B 1 238 ? -13 -14.383 -8.039 1 90.19 238 THR B O 1
ATOM 4342 N N . TYR B 1 239 ? -12.867 -12.312 -8.938 1 95.62 239 TYR B N 1
ATOM 4343 C CA . TYR B 1 239 ? -14.297 -12.102 -8.742 1 95.62 239 TYR B CA 1
ATOM 4344 C C . TYR B 1 239 ? -15.008 -11.922 -10.078 1 95.62 239 TYR B C 1
ATOM 4346 O O . TYR B 1 239 ? -16.234 -12.016 -10.156 1 95.62 239 TYR B O 1
ATOM 4354 N N . ILE B 1 240 ? -14.227 -11.609 -11.078 1 97.44 240 ILE B N 1
ATOM 4355 C CA . ILE B 1 240 ? -14.789 -11.422 -12.406 1 97.44 240 ILE B CA 1
ATOM 4356 C C . ILE B 1 240 ? -14.344 -12.562 -13.328 1 97.44 240 ILE B C 1
ATOM 4358 O O . ILE B 1 240 ? -13.148 -12.711 -13.602 1 97.44 240 ILE B O 1
ATOM 4362 N N . TYR B 1 241 ? -15.367 -13.234 -13.883 1 96.94 241 TYR B N 1
ATOM 4363 C CA . TYR B 1 241 ? -15.055 -14.43 -14.656 1 96.94 241 TYR B CA 1
ATOM 4364 C C . TYR B 1 241 ? -15.227 -14.172 -16.156 1 96.94 241 TYR B C 1
ATOM 4366 O O . TYR B 1 241 ? -14.484 -14.719 -16.969 1 96.94 241 TYR B O 1
ATOM 4374 N N . SER B 1 242 ? -16.141 -13.336 -16.484 1 97.44 242 SER B N 1
ATOM 4375 C CA . SER B 1 242 ? -16.375 -13.023 -17.891 1 97.44 242 SER B CA 1
ATOM 4376 C C . SER B 1 242 ? -15.188 -12.266 -18.484 1 97.44 242 SER B C 1
ATOM 4378 O O . SER B 1 242 ? -14.773 -11.234 -17.938 1 97.44 242 SER B O 1
ATOM 4380 N N . GLU B 1 243 ? -14.758 -12.711 -19.547 1 96 243 GLU B N 1
ATOM 4381 C CA . GLU B 1 243 ? -13.57 -12.141 -20.172 1 96 243 GLU B CA 1
ATOM 4382 C C . GLU B 1 243 ? -13.797 -10.68 -20.562 1 96 243 GLU B C 1
ATOM 4384 O O . GLU B 1 243 ? -12.906 -9.844 -20.406 1 96 243 GLU B O 1
ATOM 4389 N N . GLU B 1 244 ? -14.945 -10.406 -20.984 1 96.69 244 GLU B N 1
ATOM 4390 C CA . GLU B 1 244 ? -15.227 -9.062 -21.484 1 96.69 244 GLU B CA 1
ATOM 4391 C C . GLU B 1 244 ? -15.273 -8.047 -20.359 1 96.69 244 GLU B C 1
ATOM 4393 O O . GLU B 1 244 ? -15.32 -6.84 -20.594 1 96.69 244 GLU B O 1
ATOM 4398 N N . ARG B 1 245 ? -15.227 -8.523 -19.109 1 97.5 245 ARG B N 1
ATOM 4399 C CA . ARG B 1 245 ? -15.258 -7.621 -17.953 1 97.5 245 ARG B CA 1
ATOM 4400 C C . ARG B 1 245 ? -13.906 -7.57 -17.25 1 97.5 245 ARG B C 1
ATOM 4402 O O . ARG B 1 245 ? -13.734 -6.832 -16.281 1 97.5 245 ARG B O 1
ATOM 4409 N N . LYS B 1 246 ? -12.961 -8.289 -17.781 1 96.88 246 LYS B N 1
ATOM 4410 C CA . LYS B 1 246 ? -11.641 -8.359 -17.156 1 96.88 246 LYS B CA 1
ATOM 4411 C C . LYS B 1 246 ? -10.836 -7.086 -17.438 1 96.88 246 LYS B C 1
ATOM 4413 O O . LYS B 1 246 ? -11.195 -6.293 -18.312 1 96.88 246 LYS B O 1
ATOM 4418 N N . THR B 1 247 ? -9.812 -6.926 -16.672 1 96.44 247 THR B N 1
ATOM 4419 C CA . THR B 1 247 ? -9.023 -5.703 -16.75 1 96.44 247 THR B CA 1
ATOM 4420 C C . THR B 1 247 ? -7.855 -5.879 -17.703 1 96.44 247 THR B C 1
ATOM 4422 O O . THR B 1 247 ? -7.547 -6.996 -18.125 1 96.44 247 THR B O 1
ATOM 4425 N N . LEU B 1 248 ? -7.305 -4.754 -18.062 1 92.88 248 LEU B N 1
ATOM 4426 C CA . LEU B 1 248 ? -6.18 -4.711 -18.984 1 92.88 248 LEU B CA 1
ATOM 4427 C C . LEU B 1 248 ? -4.992 -5.492 -18.438 1 92.88 248 LEU B C 1
ATOM 4429 O O . LEU B 1 248 ? -4.352 -6.25 -19.172 1 92.88 248 LEU B O 1
ATOM 4433 N N . VAL B 1 249 ? -4.703 -5.355 -17.188 1 91.25 249 VAL B N 1
ATOM 4434 C CA . VAL B 1 249 ? -3.557 -6.02 -16.578 1 91.25 249 VAL B CA 1
ATOM 4435 C C . VAL B 1 249 ? -3.74 -7.535 -16.641 1 91.25 249 VAL B C 1
ATOM 4437 O O . VAL B 1 249 ? -2.785 -8.273 -16.891 1 91.25 249 VAL B O 1
ATOM 4440 N N . TYR B 1 250 ? -4.918 -7.961 -16.422 1 93.31 250 TYR B N 1
ATOM 4441 C CA . TYR B 1 250 ? -5.203 -9.383 -16.562 1 93.31 250 TYR B CA 1
ATOM 4442 C C . TYR B 1 250 ? -4.883 -9.859 -17.969 1 93.31 250 TYR B C 1
ATOM 4444 O O . TYR B 1 250 ? -4.156 -10.844 -18.156 1 93.31 250 TYR B O 1
ATOM 4452 N N . ALA B 1 251 ? -5.434 -9.211 -18.953 1 92.19 251 ALA B N 1
ATOM 4453 C CA . ALA B 1 251 ? -5.246 -9.602 -20.344 1 92.19 251 ALA B CA 1
ATOM 4454 C C . ALA B 1 251 ? -3.766 -9.617 -20.719 1 92.19 251 ALA B C 1
ATOM 4456 O O . ALA B 1 251 ? -3.295 -10.562 -21.359 1 92.19 251 ALA B O 1
ATOM 4457 N N . LEU B 1 252 ? -3.059 -8.633 -20.266 1 89.25 252 LEU B N 1
ATOM 4458 C CA . LEU B 1 252 ? -1.643 -8.508 -20.594 1 89.25 252 LEU B CA 1
ATOM 4459 C C . LEU B 1 252 ? -0.829 -9.602 -19.906 1 89.25 252 LEU B C 1
ATOM 4461 O O . LEU B 1 252 ? 0.103 -10.148 -20.5 1 89.25 252 LEU B O 1
ATOM 4465 N N . GLN B 1 253 ? -1.223 -9.93 -18.734 1 87.12 253 GLN B N 1
ATOM 4466 C CA . GLN B 1 253 ? -0.511 -10.984 -18.016 1 87.12 253 GLN B CA 1
ATOM 4467 C C . GLN B 1 253 ? -0.8 -12.352 -18.625 1 87.12 253 GLN B C 1
ATOM 4469 O O . GLN B 1 253 ? 0.046 -13.25 -18.578 1 87.12 253 GLN B O 1
ATOM 4474 N N . GLN B 1 254 ? -1.957 -12.461 -19.188 1 89.44 254 GLN B N 1
ATOM 4475 C CA . GLN B 1 254 ? -2.248 -13.695 -19.906 1 89.44 254 GLN B CA 1
ATOM 4476 C C . GLN B 1 254 ? -1.333 -13.859 -21.125 1 89.44 254 GLN B C 1
ATOM 4478 O O . GLN B 1 254 ? -0.881 -14.961 -21.422 1 89.44 254 GLN B O 1
ATOM 4483 N N . ILE B 1 255 ? -1.126 -12.812 -21.766 1 88.06 255 ILE B N 1
ATOM 4484 C CA . ILE B 1 255 ? -0.224 -12.844 -22.922 1 88.06 255 ILE B CA 1
ATOM 4485 C C . ILE B 1 255 ? 1.191 -13.18 -22.453 1 88.06 255 ILE B C 1
ATOM 4487 O O . ILE B 1 255 ? 1.87 -14.008 -23.062 1 88.06 255 ILE B O 1
ATOM 4491 N N . GLN B 1 256 ? 1.635 -12.547 -21.391 1 84.69 256 GLN B N 1
ATOM 4492 C CA . GLN B 1 256 ? 2.959 -12.781 -20.828 1 84.69 256 GLN B CA 1
ATOM 4493 C C . GLN B 1 256 ? 3.125 -14.242 -20.406 1 84.69 256 GLN B C 1
ATOM 4495 O O . GLN B 1 256 ? 4.223 -14.797 -20.5 1 84.69 256 GLN B O 1
ATOM 4500 N N . ALA B 1 257 ? 2.027 -14.891 -20.078 1 84.88 257 ALA B N 1
ATOM 4501 C CA . ALA B 1 257 ? 2.053 -16.281 -19.609 1 84.88 257 ALA B CA 1
ATOM 4502 C C . ALA B 1 257 ? 2.15 -17.25 -20.781 1 84.88 257 ALA B C 1
ATOM 4504 O O . ALA B 1 257 ? 2.307 -18.453 -20.578 1 84.88 257 ALA B O 1
ATOM 4505 N N . GLY B 1 258 ? 2.113 -16.797 -21.938 1 85.19 258 GLY B N 1
ATOM 4506 C CA . GLY B 1 258 ? 2.156 -17.625 -23.141 1 85.19 258 GLY B CA 1
ATOM 4507 C C . GLY B 1 258 ? 3.527 -18.219 -23.406 1 85.19 258 GLY B C 1
ATOM 4508 O O . GLY B 1 258 ? 3.744 -18.859 -24.438 1 85.19 258 GLY B O 1
ATOM 4509 N N . GLY B 1 259 ? 4.523 -18.047 -22.547 1 83.5 259 GLY B N 1
ATOM 4510 C CA . GLY B 1 259 ? 5.789 -18.75 -22.656 1 83.5 259 GLY B CA 1
ATOM 4511 C C . GLY B 1 259 ? 6.91 -17.906 -23.219 1 83.5 259 GLY B C 1
ATOM 4512 O O . GLY B 1 259 ? 6.781 -16.672 -23.312 1 83.5 259 GLY B O 1
ATOM 4513 N N . ILE B 1 260 ? 7.949 -18.594 -23.625 1 84.75 260 ILE B N 1
ATOM 4514 C CA . ILE B 1 260 ? 9.203 -17.969 -24.047 1 84.75 260 ILE B CA 1
ATOM 4515 C C . ILE B 1 260 ? 8.977 -17.141 -25.312 1 84.75 260 ILE B C 1
ATOM 4517 O O . ILE B 1 260 ? 9.586 -16.078 -25.484 1 84.75 260 ILE B O 1
ATOM 4521 N N . ALA B 1 261 ? 8.055 -17.609 -26.109 1 86.12 261 ALA B N 1
ATOM 4522 C CA . ALA B 1 261 ? 7.766 -16.922 -27.375 1 86.12 261 ALA B CA 1
ATOM 4523 C C . ALA B 1 261 ? 7.184 -15.539 -27.125 1 86.12 261 ALA B C 1
ATOM 4525 O O . ALA B 1 261 ? 7.227 -14.672 -28.016 1 86.12 261 ALA B O 1
ATOM 4526 N N . ARG B 1 262 ? 6.691 -15.281 -25.922 1 91.69 262 ARG B N 1
ATOM 4527 C CA . ARG B 1 262 ? 6.012 -14.023 -25.641 1 91.69 262 ARG B CA 1
ATOM 4528 C C . ARG B 1 262 ? 6.867 -13.125 -24.75 1 91.69 262 ARG B C 1
ATOM 4530 O O . ARG B 1 262 ? 6.387 -12.117 -24.219 1 91.69 262 ARG B O 1
ATOM 4537 N N . THR B 1 263 ? 8.117 -13.445 -24.719 1 90.69 263 THR B N 1
ATOM 4538 C CA . THR B 1 263 ? 8.992 -12.719 -23.812 1 90.69 263 THR B CA 1
ATOM 4539 C C . THR B 1 263 ? 9.102 -11.25 -24.219 1 90.69 263 THR B C 1
ATOM 4541 O O . THR B 1 263 ? 9.031 -10.359 -23.375 1 90.69 263 THR B O 1
ATOM 4544 N N . GLY B 1 264 ? 9.25 -11.07 -25.484 1 93.25 264 GLY B N 1
ATOM 4545 C CA . GLY B 1 264 ? 9.289 -9.703 -25.969 1 93.25 264 GLY B CA 1
ATOM 4546 C C . GLY B 1 264 ? 8 -8.938 -25.703 1 93.25 264 GLY B C 1
ATOM 4547 O O . GLY B 1 264 ? 8.031 -7.801 -25.25 1 93.25 264 GLY B O 1
ATOM 4548 N N . GLN B 1 265 ? 6.867 -9.602 -25.922 1 92.56 265 GLN B N 1
ATOM 4549 C CA . GLN B 1 265 ? 5.57 -8.984 -25.656 1 92.56 265 GLN B CA 1
ATOM 4550 C C . GLN B 1 265 ? 5.402 -8.695 -24.156 1 92.56 265 GLN B C 1
ATOM 4552 O O . GLN B 1 265 ? 4.828 -7.672 -23.781 1 92.56 265 GLN B O 1
ATOM 4557 N N . GLY B 1 266 ? 5.934 -9.617 -23.438 1 90.69 266 GLY B N 1
ATOM 4558 C CA . GLY B 1 266 ? 5.895 -9.398 -22 1 90.69 266 GLY B CA 1
ATOM 4559 C C . GLY B 1 266 ? 6.629 -8.148 -21.562 1 90.69 266 GLY B C 1
ATOM 4560 O O . GLY B 1 266 ? 6.152 -7.418 -20.703 1 90.69 266 GLY B O 1
ATOM 4561 N N . ALA B 1 267 ? 7.742 -7.91 -22.188 1 91.06 267 ALA B N 1
ATOM 4562 C CA . ALA B 1 267 ? 8.5 -6.695 -21.906 1 91.06 267 ALA B CA 1
ATOM 4563 C C . ALA B 1 267 ? 7.707 -5.449 -22.297 1 91.06 267 ALA B C 1
ATOM 4565 O O . ALA B 1 267 ? 7.691 -4.461 -21.562 1 91.06 267 ALA B O 1
ATOM 4566 N N . ALA B 1 268 ? 7.074 -5.531 -23.344 1 92.38 268 ALA B N 1
ATOM 4567 C CA . ALA B 1 268 ? 6.242 -4.422 -23.797 1 92.38 268 ALA B CA 1
ATOM 4568 C C . ALA B 1 268 ? 5.066 -4.191 -22.844 1 92.38 268 ALA B C 1
ATOM 4570 O O . ALA B 1 268 ? 4.699 -3.047 -22.562 1 92.38 268 ALA B O 1
ATOM 4571 N N . VAL B 1 269 ? 4.496 -5.262 -22.359 1 88.88 269 VAL B N 1
ATOM 4572 C CA . VAL B 1 269 ? 3.379 -5.211 -21.422 1 88.88 269 VAL B CA 1
ATOM 4573 C C . VAL B 1 269 ? 3.777 -4.41 -20.188 1 88.88 269 VAL B C 1
ATOM 4575 O O . VAL B 1 269 ? 3.012 -3.568 -19.719 1 88.88 269 VAL B O 1
ATOM 4578 N N . LEU B 1 270 ? 4.949 -4.609 -19.703 1 87.62 270 LEU B N 1
ATOM 4579 C CA . LEU B 1 270 ? 5.41 -3.926 -18.5 1 87.62 270 LEU B CA 1
ATOM 4580 C C . LEU B 1 270 ? 5.434 -2.416 -18.703 1 87.62 270 LEU B C 1
ATOM 4582 O O . LEU B 1 270 ? 5.027 -1.658 -17.812 1 87.62 270 LEU B O 1
ATOM 4586 N N . VAL B 1 271 ? 5.816 -2.041 -19.844 1 88.38 271 VAL B N 1
ATOM 4587 C CA . VAL B 1 271 ? 5.902 -0.618 -20.156 1 88.38 271 VAL B CA 1
ATOM 4588 C C . VAL B 1 271 ? 4.496 -0.028 -20.25 1 88.38 271 VAL B C 1
ATOM 4590 O O . VAL B 1 271 ? 4.219 1.034 -19.688 1 88.38 271 VAL B O 1
ATOM 4593 N N . VAL B 1 272 ? 3.605 -0.734 -20.875 1 87.25 272 VAL B N 1
ATOM 4594 C CA . VAL B 1 272 ? 2.246 -0.247 -21.094 1 87.25 272 VAL B CA 1
ATOM 4595 C C . VAL B 1 272 ? 1.523 -0.114 -19.75 1 87.25 272 VAL B C 1
ATOM 4597 O O . VAL B 1 272 ? 0.833 0.879 -19.516 1 87.25 272 VAL B O 1
ATOM 4600 N N . VAL B 1 273 ? 1.691 -1.037 -18.938 1 84.38 273 VAL B N 1
ATOM 4601 C CA . VAL B 1 273 ? 0.985 -1.078 -17.656 1 84.38 273 VAL B CA 1
ATOM 4602 C C . VAL B 1 273 ? 1.473 0.056 -16.766 1 84.38 273 VAL B C 1
ATOM 4604 O O . VAL B 1 273 ? 0.7 0.613 -15.977 1 84.38 273 VAL B O 1
ATOM 4607 N N . MET B 1 274 ? 2.666 0.541 -16.906 1 86.81 274 MET B N 1
ATOM 4608 C CA . MET B 1 274 ? 3.246 1.524 -16 1 86.81 274 MET B CA 1
ATOM 4609 C C . MET B 1 274 ? 2.861 2.941 -16.422 1 86.81 274 MET B C 1
ATOM 4611 O O . MET B 1 274 ? 2.92 3.867 -15.602 1 86.81 274 MET B O 1
ATOM 4615 N N . ILE B 1 275 ? 2.447 3.148 -17.578 1 86.62 275 ILE B N 1
ATOM 4616 C CA . ILE B 1 275 ? 2.285 4.48 -18.156 1 86.62 275 ILE B CA 1
ATOM 4617 C C . ILE B 1 275 ? 1.183 5.23 -17.406 1 86.62 275 ILE B C 1
ATOM 4619 O O . ILE B 1 275 ? 1.365 6.387 -17.016 1 86.62 275 ILE B O 1
ATOM 4623 N N . VAL B 1 276 ? 0.106 4.605 -17.109 1 84.19 276 VAL B N 1
ATOM 4624 C CA . VAL B 1 276 ? -1.057 5.293 -16.562 1 84.19 276 VAL B CA 1
ATOM 4625 C C . VAL B 1 276 ? -0.779 5.695 -15.117 1 84.19 276 VAL B C 1
ATOM 4627 O O . VAL B 1 276 ? -0.929 6.863 -14.75 1 84.19 276 VAL B O 1
ATOM 4630 N N . PRO B 1 277 ? -0.294 4.777 -14.352 1 84.31 277 PRO B N 1
ATOM 4631 C CA . PRO B 1 277 ? 0.025 5.203 -12.984 1 84.31 277 PRO B CA 1
ATOM 4632 C C . PRO B 1 277 ? 1.081 6.305 -12.938 1 84.31 277 PRO B C 1
ATOM 4634 O O . PRO B 1 277 ? 0.996 7.211 -12.109 1 84.31 277 PRO B O 1
ATOM 4637 N N . ILE B 1 278 ? 1.975 6.285 -13.852 1 84.25 278 ILE B N 1
ATOM 4638 C CA . ILE B 1 278 ? 3.025 7.297 -13.883 1 84.25 278 ILE B CA 1
ATOM 4639 C C . ILE B 1 278 ? 2.426 8.656 -14.25 1 84.25 278 ILE B C 1
ATOM 4641 O O . ILE B 1 278 ? 2.742 9.664 -13.625 1 84.25 278 ILE B O 1
ATOM 4645 N N . ILE B 1 279 ? 1.551 8.695 -15.172 1 85.69 279 ILE B N 1
ATOM 4646 C CA . ILE B 1 279 ? 0.913 9.938 -15.609 1 85.69 279 ILE B CA 1
ATOM 4647 C C . ILE B 1 279 ? 0.071 10.508 -14.469 1 85.69 279 ILE B C 1
ATOM 4649 O O . ILE B 1 279 ? 0.127 11.711 -14.195 1 85.69 279 ILE B O 1
ATOM 4653 N N . ILE B 1 280 ? -0.619 9.688 -13.805 1 83.38 280 ILE B N 1
ATOM 4654 C CA . ILE B 1 280 ? -1.471 10.133 -12.711 1 83.38 280 ILE B CA 1
ATOM 4655 C C . ILE B 1 280 ? -0.606 10.68 -11.578 1 83.38 280 ILE B C 1
ATOM 4657 O O . ILE B 1 280 ? -0.95 11.688 -10.953 1 83.38 280 ILE B O 1
ATOM 4661 N N . PHE B 1 281 ? 0.44 10.023 -11.383 1 81.94 281 PHE B N 1
ATOM 4662 C CA . PHE B 1 281 ? 1.353 10.508 -10.344 1 81.94 281 PHE B CA 1
ATOM 4663 C C . PHE B 1 281 ? 1.888 11.891 -10.695 1 81.94 281 PHE B C 1
ATOM 4665 O O . PHE B 1 281 ? 1.888 12.789 -9.852 1 81.94 281 PHE B O 1
ATOM 4672 N N . VAL B 1 282 ? 2.33 12.047 -11.875 1 80.62 282 VAL B N 1
ATOM 4673 C CA . VAL B 1 282 ? 2.926 13.312 -12.305 1 80.62 282 VAL B CA 1
ATOM 4674 C C . VAL B 1 282 ? 1.892 14.43 -12.219 1 80.62 282 VAL B C 1
ATOM 4676 O O . VAL B 1 282 ? 2.205 15.539 -11.773 1 80.62 282 VAL B O 1
ATOM 4679 N N . LEU B 1 283 ? 0.695 14.133 -12.43 1 81 283 LEU B N 1
ATOM 4680 C CA . LEU B 1 283 ? -0.371 15.125 -12.383 1 81 283 LEU B CA 1
ATOM 4681 C C . LEU B 1 283 ? -0.746 15.453 -10.938 1 81 283 LEU B C 1
ATOM 4683 O O . LEU B 1 283 ? -1.019 16.609 -10.609 1 81 283 LEU B O 1
ATOM 4687 N N . SER B 1 284 ? -0.71 14.445 -10.109 1 78.69 284 SER B N 1
ATOM 4688 C CA . SER B 1 284 ? -1.086 14.633 -8.711 1 78.69 284 SER B CA 1
ATOM 4689 C C . SER B 1 284 ? 0.008 15.359 -7.938 1 78.69 284 SER B C 1
ATOM 4691 O O . SER B 1 284 ? -0.28 16.234 -7.121 1 78.69 284 SER B O 1
ATOM 4693 N N . GLU B 1 285 ? 1.193 14.984 -8.18 1 74.75 285 GLU B N 1
ATOM 4694 C CA . GLU B 1 285 ? 2.328 15.547 -7.453 1 74.75 285 GLU B CA 1
ATOM 4695 C C . GLU B 1 285 ? 2.494 17.031 -7.758 1 74.75 285 GLU B C 1
ATOM 4697 O O . GLU B 1 285 ? 2.844 17.812 -6.871 1 74.75 285 GLU B O 1
ATOM 4702 N N . SER B 1 286 ? 2.256 17.5 -8.93 1 73.06 286 SER B N 1
ATOM 4703 C CA . SER B 1 286 ? 2.336 18.906 -9.289 1 73.06 286 SER B CA 1
ATOM 4704 C C . SER B 1 286 ? 1.348 19.75 -8.477 1 73.06 286 SER B C 1
ATOM 4706 O O . SER B 1 286 ? 1.653 20.875 -8.086 1 73.06 286 SER B O 1
ATOM 4708 N N . GLN B 1 287 ? 0.343 19.109 -8.141 1 71.38 287 GLN B N 1
ATOM 4709 C CA . GLN B 1 287 ? -0.681 19.828 -7.383 1 71.38 287 GLN B CA 1
ATOM 4710 C C . GLN B 1 287 ? -0.31 19.906 -5.902 1 71.38 287 GLN B C 1
ATOM 4712 O O . GLN B 1 287 ? -0.602 20.891 -5.238 1 71.38 287 GLN B O 1
ATOM 4717 N N . ILE B 1 288 ? 0.303 18.891 -5.492 1 68.12 288 ILE B N 1
ATOM 4718 C CA . ILE B 1 288 ? 0.729 18.859 -4.098 1 68.12 288 ILE B CA 1
ATOM 4719 C C . ILE B 1 288 ? 1.775 19.953 -3.852 1 68.12 288 ILE B C 1
ATOM 4721 O O . ILE B 1 288 ? 1.686 20.703 -2.875 1 68.12 288 ILE B O 1
ATOM 4725 N N . LEU B 1 289 ? 2.686 20.094 -4.73 1 63.44 289 LEU B N 1
ATOM 4726 C CA . LEU B 1 289 ? 3.768 21.062 -4.613 1 63.44 289 LEU B CA 1
ATOM 4727 C C . LEU B 1 289 ? 3.232 22.5 -4.707 1 63.44 289 LEU B C 1
ATOM 4729 O O . LEU B 1 289 ? 3.709 23.391 -4 1 63.44 289 LEU B O 1
ATOM 4733 N N . GLU B 1 290 ? 2.264 22.625 -5.465 1 61.44 290 GLU B N 1
ATOM 4734 C CA . GLU B 1 290 ? 1.666 23.953 -5.621 1 61.44 290 GLU B CA 1
ATOM 4735 C C . GLU B 1 290 ? 0.922 24.375 -4.359 1 61.44 290 GLU B C 1
ATOM 4737 O O . GLU B 1 290 ? 0.978 25.531 -3.961 1 61.44 290 GLU B O 1
ATOM 4742 N N . THR B 1 291 ? 0.253 23.438 -3.801 1 54.22 291 THR B N 1
ATOM 4743 C CA . THR B 1 291 ? -0.521 23.734 -2.6 1 54.22 291 THR B CA 1
ATOM 4744 C C . THR B 1 291 ? 0.399 24.078 -1.433 1 54.22 291 THR B C 1
ATOM 4746 O O . THR B 1 291 ? 0.115 25 -0.662 1 54.22 291 THR B O 1
ATOM 4749 N N . MET B 1 292 ? 1.467 23.422 -1.443 1 53.06 292 MET B N 1
ATOM 4750 C CA . MET B 1 292 ? 2.418 23.672 -0.364 1 53.06 292 MET B CA 1
ATOM 4751 C C . MET B 1 292 ? 3.137 25 -0.564 1 53.06 292 MET B C 1
ATOM 4753 O O . MET B 1 292 ? 3.391 25.719 0.399 1 53.06 292 MET B O 1
ATOM 4757 N N . ALA B 1 293 ? 3.428 25.328 -1.844 1 51.34 293 ALA B N 1
ATOM 4758 C CA . ALA B 1 293 ? 4.074 26.594 -2.186 1 51.34 293 ALA B CA 1
ATOM 4759 C C . ALA B 1 293 ? 3.146 27.781 -1.919 1 51.34 293 ALA B C 1
ATOM 4761 O O . ALA B 1 293 ? 3.592 28.844 -1.471 1 51.34 293 ALA B O 1
ATOM 4762 N N . SER B 1 294 ? 1.943 27.578 -2.283 1 48.59 294 SER B N 1
ATOM 4763 C CA . SER B 1 294 ? 0.987 28.672 -2.133 1 48.59 294 SER B CA 1
ATOM 4764 C C . SER B 1 294 ? 0.677 28.938 -0.664 1 48.59 294 SER B C 1
ATOM 4766 O O . SER B 1 294 ? 0.338 30.062 -0.287 1 48.59 294 SER B O 1
ATOM 4768 N N . SER B 1 295 ? 0.685 27.969 0.012 1 46.47 295 SER B N 1
ATOM 4769 C CA . SER B 1 295 ? 0.465 28.172 1.44 1 46.47 295 SER B CA 1
ATOM 4770 C C . SER B 1 295 ? 1.596 28.984 2.066 1 46.47 295 SER B C 1
ATOM 4772 O O . SER B 1 295 ? 1.394 29.672 3.07 1 46.47 295 SER B O 1
ATOM 4774 N N . GLY B 1 296 ? 2.809 28.938 1.426 1 40.69 296 GLY B N 1
ATOM 4775 C CA . GLY B 1 296 ? 3.943 29.75 1.838 1 40.69 296 GLY B CA 1
ATOM 4776 C C . GLY B 1 296 ? 3.889 31.156 1.303 1 40.69 296 GLY B C 1
ATOM 4777 O O . GLY B 1 296 ? 4.52 32.062 1.856 1 40.69 296 GLY B O 1
ATOM 4778 N N . LEU B 1 297 ? 3.508 31.375 0.046 1 37.62 297 LEU B N 1
ATOM 4779 C CA . LEU B 1 297 ? 3.635 32.688 -0.577 1 37.62 297 LEU B CA 1
ATOM 4780 C C . LEU B 1 297 ? 2.607 33.656 -0.009 1 37.62 297 LEU B C 1
ATOM 4782 O O . LEU B 1 297 ? 2.711 34.875 -0.214 1 37.62 297 LEU B O 1
ATOM 4786 N N . LYS B 1 298 ? 1.491 33.406 0.425 1 35.62 298 LYS B N 1
ATOM 4787 C CA . LYS B 1 298 ? 0.587 34.5 0.726 1 35.62 298 LYS B CA 1
ATOM 4788 C C . LYS B 1 298 ? 1.05 35.281 1.961 1 35.62 298 LYS B C 1
ATOM 4790 O O . LYS B 1 298 ? 0.319 36.125 2.482 1 35.62 298 LYS B O 1
ATOM 4795 N N . ASP B 1 299 ? 2.199 35.188 2.482 1 32.81 299 ASP B N 1
ATOM 4796 C CA . ASP B 1 299 ? 2.609 36.375 3.229 1 32.81 299 ASP B CA 1
ATOM 4797 C C . ASP B 1 299 ? 3.365 37.344 2.334 1 32.81 299 ASP B C 1
ATOM 4799 O O . ASP B 1 299 ? 4.121 36.938 1.451 1 32.81 299 ASP B O 1
#

Foldseek 3Di:
DPPPPPPPPPPPPQDPFPDDDDPPDDPVRVVVVVVVVVVVVCVVCLVVQQLVQLLQEDLVQNPDPPHDSHHPRGHNVLVVVLQVVQVVDPAHLVLQAVLLCCLLVLQLVLQLVLLLVLLLCLQQHDDPCSVVVLVVLVVVLPDDCVVCLVVLLVVCVVVVCFQHSCSRRVVSNSRSVSNVQNNVQLNPDDSVQVVVVVVVPDDPVCCSPPPRCLSSLVSSLVSSLVSSVVSSQDQSVSRHPDPSNTHSNVVQVVQVVPPSVSSSNNSVSVNVSVVVSVVSNVVSVVVVVVSSVVSNPPD/DPPPPPPPPPPPPQDPFPDDDDPPDDPVVVVVVVVVVVVVVCVVCLVVQQLVQLLQEDLVQNPDPPHDSHHPHGDNVLVVVLQVVQVVDPAHLVLQAVLLCCLLVLQLVLQLVLLLVLLLCLQQHDDPCSVVVLVVLVVVLPDDCVVCLVVLLVVCVVVVCFQHSCSRRVVSNSRSVSNVQNNVQLNPDDSVLVVVVVVVPDDPVCCSPPPRCLSSLVRSLVSSLVSSVVSSQDQCVSRHPDPSNTHSNVVQVVLVVPPSVSSSNNSVSVNVSVVVSVVSNVVSVVVVVVSSVVSNPPD

Solvent-accessible surface area (backbone atoms only — not comparable to full-atom values): 31170 Å² total; per-residue (Å²): 135,81,75,73,73,74,74,71,74,72,76,67,82,68,57,64,47,42,58,53,40,69,69,88,58,52,68,66,58,43,51,52,48,50,52,51,51,48,50,52,46,48,63,52,44,41,30,56,52,40,36,51,24,45,18,21,26,43,67,73,56,70,71,38,85,77,72,64,66,63,50,89,60,71,42,62,56,21,49,54,50,40,53,52,56,41,64,68,42,93,53,50,62,68,46,19,46,48,39,28,50,48,44,22,50,55,13,34,52,44,16,51,52,50,14,43,52,52,13,48,48,60,39,42,33,50,56,93,61,47,66,58,49,52,50,53,40,52,48,45,57,42,53,52,67,80,54,36,47,61,48,48,46,55,52,32,51,75,72,64,28,56,55,39,72,55,55,56,24,55,57,41,30,67,41,34,62,42,27,52,51,35,20,60,53,50,41,71,44,42,31,61,61,55,50,53,41,41,74,74,64,46,50,71,66,52,43,42,63,70,47,50,48,66,73,38,43,60,46,55,42,50,41,46,49,56,39,37,47,53,42,50,62,38,36,56,62,90,48,30,71,52,72,73,67,27,18,41,47,35,55,46,50,52,49,38,65,65,42,78,88,22,47,32,30,33,25,26,41,50,46,61,66,38,48,58,42,39,51,52,42,57,60,41,52,58,50,38,55,46,55,55,49,51,51,32,53,78,112,136,81,76,74,74,74,73,71,76,72,75,66,83,68,59,63,47,42,58,54,41,67,71,87,60,52,69,65,56,46,52,52,47,50,51,51,52,49,50,52,46,50,62,51,44,40,27,57,51,39,35,51,26,45,18,22,27,42,69,73,56,70,70,38,83,77,74,63,66,63,50,88,61,70,42,62,57,20,50,53,50,39,53,53,58,40,63,69,43,92,53,50,61,68,44,19,45,47,39,28,50,49,43,22,49,54,14,37,50,43,16,51,53,50,14,42,53,52,14,49,48,60,40,43,32,51,56,93,60,46,66,58,50,52,50,53,39,51,49,44,57,42,53,52,67,79,54,34,47,62,48,49,47,54,52,32,50,75,71,62,26,58,56,39,71,56,55,56,23,54,59,40,31,66,42,33,63,44,28,53,52,35,20,59,52,49,40,71,44,43,32,60,62,55,51,53,41,41,73,73,64,46,50,70,67,52,43,42,63,69,48,50,46,66,75,36,44,60,46,55,41,50,42,46,49,54,41,37,47,53,42,52,63,38,36,55,61,91,48,29,73,51,71,72,68,28,18,40,49,36,57,46,48,53,49,38,64,63,42,80,88,22,48,32,31,33,27,28,40,51,45,62,66,38,49,59,43,40,53,52,42,58,59,42,51,57,49,39,54,46,54,55,50,52,50,33,53,80,112

Organism: Butyrivibrio fibrisolvens (NCBI:txid831)

InterPro domains:
  IPR000515 ABC transporter type 1, transmembrane domain MetI-like [PF00528] (130-283)
  IPR000515 ABC transporter type 1, transmembrane domain MetI-like [PS50928] (97-284)
  IPR000515 ABC transporter type 1, transmembrane domain MetI-like [cd06261] (97-234)
  IPR035906 MetI-like superfamily [G3DSA:1.10.3720.10] (18-289)
  IPR035906 MetI-like superfamily [SSF161098] (25-298)

Secondary structure (DSSP, 8-state):
------------------PPBPP---HHHHHHHHHHHHHHHHHHHHHHHHHHHHHTS-HHHHT-SSPPSS-SS--SHHHHHHHHHHHTSSS-HHHHHHHHHHHHHHHHHHHHHHHHHHHHHHHHB--TTHHHHHHHHHHHTT--HHHHHHHHHHHHHHHT-TTSTHHHHHHHHT-HHHHHHHHHHHHTS-HHHHHHHHHTT--HHHIIIIIIHHHTHHHHHHHHHHHHHHHHT---TTT---GGG--HHHHHHHHHTT-GGGHHHHHHHHHHHHHHHHHHHHHHHHHHHHHHHHHHHT-/------------------PPBPP---HHHHHHHHHHHHHHHHHHHHHHHHHHHHHTS-HHHHT-SSPPSS-SS--SHHHHHHHHHHHTSSS-HHHHHHHHHHHHHHHHHHHHHHHHHHHHHHHHB--TTHHHHHHHHHHHTT--HHHHHHHHHHHHHHHT-TTSTHHHHHHHHT-HHHHHHHHHHHHTS-HHHHHHHHHTT--HHHIIIIIIHHHTHHHHHHHHHHHHHHHHT---TTT---GGG--HHHHHHHHHTT-GGGHHHHHHHHHHHHHHHHHHHHHHHHHHHHHHHHHHHT-

Nearest PDB structures (foldseek):
  3puv-assembly1_G  TM=8.489E-01  e=5.363E-11  Escherichia coli K-12
  7ahd-assembly1_B  TM=5.060E-01  e=1.025E-03  Lactococcus lactis subsp. lactis
  8wm8-assembly1_A  TM=6.347E-01  e=1.591E-02  Nostoc sp. PCC 7120 = FACHB-418
  7ahd-assembly1_A  TM=4.707E-01  e=1.536E-03  Lactococcus lactis subsp. lactis
  7ahh-assembly1_A  TM=4.844E-01  e=2.882E-03  Lactococcus lactis subsp. lactis

Sequence (598 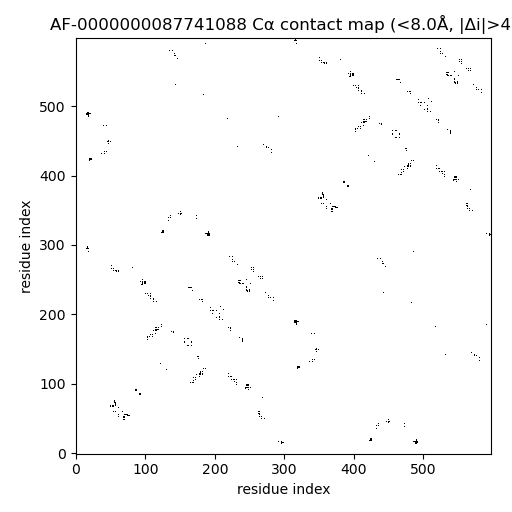aa):
MKKKEKVVKEKEYRKPLVKRRKPNRSIIGDIFLYLFLLFIAIVMAFPIIYAVSSALKPLDELFKFPPRIFPQNPTLDNFSDLFVTMGKSWVTFSRYLFNTVWITFAGTFGHLIIASMAAFVLAKYDFPGGQTFFKIITVAMMFTGYVTQIPNYLILNKLGWIDTYWAIIIPAFASPMGLFLMKQFMEGLPTSLIEAAKIDGANEWRVFWTIVMPNVKPAWMTLIIFSVQGLWNNRASTYIYSEERKTLVYALQQIQAGGIARTGQGAAVLVVVMIVPIIIFVLSESQILETMASSGLKDMKKKEKVVKEKEYRKPLVKRRKPNRSIIGDIFLYLFLLFIAIVMAFPIIYAVSSALKPLDELFKFPPRIFPQNPTLDNFSDLFVTMGKSWVTFSRYLFNTVWITFAGTFGHLIIASMAAFVLAKYDFPGGQTFFKIITVAMMFTGYVTQIPNYLILNKLGWIDTYWAIIIPAFASPMGLFLMKQFMEGLPTSLIEAAKIDGANEWRVFWTIVMPNVKPAWMTLIIFSVQGLWNNRASTYIYSEERKTLVYALQQIQAGGIARTGQGAAVLVVVMIVPIIIFVLSESQILETMASSGLKD